Protein AF-A0AAJ1ZP95-F1 (afdb_monomer_lite)

Sequence (424 aa):
MSAVTASRNDELAAALRERDQARQEIATLHAAWQAKSEEASAATSRAEAAEAAAAQASEALAKVSELESQLEAARGALEAERAANAAHIDDAATRLNELERLAQAHDELGALVASKNDELARTTQERDEARQEIATLGAACQAKSEEVERWTHEASAASSRAQAAEAAAAQAGERLAERAVVETERESAHRAMAAELQASRDALADERKSAASRVEEASVRIEELERVTRELGQAREQIAALNGHDAAAGAELRAVAQEVAAARERADAAELHAAELEHRLAKREHADAALKSVPGREIEIRAVGGASADEVIALQRQVTAQARAHEKAYGDLRTKAEQWVSYAKDLKQRLEQANEENLIINARSVGEVALMRKLSSELERLKPDHELVFREAQQSLIGEKMAQQLAQKGYRYDPATAIISKMK

Secondary structure (DSSP, 8-state):
--SSSSHHHHHHHHHHHHHHHHHHHHHHHHHHHHHHHHHHHHHHHHHHHHHHHHHHHHHHHHHHHHHHHHHHHHHHHHHHHHHHHHHHHHHHHHHHHHHHHHHHHHHHHHHHHHHHHHHHHHHHHHHHHHHHHHHHHHHHHHHHHHHHHHHHHHHHHHHHHHHHHHHHHHHHHHHHHHHHHHHHHHHHHHHHHHHHHHHHHHHHHHHHHHHHHHHHHHHHHHHHHHHHHHHHHHHHHHHHHHHHHHHHHHHHHHHHHHHHHHHHHHHHHHHHHHHHHHHHHHTTSSS---------------------THHHHHHHHHHHHHHHHHHHHHHHHHHHHHHHHHHHHHHHHHHHHHHHHHHHHHHHHHHHHHHHHHHHHHHHHH-TT-GGGSHHHHHHHHHHHHHHHHHHTTEEEETTTTEEEE--

Foldseek 3Di:
DPPPPPVVVVVVVVVVVVVVVVVVVVVVVVVVVVVVVVVVVVVVVVVVVVVVVVVVVVVVVVVVVVVVVVVVVVVVVVVVVVVVVVVVVVVVVVVVVVVVVVVVVVVVVVVVVVVVVVVVVVVVVVVVVVVVVVVVVVVVVVVVVVVVVVVVVVVVVVVVVVVVVVVVVVVVVVVVVVVVVVVVVVVVVVVVVVVVVVVVVVVVVVVVVVVVVVVVVVVVVVVVVVVVVVVVVVVVVVVVVVVVVVVVVVVVVVVVVVVVVVVVVVVVVVVVVVVVVVVVVVVVCVPDDDDDDDDYDDDDDDDDDDDDDPVVVVVVVVVVVVVVVVVVVVVVVVVVVVVVVVVVVVVVVVVVVVVVVVVVVVVVVVVVVVVLVVVLVVCCVVPVPDPSVDPVSVLVVVQVVVQVVLVVVQWGADSVVRDIHGHD

Structure (mmCIF, N/CA/C/O backbone):
data_AF-A0AAJ1ZP95-F1
#
_entry.id   AF-A0AAJ1ZP95-F1
#
loop_
_atom_site.group_PDB
_atom_site.id
_atom_site.type_symbol
_atom_site.label_atom_id
_atom_site.label_alt_id
_atom_site.label_comp_id
_atom_site.label_asym_id
_atom_site.label_entity_id
_atom_site.label_seq_id
_atom_site.pdbx_PDB_ins_code
_atom_site.Cartn_x
_atom_site.Cartn_y
_atom_site.Cartn_z
_atom_site.occupancy
_atom_site.B_iso_or_equiv
_atom_site.auth_seq_id
_atom_site.auth_comp_id
_atom_site.auth_asym_id
_atom_site.auth_atom_id
_atom_site.pdbx_PDB_model_num
ATOM 1 N N . MET A 1 1 ? -128.086 -13.312 208.027 1.00 53.06 1 MET A N 1
ATOM 2 C CA . MET A 1 1 ? -127.528 -14.247 207.025 1.00 53.06 1 MET A CA 1
ATOM 3 C C . MET A 1 1 ? -128.114 -13.926 205.653 1.00 53.06 1 MET A C 1
ATOM 5 O O . MET A 1 1 ? -129.244 -14.308 205.409 1.00 53.06 1 MET A O 1
ATOM 9 N N . SER A 1 2 ? -127.395 -13.191 204.793 1.00 52.06 2 SER A N 1
ATOM 10 C CA . SER A 1 2 ? -127.764 -12.996 203.369 1.00 52.06 2 SER A CA 1
ATOM 11 C C . SER A 1 2 ? -126.579 -12.488 202.519 1.00 52.06 2 SER A C 1
ATOM 13 O O . SER A 1 2 ? -126.767 -11.753 201.557 1.00 52.06 2 SER A O 1
ATOM 15 N N . ALA A 1 3 ? -125.344 -12.821 202.917 1.00 52.25 3 ALA A N 1
ATOM 16 C CA . ALA A 1 3 ? -124.113 -12.175 202.433 1.00 52.25 3 ALA A CA 1
ATOM 17 C C . ALA A 1 3 ? -123.094 -13.146 201.797 1.00 52.25 3 ALA A C 1
ATOM 19 O O . ALA A 1 3 ? -121.974 -12.751 201.508 1.00 52.25 3 ALA A O 1
ATOM 20 N N . VAL A 1 4 ? -123.455 -14.424 201.614 1.00 56.53 4 VAL A N 1
ATOM 21 C CA . VAL A 1 4 ? -122.504 -15.499 201.242 1.00 56.53 4 VAL A CA 1
ATOM 22 C C . VAL A 1 4 ? -122.765 -16.067 199.836 1.00 56.53 4 VAL A C 1
ATOM 24 O O . VAL A 1 4 ? -121.902 -16.722 199.264 1.00 56.53 4 VAL A O 1
ATOM 27 N N . THR A 1 5 ? -123.925 -15.794 199.231 1.00 55.38 5 THR A N 1
ATOM 28 C CA . THR A 1 5 ? -124.305 -16.335 197.911 1.00 55.38 5 THR A CA 1
ATOM 29 C C . THR A 1 5 ? -123.965 -15.433 196.721 1.00 55.38 5 THR A C 1
ATOM 31 O O . THR A 1 5 ? -123.891 -15.940 195.608 1.00 55.38 5 THR A O 1
ATOM 34 N N . ALA A 1 6 ? -123.715 -14.133 196.923 1.00 55.25 6 ALA A N 1
ATOM 35 C CA . ALA A 1 6 ? -123.354 -13.217 195.833 1.00 55.25 6 ALA A CA 1
ATOM 36 C C . ALA A 1 6 ? -121.904 -13.418 195.344 1.00 55.25 6 ALA A C 1
ATOM 38 O O . ALA A 1 6 ? -121.670 -13.554 194.147 1.00 55.25 6 ALA A O 1
ATOM 39 N N . SER A 1 7 ? -120.948 -13.542 196.274 1.00 55.94 7 SER A N 1
ATOM 40 C CA . SER A 1 7 ? -119.501 -13.563 195.982 1.00 55.94 7 SER A CA 1
ATOM 41 C C . SER A 1 7 ? -119.040 -14.677 195.033 1.00 55.94 7 SER A C 1
ATOM 43 O O . SER A 1 7 ? -117.980 -14.559 194.432 1.00 55.94 7 SER A O 1
ATOM 45 N N . ARG A 1 8 ? -119.804 -15.771 194.908 1.00 57.78 8 ARG A N 1
ATOM 46 C CA . ARG A 1 8 ? -119.392 -16.969 194.157 1.00 57.78 8 ARG A CA 1
ATOM 47 C C . ARG A 1 8 ? -119.809 -16.950 192.680 1.00 57.78 8 ARG A C 1
ATOM 49 O O . ARG A 1 8 ? -119.303 -17.755 191.903 1.00 57.78 8 ARG A O 1
ATOM 56 N N . ASN A 1 9 ? -120.709 -16.046 192.284 1.00 56.69 9 ASN A N 1
ATOM 57 C CA . ASN A 1 9 ? -121.094 -15.877 190.877 1.00 56.69 9 ASN A CA 1
ATOM 58 C C . ASN A 1 9 ? -120.125 -14.959 190.112 1.00 56.69 9 ASN A C 1
ATOM 60 O O . ASN A 1 9 ? -119.880 -15.196 188.929 1.00 56.69 9 ASN A O 1
ATOM 64 N N . ASP A 1 10 ? -119.536 -13.961 190.777 1.00 60.78 10 ASP A N 1
ATOM 65 C CA . ASP A 1 10 ? -118.619 -13.013 190.128 1.00 60.78 10 ASP A CA 1
ATOM 66 C C . ASP A 1 10 ? -117.268 -13.657 189.761 1.00 60.78 10 ASP A C 1
ATOM 68 O O . ASP A 1 10 ? -116.728 -13.392 188.684 1.00 60.78 10 ASP A O 1
ATOM 72 N N . GLU A 1 11 ? -116.760 -14.582 190.586 1.00 60.59 11 GLU A N 1
ATOM 73 C CA . GLU A 1 11 ? -115.533 -15.347 190.299 1.00 60.59 11 GLU A CA 1
ATOM 74 C C . GLU A 1 11 ? -115.670 -16.222 189.039 1.00 60.59 11 GLU A C 1
ATOM 76 O O . GLU A 1 11 ? -114.755 -16.287 188.214 1.00 60.59 11 GLU A O 1
ATOM 81 N N . LEU A 1 12 ? -116.836 -16.850 188.832 1.00 60.31 12 LEU A N 1
ATOM 82 C CA . LEU A 1 12 ? -117.077 -17.695 187.656 1.00 60.31 12 LEU A CA 1
ATOM 83 C C . LEU A 1 12 ? -117.172 -16.864 186.361 1.00 60.31 12 LEU A C 1
ATOM 85 O O . LEU A 1 12 ? -116.750 -17.313 185.293 1.00 60.31 12 LEU A O 1
ATOM 89 N N . ALA A 1 13 ? -117.700 -15.640 186.458 1.00 61.28 13 ALA A N 1
ATOM 90 C CA . ALA A 1 13 ? -117.770 -14.700 185.343 1.00 61.28 13 ALA A CA 1
ATOM 91 C C . ALA A 1 13 ? -116.390 -14.132 184.962 1.00 61.28 13 ALA A C 1
ATOM 93 O O . ALA A 1 13 ? -116.161 -13.839 183.787 1.00 61.28 13 ALA A O 1
ATOM 94 N N . ALA A 1 14 ? -115.463 -13.997 185.917 1.00 61.12 14 ALA A N 1
ATOM 95 C CA . ALA A 1 14 ? -114.083 -13.598 185.639 1.00 61.12 14 ALA A CA 1
ATOM 96 C C . ALA A 1 14 ? -113.321 -14.687 184.861 1.00 61.12 14 ALA A C 1
ATOM 98 O O . ALA A 1 14 ? -112.793 -14.409 183.783 1.00 61.12 14 ALA A O 1
ATOM 99 N N . ALA A 1 15 ? -113.359 -15.937 185.337 1.00 61.22 15 ALA A N 1
ATOM 100 C CA . ALA A 1 15 ? -112.649 -17.062 184.717 1.00 61.22 15 ALA A CA 1
ATOM 101 C C . ALA A 1 15 ? -113.088 -17.345 183.262 1.00 61.22 15 ALA A C 1
ATOM 103 O O . ALA A 1 15 ? -112.281 -17.755 182.426 1.00 61.22 15 ALA A O 1
ATOM 104 N N . LEU A 1 16 ? -114.362 -17.104 182.926 1.00 61.44 16 LEU A N 1
ATOM 105 C CA . LEU A 1 16 ? -114.849 -17.244 181.549 1.00 61.44 16 LEU A CA 1
ATOM 106 C C . LEU A 1 16 ? -114.303 -16.159 180.610 1.00 61.44 16 LEU A C 1
ATOM 108 O O . LEU A 1 16 ? -113.944 -16.486 179.480 1.00 61.44 16 LEU A O 1
ATOM 112 N N . ARG A 1 17 ? -114.178 -14.904 181.070 1.00 61.78 17 ARG A N 1
ATOM 113 C CA . ARG A 1 17 ? -113.551 -13.834 180.271 1.00 61.78 17 ARG A CA 1
ATOM 114 C C . ARG A 1 17 ? -112.081 -14.134 180.006 1.00 61.78 17 ARG A C 1
ATOM 116 O O . ARG A 1 17 ? -111.643 -14.000 178.873 1.00 61.78 17 ARG A O 1
ATOM 123 N N . GLU A 1 18 ? -111.354 -14.591 181.021 1.00 61.44 18 GLU A N 1
ATOM 124 C CA . GLU A 1 18 ? -109.930 -14.926 180.913 1.00 61.44 18 GLU A CA 1
ATOM 125 C C . GLU A 1 18 ? -109.694 -16.084 179.923 1.00 61.44 18 GLU A C 1
ATOM 127 O O . GLU A 1 18 ? -108.836 -15.999 179.044 1.00 61.44 18 GLU A O 1
ATOM 132 N N . ARG A 1 19 ? -110.543 -17.124 179.962 1.00 66.31 19 ARG A N 1
ATOM 133 C CA . ARG A 1 19 ? -110.532 -18.219 178.974 1.00 66.31 19 ARG A CA 1
ATOM 134 C C . ARG A 1 19 ? -110.824 -17.736 177.550 1.00 66.31 19 ARG A C 1
ATOM 136 O O . ARG A 1 19 ? -110.199 -18.209 176.601 1.00 66.31 19 ARG A O 1
ATOM 143 N N . ASP A 1 20 ? -111.804 -16.854 177.378 1.00 65.94 20 ASP A N 1
ATOM 144 C CA . ASP A 1 20 ? -112.210 -16.388 176.049 1.00 65.94 20 ASP A CA 1
ATOM 145 C C . ASP A 1 20 ? -111.214 -15.363 175.474 1.00 65.94 20 ASP A C 1
ATOM 147 O O . ASP A 1 20 ? -110.966 -15.369 174.268 1.00 65.94 20 ASP A O 1
ATOM 151 N N . GLN A 1 21 ? -110.534 -14.597 176.332 1.00 67.25 21 GLN A N 1
ATOM 152 C CA . GLN A 1 21 ? -109.387 -13.759 175.980 1.00 67.25 21 GLN A CA 1
ATOM 153 C C . GLN A 1 21 ? -108.180 -14.608 175.544 1.00 67.25 21 GLN A C 1
ATOM 155 O O . GLN A 1 21 ? -107.642 -14.385 174.460 1.00 67.25 21 GLN A O 1
ATOM 160 N N . ALA A 1 22 ? -107.829 -15.665 176.288 1.00 64.44 22 ALA A N 1
ATOM 161 C CA . ALA A 1 22 ? -106.771 -16.600 175.888 1.00 64.44 22 ALA A CA 1
ATOM 162 C C . ALA A 1 22 ? -107.072 -17.294 174.540 1.00 64.44 22 ALA A C 1
ATOM 164 O O . ALA A 1 22 ? -106.172 -17.549 173.741 1.00 64.44 22 ALA A O 1
ATOM 165 N N . ARG A 1 23 ? -108.350 -17.567 174.236 1.00 68.38 23 ARG A N 1
ATOM 166 C CA . ARG A 1 23 ? -108.770 -18.085 172.920 1.00 68.38 23 ARG A CA 1
ATOM 167 C C . ARG A 1 23 ? -108.605 -17.062 171.798 1.00 68.38 23 ARG A C 1
ATOM 169 O O . ARG A 1 23 ? -108.230 -17.459 170.696 1.00 68.38 23 ARG A O 1
ATOM 176 N N . GLN A 1 24 ? -108.863 -15.780 172.056 1.00 68.75 24 GLN A N 1
ATOM 177 C CA . GLN A 1 24 ? -108.591 -14.716 171.086 1.00 68.75 24 GLN A CA 1
ATOM 178 C C . GLN A 1 24 ? -107.087 -14.563 170.828 1.00 68.75 24 GLN A C 1
ATOM 180 O O . GLN A 1 24 ? -106.696 -14.469 169.669 1.00 68.75 24 GLN A O 1
ATOM 185 N N . GLU A 1 25 ? -106.243 -14.630 171.860 1.00 69.75 25 GLU A N 1
ATOM 186 C CA . GLU A 1 25 ? -104.780 -14.583 171.708 1.00 69.75 25 GLU A CA 1
ATOM 187 C C . GLU A 1 25 ? -104.224 -15.790 170.935 1.00 69.75 25 GLU A C 1
ATOM 189 O O . GLU A 1 25 ? -103.384 -15.631 170.051 1.00 69.75 25 GLU A O 1
ATOM 194 N N . ILE A 1 26 ? -104.738 -17.002 171.176 1.00 68.69 26 ILE A N 1
ATOM 195 C CA . ILE A 1 26 ? -104.369 -18.184 170.377 1.00 68.69 26 ILE A CA 1
ATOM 196 C C . ILE A 1 26 ? -104.811 -18.018 168.911 1.00 68.69 26 ILE A C 1
ATOM 198 O O . ILE A 1 26 ? -104.061 -18.372 167.999 1.00 68.69 26 ILE A O 1
ATOM 202 N N . ALA A 1 27 ? -105.997 -17.452 168.660 1.00 71.00 27 ALA A N 1
ATOM 203 C CA . ALA A 1 27 ? -106.488 -17.211 167.304 1.00 71.00 27 ALA A CA 1
ATOM 204 C C . ALA A 1 27 ? -105.666 -16.146 166.553 1.00 71.00 27 ALA A C 1
ATOM 206 O O . ALA A 1 27 ? -105.351 -16.343 165.378 1.00 71.00 27 ALA A O 1
ATOM 207 N N . THR A 1 28 ? -105.271 -15.049 167.211 1.00 72.62 28 THR A N 1
ATOM 208 C CA . THR A 1 28 ? -104.426 -14.013 166.593 1.00 72.62 28 THR A CA 1
ATOM 209 C C . THR A 1 28 ? -103.000 -14.503 166.360 1.00 72.62 28 THR A C 1
ATOM 211 O O . THR A 1 28 ? -102.445 -14.228 165.298 1.00 72.62 28 THR A O 1
ATOM 214 N N . LEU A 1 29 ? -102.425 -15.291 167.276 1.00 73.00 29 LEU A N 1
ATOM 215 C CA . LEU A 1 29 ? -101.119 -15.925 167.073 1.00 73.00 29 LEU A CA 1
ATOM 216 C C . LEU A 1 29 ? -101.138 -16.940 165.921 1.00 73.00 29 LEU A C 1
ATOM 218 O O . LEU A 1 29 ? -100.197 -16.968 165.131 1.00 73.00 29 LEU A O 1
ATOM 222 N N . HIS A 1 30 ? -102.207 -17.730 165.772 1.00 71.31 30 HIS A N 1
ATOM 223 C CA . HIS A 1 30 ? -102.342 -18.654 164.643 1.00 71.31 30 HIS A CA 1
ATOM 224 C C . HIS A 1 30 ? -102.493 -17.915 163.303 1.00 71.31 30 HIS A C 1
ATOM 226 O O . HIS A 1 30 ? -101.834 -18.277 162.331 1.00 71.31 30 HIS A O 1
ATOM 232 N N . ALA A 1 31 ? -103.292 -16.842 163.253 1.00 71.88 31 ALA A N 1
ATOM 233 C CA . ALA A 1 31 ? -103.418 -16.001 162.061 1.00 71.88 31 ALA A CA 1
ATOM 234 C C . ALA A 1 31 ? -102.091 -15.305 161.700 1.00 71.88 31 ALA A C 1
ATOM 236 O O . ALA A 1 31 ? -101.694 -15.299 160.537 1.00 71.88 31 ALA A O 1
ATOM 237 N N . ALA A 1 32 ? -101.364 -14.783 162.694 1.00 73.50 32 ALA A N 1
ATOM 238 C CA . ALA A 1 32 ? -100.039 -14.202 162.493 1.00 73.50 32 ALA A CA 1
ATOM 239 C C . ALA A 1 32 ? -99.017 -15.245 162.009 1.00 73.50 32 ALA A C 1
ATOM 241 O O . ALA A 1 32 ? -98.192 -14.937 161.154 1.00 73.50 32 ALA A O 1
ATOM 242 N N . TRP A 1 33 ? -99.079 -16.482 162.513 1.00 79.50 33 TRP A N 1
ATOM 243 C CA . TRP A 1 33 ? -98.224 -17.578 162.053 1.00 79.50 33 TRP A CA 1
ATOM 244 C C . TRP A 1 33 ? -98.546 -18.001 160.613 1.00 79.50 33 TRP A C 1
ATOM 246 O O . TRP A 1 3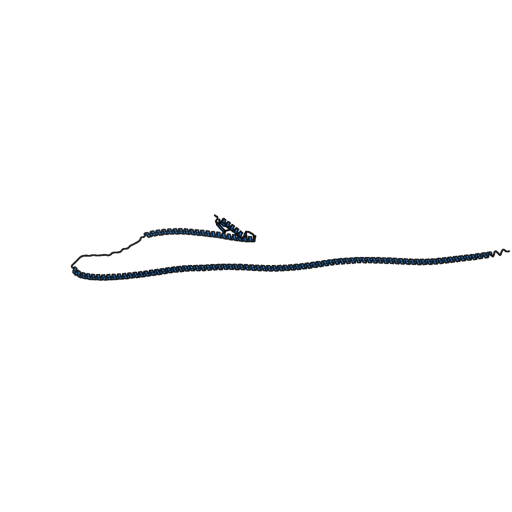3 ? -97.619 -18.166 159.823 1.00 79.50 33 TRP A O 1
ATOM 256 N N . GLN A 1 34 ? -99.828 -18.100 160.238 1.00 73.12 34 GLN A N 1
ATOM 257 C CA . GLN A 1 34 ? -100.222 -18.384 158.854 1.00 73.12 34 GLN A CA 1
ATOM 258 C C . GLN A 1 34 ? -99.795 -17.270 157.895 1.00 73.12 34 GLN A C 1
ATOM 260 O O . GLN A 1 34 ? -99.141 -17.573 156.903 1.00 73.12 34 GLN A O 1
ATOM 265 N N . ALA A 1 35 ? -100.035 -15.997 158.226 1.00 73.94 35 ALA A N 1
ATOM 266 C CA . ALA A 1 35 ? -99.567 -14.874 157.410 1.00 73.94 35 ALA A CA 1
ATOM 267 C C . ALA A 1 35 ? -98.039 -14.906 157.212 1.00 73.94 35 ALA A C 1
ATOM 269 O O . ALA A 1 35 ? -97.550 -14.722 156.101 1.00 73.94 35 ALA A O 1
ATOM 270 N N . LYS A 1 36 ? -97.273 -15.233 158.262 1.00 75.12 36 LYS A N 1
ATOM 271 C CA . LYS A 1 36 ? -95.809 -15.367 158.177 1.00 75.12 36 LYS A CA 1
ATOM 272 C C . LYS A 1 36 ? -95.357 -16.591 157.369 1.00 75.12 36 LYS A C 1
ATOM 274 O O . LYS A 1 36 ? -94.318 -16.542 156.717 1.00 75.12 36 LYS A O 1
ATOM 279 N N . SER A 1 37 ? -96.125 -17.682 157.405 1.00 75.75 37 SER A N 1
ATOM 280 C CA . SER A 1 37 ? -95.913 -18.872 156.570 1.00 75.75 37 SER A CA 1
ATOM 281 C C . SER A 1 37 ? -96.193 -18.580 155.092 1.00 75.75 37 SER A C 1
ATOM 283 O O . SER A 1 37 ? -95.443 -19.018 154.220 1.00 75.75 37 SER A O 1
ATOM 285 N N . GLU A 1 38 ? -97.246 -17.817 154.801 1.00 75.31 38 GLU A N 1
ATOM 286 C CA . GLU A 1 38 ? -97.586 -17.370 153.450 1.00 75.31 38 GLU A CA 1
ATOM 287 C C . GLU A 1 38 ? -96.539 -16.385 152.917 1.00 75.31 38 GLU A C 1
ATOM 289 O O . GLU A 1 38 ? -96.022 -16.602 151.822 1.00 75.31 38 GLU A O 1
ATOM 294 N N . GLU A 1 39 ? -96.121 -15.387 153.707 1.00 75.12 39 GLU A N 1
ATOM 295 C CA . GLU A 1 39 ? -95.006 -14.490 153.365 1.00 75.12 39 GLU A CA 1
ATOM 296 C C . GLU A 1 39 ? -93.709 -15.257 153.086 1.00 75.12 39 GLU A C 1
ATOM 298 O O . GLU A 1 39 ? -93.031 -14.954 152.103 1.00 75.12 39 GLU A O 1
ATOM 303 N N . ALA A 1 40 ? -93.382 -16.271 153.895 1.00 75.00 40 ALA A N 1
ATOM 304 C CA . ALA A 1 40 ? -92.229 -17.133 153.653 1.00 75.00 40 ALA A CA 1
ATOM 305 C C . ALA A 1 40 ? -92.357 -17.872 152.310 1.00 75.00 40 ALA A C 1
ATOM 307 O O . ALA A 1 40 ? -91.445 -17.792 151.493 1.00 75.00 40 ALA A O 1
ATOM 308 N N . SER A 1 41 ? -93.503 -18.499 152.019 1.00 75.69 41 SER A N 1
ATOM 309 C CA . SER A 1 41 ? -93.734 -19.183 150.733 1.00 75.69 41 SER A CA 1
ATOM 310 C C . SER A 1 41 ? -93.709 -18.231 149.523 1.00 75.69 41 SER A C 1
ATOM 312 O O . SER A 1 41 ? -93.187 -18.569 148.457 1.00 75.69 41 SER A O 1
ATOM 314 N N . ALA A 1 42 ? -94.201 -17.001 149.697 1.00 76.62 42 ALA A N 1
ATOM 315 C CA . ALA A 1 42 ? -94.172 -15.945 148.692 1.00 76.62 42 ALA A CA 1
ATOM 316 C C . ALA A 1 42 ? -92.769 -15.339 148.517 1.00 76.62 42 ALA A C 1
ATOM 318 O O . ALA A 1 42 ? -92.491 -14.735 147.482 1.00 76.62 42 ALA A O 1
ATOM 319 N N . ALA A 1 43 ? -91.894 -15.451 149.520 1.00 76.69 43 ALA A N 1
ATOM 320 C CA . ALA A 1 43 ? -90.480 -15.108 149.417 1.00 76.69 43 ALA A CA 1
ATOM 321 C C . ALA A 1 43 ? -89.688 -16.231 148.729 1.00 76.69 43 ALA A C 1
ATOM 323 O O . ALA A 1 43 ? -88.895 -15.930 147.842 1.00 76.69 43 ALA A O 1
ATOM 324 N N . THR A 1 44 ? -89.955 -17.503 149.051 1.00 79.56 44 THR A N 1
ATOM 325 C CA . THR A 1 44 ? -89.341 -18.668 148.388 1.00 79.56 44 THR A CA 1
ATOM 326 C C . THR A 1 44 ? -89.649 -18.686 146.893 1.00 79.56 44 THR A C 1
ATOM 328 O O . THR A 1 44 ? -88.728 -18.682 146.088 1.00 79.56 44 THR A O 1
ATOM 331 N N . SER A 1 45 ? -90.920 -18.570 146.503 1.00 77.94 45 SER A N 1
ATOM 332 C CA . SER A 1 45 ? -91.316 -18.522 145.083 1.00 77.94 45 SER A CA 1
ATOM 333 C C . SER A 1 45 ? -90.771 -17.296 144.330 1.00 77.94 45 SER A C 1
ATOM 335 O O . SER A 1 45 ? -90.481 -17.380 143.137 1.00 77.94 45 SER A O 1
ATOM 337 N N . ARG A 1 46 ? -90.558 -16.158 145.011 1.00 79.25 46 ARG A N 1
ATOM 338 C CA . ARG A 1 46 ? -89.836 -15.005 144.434 1.00 79.25 46 ARG A CA 1
ATOM 339 C C . ARG A 1 46 ? -88.333 -15.254 144.296 1.00 79.25 46 ARG A C 1
ATOM 341 O O . ARG A 1 46 ? -87.754 -14.776 143.325 1.00 79.25 46 ARG A O 1
ATOM 348 N N . ALA A 1 47 ? -87.714 -15.984 145.222 1.00 78.19 47 ALA A N 1
ATOM 349 C CA . ALA A 1 47 ? -86.315 -16.391 145.118 1.00 78.19 47 ALA A CA 1
ATOM 350 C C . ALA A 1 47 ? -86.116 -17.393 143.969 1.00 78.19 47 ALA A C 1
ATOM 352 O O . ALA A 1 47 ? -85.267 -17.160 143.120 1.00 78.19 47 ALA A O 1
ATOM 353 N N . GLU A 1 48 ? -86.968 -18.415 143.858 1.00 80.00 48 GLU A N 1
ATOM 354 C CA . GLU A 1 48 ? -86.968 -19.384 142.750 1.00 80.00 48 GLU A CA 1
ATOM 355 C C . GLU A 1 48 ? -87.171 -18.698 141.387 1.00 80.00 48 GLU A C 1
ATOM 357 O O . GLU A 1 48 ? -86.464 -18.992 140.425 1.00 80.00 48 GLU A O 1
ATOM 362 N N . ALA A 1 49 ? -88.086 -17.723 141.297 1.00 79.94 49 ALA A N 1
ATOM 363 C CA . ALA A 1 49 ? -88.272 -16.927 140.083 1.00 79.94 49 ALA A CA 1
ATOM 364 C C . ALA A 1 49 ? -87.054 -16.040 139.757 1.00 79.94 49 ALA A C 1
ATOM 366 O O . ALA A 1 49 ? -86.717 -15.867 138.584 1.00 79.94 49 ALA A O 1
ATOM 367 N N . ALA A 1 50 ? -86.376 -15.493 140.772 1.00 78.62 50 ALA A N 1
ATOM 368 C CA . ALA A 1 50 ? -85.149 -14.719 140.594 1.00 78.62 50 ALA A CA 1
ATOM 369 C C . ALA A 1 50 ? -83.956 -15.604 140.187 1.00 78.62 50 ALA A C 1
ATOM 371 O O . ALA A 1 50 ? -83.170 -15.197 139.336 1.00 78.62 50 ALA A O 1
ATOM 372 N N . GLU A 1 51 ? -83.845 -16.821 140.724 1.00 78.81 51 GLU A N 1
ATOM 373 C CA . GLU A 1 51 ? -82.848 -17.818 140.317 1.00 78.81 51 GLU A CA 1
ATOM 374 C C . GLU A 1 51 ? -83.097 -18.307 138.886 1.00 78.81 51 GLU A C 1
ATOM 376 O O . GLU A 1 51 ? -82.161 -18.363 138.090 1.00 78.81 51 GLU A O 1
ATOM 381 N N . ALA A 1 52 ? -84.354 -18.562 138.505 1.00 80.81 52 ALA A N 1
ATOM 382 C CA . ALA A 1 52 ? -84.718 -18.891 137.127 1.00 80.81 52 ALA A CA 1
ATOM 383 C C . ALA A 1 52 ? -84.395 -17.741 136.153 1.00 80.81 52 ALA A C 1
ATOM 385 O O . ALA A 1 52 ? -83.849 -17.980 135.076 1.00 80.81 52 ALA A O 1
ATOM 386 N N . ALA A 1 53 ? -84.663 -16.489 136.540 1.00 80.50 53 ALA A N 1
ATOM 387 C CA . ALA A 1 53 ? -84.286 -15.315 135.754 1.00 80.50 53 ALA A CA 1
ATOM 388 C C . ALA A 1 53 ? -82.758 -15.129 135.673 1.00 80.50 53 ALA A C 1
ATOM 390 O O . ALA A 1 53 ? -82.241 -14.777 134.615 1.00 80.50 53 ALA A O 1
ATOM 391 N N . ALA A 1 54 ? -82.018 -15.409 136.751 1.00 79.50 54 ALA A N 1
ATOM 392 C CA . ALA A 1 54 ? -80.556 -15.368 136.765 1.00 79.50 54 ALA A CA 1
ATOM 393 C C . ALA A 1 54 ? -79.930 -16.484 135.908 1.00 79.50 54 ALA A C 1
ATOM 395 O O . ALA A 1 54 ? -78.932 -16.244 135.230 1.00 79.50 54 ALA A O 1
ATOM 396 N N . ALA A 1 55 ? -80.536 -17.675 135.879 1.00 82.31 55 ALA A N 1
ATOM 397 C CA . ALA A 1 55 ? -80.150 -18.771 134.992 1.00 82.31 55 ALA A CA 1
ATOM 398 C C . ALA A 1 55 ? -80.429 -18.436 133.516 1.00 82.31 55 ALA A C 1
ATOM 400 O O . ALA A 1 55 ? -79.573 -18.652 132.665 1.00 82.31 55 ALA A O 1
ATOM 401 N N . GLN A 1 56 ? -81.579 -17.827 133.205 1.00 83.88 56 GLN A N 1
ATOM 402 C CA . GLN A 1 56 ? -81.866 -17.335 131.852 1.00 83.88 56 GLN A CA 1
ATOM 403 C C . GLN A 1 56 ? -80.929 -16.192 131.439 1.00 83.88 56 GLN A C 1
ATOM 405 O O . GLN A 1 56 ? -80.507 -16.132 130.286 1.00 83.88 56 GLN A O 1
ATOM 410 N N . ALA A 1 57 ? -80.558 -15.304 132.367 1.00 83.38 57 ALA A N 1
ATOM 411 C CA . ALA A 1 57 ? -79.596 -14.237 132.112 1.00 83.38 57 ALA A CA 1
ATOM 412 C C . ALA A 1 57 ? -78.174 -14.777 131.885 1.00 83.38 57 ALA A C 1
ATOM 414 O O . ALA A 1 57 ? -77.487 -14.298 130.986 1.00 83.38 57 ALA A O 1
ATOM 415 N N . SER A 1 58 ? -77.731 -15.787 132.642 1.00 82.94 58 SER A N 1
ATOM 416 C CA . SER A 1 58 ? -76.421 -16.416 132.427 1.00 82.94 58 SER A CA 1
ATOM 417 C C . SER A 1 58 ? -76.382 -17.254 131.145 1.00 82.94 58 SER A C 1
ATOM 419 O O . SER A 1 58 ? -75.390 -17.194 130.423 1.00 82.94 58 SER A O 1
ATOM 421 N N . GLU A 1 59 ? -77.473 -17.937 130.785 1.00 87.19 59 GLU A N 1
ATOM 422 C CA . GLU A 1 59 ? -77.618 -18.614 129.490 1.00 87.19 59 GLU A CA 1
ATOM 423 C C . GLU A 1 59 ? -77.627 -17.611 128.321 1.00 87.19 59 GLU A C 1
ATOM 425 O O . GLU A 1 59 ? -76.988 -17.844 127.294 1.00 87.19 59 GLU A O 1
ATOM 430 N N . ALA A 1 60 ? -78.306 -16.468 128.470 1.00 86.31 60 ALA A N 1
ATOM 431 C CA . ALA A 1 60 ? -78.295 -15.396 127.478 1.00 86.31 60 ALA A CA 1
ATOM 432 C C . ALA A 1 60 ? -76.900 -14.769 127.327 1.00 86.31 60 ALA A C 1
ATOM 434 O O . ALA A 1 60 ? -76.454 -14.564 126.202 1.00 86.31 60 ALA A O 1
ATOM 435 N N . LEU A 1 61 ? -76.181 -14.527 128.428 1.00 88.88 61 LEU A N 1
ATOM 436 C CA . LEU A 1 61 ? -74.797 -14.040 128.401 1.00 88.88 61 LEU A CA 1
ATOM 437 C C . LEU A 1 61 ? -73.837 -15.062 127.778 1.00 88.88 61 LEU A C 1
ATOM 439 O O . LEU A 1 61 ? -72.977 -14.674 126.994 1.00 88.88 61 LEU A O 1
ATOM 443 N N . ALA A 1 62 ? -74.011 -16.359 128.050 1.00 88.81 62 ALA A N 1
ATOM 444 C CA . ALA A 1 62 ? -73.240 -17.415 127.397 1.00 88.81 62 ALA A CA 1
ATOM 445 C C . ALA A 1 62 ? -73.504 -17.455 125.881 1.00 88.81 62 ALA A C 1
ATOM 447 O O . ALA A 1 62 ? -72.563 -17.542 125.099 1.00 88.81 62 ALA A O 1
ATOM 448 N N . LYS A 1 63 ? -74.766 -17.308 125.451 1.00 90.81 63 LYS A N 1
ATOM 449 C CA . LYS A 1 63 ? -75.133 -17.198 124.028 1.00 90.81 63 LYS A CA 1
ATOM 450 C C . LYS A 1 63 ? -74.588 -15.932 123.370 1.00 90.81 63 LYS A C 1
ATOM 452 O O . LYS A 1 63 ? -74.176 -15.998 122.219 1.00 90.81 63 LYS A O 1
ATOM 457 N N . VAL A 1 64 ? -74.569 -14.798 124.073 1.00 91.12 64 VAL A N 1
ATOM 458 C CA . VAL A 1 64 ? -73.951 -13.558 123.575 1.00 91.12 64 VAL A CA 1
ATOM 459 C C . VAL A 1 64 ? -72.443 -13.739 123.431 1.00 91.12 64 VAL A C 1
ATOM 461 O O . VAL A 1 64 ? -71.927 -13.459 122.360 1.00 91.12 64 VAL A O 1
ATOM 464 N N . SER A 1 65 ? -71.755 -14.296 124.431 1.00 91.38 65 SER A N 1
ATOM 465 C CA . SER A 1 65 ? -70.309 -14.552 124.368 1.00 91.38 65 SER A CA 1
ATOM 466 C C . SER A 1 65 ? -69.929 -15.554 123.266 1.00 91.38 65 SER A C 1
ATOM 468 O O . SER A 1 65 ? -68.929 -15.359 122.577 1.00 91.38 65 SER A O 1
ATOM 470 N N . GLU A 1 66 ? -70.748 -16.586 123.044 1.00 92.06 66 GLU A N 1
ATOM 471 C CA . GLU A 1 66 ? -70.596 -17.524 121.926 1.00 92.06 66 GLU A CA 1
ATOM 472 C C . GLU A 1 66 ? -70.803 -16.820 120.574 1.00 92.06 66 GLU A C 1
ATOM 474 O O . GLU A 1 66 ? -69.979 -16.963 119.675 1.00 92.06 66 GLU A O 1
ATOM 479 N N . LEU A 1 67 ? -71.852 -16.001 120.429 1.00 92.00 67 LEU A N 1
ATOM 480 C CA . LEU A 1 67 ? -72.091 -15.219 119.210 1.00 92.00 67 LEU A CA 1
ATOM 481 C C . LEU A 1 67 ? -71.000 -14.168 118.963 1.00 92.00 67 LEU A C 1
ATOM 483 O O . LEU A 1 67 ? -70.626 -13.955 117.816 1.00 92.00 67 LEU A O 1
ATOM 487 N N . GLU A 1 68 ? -70.460 -13.537 120.006 1.00 91.19 68 GLU A N 1
ATOM 488 C CA . GLU A 1 68 ? -69.312 -12.628 119.922 1.00 91.19 68 GLU A CA 1
ATOM 489 C C . GLU A 1 68 ? -68.056 -13.377 119.459 1.00 91.19 68 GLU A C 1
ATOM 491 O O . GLU A 1 68 ? -67.368 -12.907 118.554 1.00 91.19 68 GLU A O 1
ATOM 496 N N . SER A 1 69 ? -67.795 -14.575 119.995 1.00 90.75 69 SER A N 1
ATOM 497 C CA . SER A 1 69 ? -66.684 -15.428 119.556 1.00 90.75 69 SER A CA 1
ATOM 498 C C . SER A 1 69 ? -66.840 -15.879 118.099 1.00 90.75 69 SER A C 1
ATOM 500 O O . SER A 1 69 ? -65.891 -15.777 117.320 1.00 90.75 69 SER A O 1
ATOM 502 N N . GLN A 1 70 ? -68.043 -16.299 117.693 1.00 93.38 70 GLN A N 1
ATOM 503 C CA . GLN A 1 70 ? -68.358 -16.652 116.306 1.00 93.38 70 GLN A CA 1
ATOM 504 C C . GLN A 1 70 ? -68.238 -15.448 115.361 1.00 93.38 70 GLN A C 1
ATOM 506 O O . GLN A 1 70 ? -67.770 -15.596 114.233 1.00 93.38 70 GLN A O 1
ATOM 511 N N . LEU A 1 71 ? -68.630 -14.253 115.809 1.00 92.56 71 LEU A N 1
ATOM 512 C CA . LEU A 1 71 ? -68.562 -13.027 115.019 1.00 92.56 71 LEU A CA 1
ATOM 513 C C . LEU A 1 71 ? -67.115 -12.538 114.866 1.00 92.56 71 LEU A C 1
ATOM 515 O O . LEU A 1 71 ? -66.741 -12.141 113.765 1.00 92.56 71 LEU A O 1
ATOM 519 N N . GLU A 1 72 ? -66.279 -12.632 115.902 1.00 92.88 72 GLU A N 1
ATOM 520 C CA . GLU A 1 72 ? -64.835 -12.382 115.787 1.00 92.88 72 GLU A CA 1
ATOM 521 C C . GLU A 1 72 ? -64.127 -13.433 114.921 1.00 92.88 72 GLU A C 1
ATOM 523 O O . GLU A 1 72 ? -63.310 -13.079 114.071 1.00 92.88 72 GLU A O 1
ATOM 528 N N . ALA A 1 73 ? -64.493 -14.714 115.029 1.00 92.56 73 ALA A N 1
ATOM 529 C CA . ALA A 1 73 ? -63.988 -15.748 114.126 1.00 92.56 73 ALA A CA 1
ATOM 530 C C . ALA A 1 73 ? -64.383 -15.470 112.661 1.00 92.56 73 ALA A C 1
ATOM 532 O O . ALA A 1 73 ? -63.554 -15.606 111.760 1.00 92.56 73 ALA A O 1
ATOM 533 N N . ALA A 1 74 ? -65.617 -15.017 112.414 1.00 92.19 74 ALA A N 1
ATOM 534 C CA . ALA A 1 74 ? -66.084 -14.618 111.088 1.00 92.19 74 ALA A CA 1
ATOM 535 C C . ALA A 1 74 ? -65.402 -13.334 110.574 1.00 92.19 74 ALA A C 1
ATOM 537 O O . ALA A 1 74 ? -65.097 -13.250 109.384 1.00 92.19 74 ALA A O 1
ATOM 538 N N . ARG A 1 75 ? -65.114 -12.356 111.449 1.00 93.69 75 ARG A N 1
ATOM 539 C CA . ARG A 1 75 ? -64.306 -11.167 111.120 1.00 93.69 75 ARG A CA 1
ATOM 540 C C . ARG A 1 7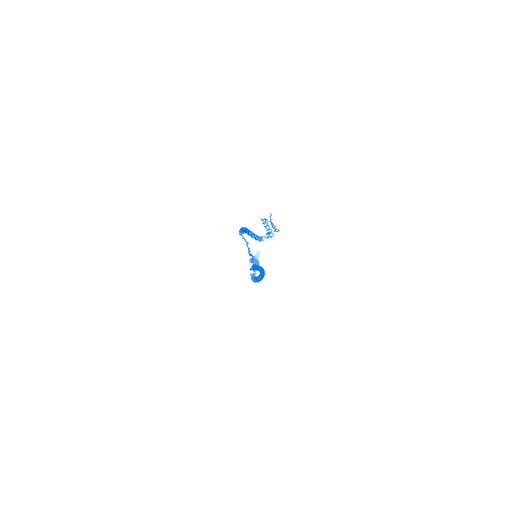5 ? -62.895 -11.568 110.707 1.00 93.69 75 ARG A C 1
ATOM 542 O O . ARG A 1 75 ? -62.482 -11.216 109.608 1.00 93.69 75 ARG A O 1
ATOM 549 N N . GLY A 1 76 ? -62.206 -12.364 111.524 1.00 93.69 76 GLY A N 1
ATOM 550 C CA . GLY A 1 76 ? -60.859 -12.854 111.228 1.00 93.69 76 GLY A CA 1
ATOM 551 C C . GLY A 1 76 ? -60.797 -13.691 109.946 1.00 93.69 76 GLY A C 1
ATOM 552 O O . GLY A 1 76 ? -59.876 -13.525 109.149 1.00 93.69 76 GLY A O 1
ATOM 553 N N . ALA A 1 77 ? -61.805 -14.532 109.690 1.00 93.38 77 ALA A N 1
ATOM 554 C CA . ALA A 1 77 ? -61.919 -15.281 108.438 1.00 93.38 77 ALA A CA 1
ATOM 555 C C . ALA A 1 77 ? -62.114 -14.358 107.221 1.00 93.38 77 ALA A C 1
ATOM 557 O O . ALA A 1 77 ? -61.431 -14.529 106.214 1.00 93.38 77 ALA A O 1
ATOM 558 N N . LEU A 1 78 ? -62.988 -13.350 107.321 1.00 93.50 78 LEU A N 1
ATOM 559 C CA . LEU A 1 78 ? -63.223 -12.372 106.254 1.00 93.50 78 LEU A CA 1
ATOM 560 C C . LEU A 1 78 ? -62.005 -11.464 106.013 1.00 93.50 78 LEU A C 1
ATOM 562 O O . LEU A 1 78 ? -61.734 -11.084 104.877 1.00 93.50 78 LEU A O 1
ATOM 566 N N . GLU A 1 79 ? -61.259 -11.105 107.056 1.00 93.56 79 GLU A N 1
ATOM 567 C CA . GLU A 1 79 ? -60.004 -10.355 106.938 1.00 93.56 79 GLU A CA 1
ATOM 568 C C . GLU A 1 79 ? -58.899 -11.199 106.295 1.00 93.56 79 GLU A C 1
ATOM 570 O O . GLU A 1 79 ? -58.213 -10.707 105.399 1.00 93.56 79 GLU A O 1
ATOM 575 N N . ALA A 1 80 ? -58.781 -12.479 106.661 1.00 93.44 80 ALA A N 1
ATOM 576 C CA . ALA A 1 80 ? -57.873 -13.418 106.007 1.00 93.44 80 ALA A CA 1
ATOM 577 C C . ALA A 1 80 ? -58.242 -13.645 104.528 1.00 93.44 80 ALA A C 1
ATOM 579 O O . ALA A 1 80 ? -57.359 -13.634 103.672 1.00 93.44 80 ALA A O 1
ATOM 580 N N . GLU A 1 81 ? -59.533 -13.777 104.205 1.00 92.94 81 GLU A N 1
ATOM 581 C CA . GLU A 1 81 ? -60.015 -13.885 102.822 1.00 92.94 81 GLU A CA 1
ATOM 582 C C . GLU A 1 81 ? -59.725 -12.602 102.028 1.00 92.94 81 GLU A C 1
ATOM 584 O O . GLU A 1 81 ? -59.227 -12.663 100.907 1.00 92.94 81 GLU A O 1
ATOM 589 N N . ARG A 1 82 ? -59.957 -11.421 102.615 1.00 93.69 82 ARG A N 1
ATOM 590 C CA . ARG A 1 82 ? -59.609 -10.129 102.000 1.00 93.69 82 ARG A CA 1
ATOM 591 C C . ARG A 1 82 ? -58.108 -9.986 101.766 1.00 93.69 82 ARG A C 1
ATOM 593 O O . ARG A 1 82 ? -57.725 -9.496 100.708 1.00 93.69 82 ARG A O 1
ATOM 600 N N . ALA A 1 83 ? -57.270 -10.424 102.704 1.00 94.31 83 ALA A N 1
ATOM 601 C CA . ALA A 1 83 ? -55.817 -10.413 102.553 1.00 94.31 83 ALA A CA 1
ATOM 602 C C . ALA A 1 83 ? -55.346 -11.384 101.454 1.00 94.31 83 ALA A C 1
ATOM 604 O O . ALA A 1 83 ? -54.502 -11.018 100.638 1.00 94.31 83 ALA A O 1
ATOM 605 N N . ALA A 1 84 ? -55.929 -12.585 101.378 1.00 94.56 84 ALA A N 1
ATOM 606 C CA . ALA A 1 84 ? -55.656 -13.544 100.307 1.00 94.56 84 ALA A CA 1
ATOM 607 C C . ALA A 1 84 ? -56.115 -13.020 98.935 1.00 94.56 84 ALA A C 1
ATOM 609 O O . ALA A 1 84 ? -55.359 -13.076 97.968 1.00 94.56 84 ALA A O 1
ATOM 610 N N . ASN A 1 85 ? -57.315 -12.439 98.854 1.00 94.06 85 ASN A N 1
ATOM 611 C CA . ASN A 1 85 ? -57.837 -11.821 97.635 1.00 94.06 85 ASN A CA 1
ATOM 612 C C . ASN A 1 85 ? -56.985 -10.618 97.197 1.00 94.06 85 ASN A C 1
ATOM 614 O O . ASN A 1 85 ? -56.714 -10.481 96.008 1.00 94.06 85 ASN A O 1
ATOM 618 N N . ALA A 1 86 ? -56.502 -9.787 98.127 1.00 94.94 86 ALA A N 1
ATOM 619 C CA . ALA A 1 86 ? -55.562 -8.706 97.821 1.00 94.94 86 ALA A CA 1
ATOM 620 C C . ALA A 1 86 ? -54.236 -9.248 97.255 1.00 94.94 86 ALA A C 1
ATOM 622 O O . ALA A 1 86 ? -53.805 -8.807 96.193 1.00 94.94 86 ALA A O 1
ATOM 623 N N . ALA A 1 87 ? -53.647 -10.271 97.884 1.00 94.69 87 ALA A N 1
ATOM 624 C CA . ALA A 1 87 ? -52.430 -10.914 97.385 1.00 94.69 87 ALA A CA 1
ATOM 625 C C . ALA A 1 87 ? -52.620 -11.561 95.997 1.00 94.69 87 ALA A C 1
ATOM 627 O O . ALA A 1 87 ? -51.724 -11.494 95.157 1.00 94.69 87 ALA A O 1
ATOM 628 N N . HIS A 1 88 ? -53.791 -12.146 95.720 1.00 94.88 88 HIS A N 1
ATOM 629 C CA . HIS A 1 88 ? -54.136 -12.659 94.391 1.00 94.88 88 HIS A CA 1
ATOM 630 C C . HIS A 1 88 ? -54.335 -11.550 93.349 1.00 94.88 88 HIS A C 1
ATOM 632 O O . HIS A 1 88 ? -53.991 -11.755 92.187 1.00 94.88 88 HIS A O 1
ATOM 638 N N . ILE A 1 89 ? -54.859 -10.384 93.737 1.00 95.38 89 ILE A N 1
ATOM 639 C CA . ILE A 1 89 ? -54.967 -9.214 92.853 1.00 95.38 89 ILE A CA 1
ATOM 640 C C . ILE A 1 89 ? -53.572 -8.658 92.527 1.00 95.38 89 ILE A C 1
ATOM 642 O O . ILE A 1 89 ? -53.304 -8.376 91.361 1.00 95.38 89 ILE A O 1
ATOM 646 N N . ASP A 1 90 ? -52.666 -8.576 93.504 1.00 95.06 90 ASP A N 1
ATOM 647 C CA . ASP A 1 90 ? -51.283 -8.125 93.289 1.00 95.06 90 ASP A CA 1
ATOM 648 C C . ASP A 1 90 ? -50.479 -9.110 92.408 1.00 95.06 90 ASP A C 1
ATOM 650 O O . ASP A 1 90 ? -49.776 -8.699 91.480 1.00 95.06 90 ASP A O 1
ATOM 654 N N . ASP A 1 91 ? -50.620 -10.425 92.620 1.00 95.50 91 ASP A N 1
ATOM 655 C CA . ASP A 1 91 ? -50.032 -11.472 91.761 1.00 95.50 91 ASP A CA 1
ATOM 656 C C . ASP A 1 91 ? -50.640 -11.466 90.343 1.00 95.50 91 ASP A C 1
ATOM 658 O O . ASP A 1 91 ? -49.928 -11.614 89.350 1.00 95.50 91 ASP A O 1
ATOM 662 N N . ALA A 1 92 ? -51.942 -11.201 90.201 1.00 95.06 92 ALA A N 1
ATOM 663 C CA . ALA A 1 92 ? -52.554 -11.004 88.887 1.00 95.06 92 ALA A CA 1
ATOM 664 C C . ALA A 1 92 ? -52.030 -9.733 88.192 1.00 95.06 92 ALA A C 1
ATOM 666 O O . ALA A 1 92 ? -51.737 -9.764 86.996 1.00 95.06 92 ALA A O 1
ATOM 667 N N . ALA A 1 93 ? -51.860 -8.631 88.930 1.00 95.12 93 ALA A N 1
ATOM 668 C CA . ALA A 1 93 ? -51.353 -7.368 88.401 1.00 95.12 93 ALA A CA 1
ATOM 669 C C . ALA A 1 93 ? -49.878 -7.462 87.976 1.00 95.12 93 ALA A C 1
ATOM 671 O O . ALA A 1 93 ? -49.509 -6.933 86.927 1.00 95.12 93 ALA A O 1
ATOM 672 N N . THR A 1 94 ? -49.027 -8.156 88.737 1.00 95.81 94 THR A N 1
ATOM 673 C CA . THR A 1 94 ? -47.622 -8.388 88.350 1.00 95.81 94 THR A CA 1
ATOM 674 C C . THR A 1 94 ? -47.520 -9.231 87.079 1.00 95.81 94 THR A C 1
ATOM 676 O O . THR A 1 94 ? -46.843 -8.814 86.141 1.00 95.81 94 THR A O 1
ATOM 679 N N . ARG A 1 95 ? -48.276 -10.333 86.974 1.00 96.19 95 ARG A N 1
ATOM 680 C CA . ARG A 1 95 ? -48.344 -11.151 85.747 1.00 96.19 95 ARG A CA 1
ATOM 681 C C . ARG A 1 95 ? -48.868 -10.379 84.539 1.00 96.19 95 ARG A C 1
ATOM 683 O O . ARG A 1 95 ? -48.389 -10.592 83.430 1.00 96.19 95 ARG A O 1
ATOM 690 N N . LEU A 1 96 ? -49.836 -9.482 84.731 1.00 96.38 96 LEU A N 1
ATOM 691 C CA . LEU A 1 96 ? -50.371 -8.655 83.648 1.00 96.38 96 LEU A CA 1
ATOM 692 C C . LEU A 1 96 ? -49.307 -7.663 83.143 1.00 96.38 96 LEU A C 1
ATOM 694 O O . LEU A 1 96 ? -49.075 -7.595 81.939 1.00 96.38 96 LEU A O 1
ATOM 698 N N . ASN A 1 97 ? -48.559 -7.014 84.045 1.00 96.06 97 ASN A N 1
ATOM 699 C CA . ASN A 1 97 ? -47.393 -6.189 83.687 1.00 96.06 97 ASN A CA 1
ATOM 700 C C . ASN A 1 97 ? -46.280 -6.994 82.976 1.00 96.06 97 ASN A C 1
ATOM 702 O O . ASN A 1 97 ? -45.602 -6.470 82.091 1.00 96.06 97 ASN A O 1
ATOM 706 N N . GLU A 1 98 ? -46.052 -8.256 83.354 1.00 96.06 98 GLU A N 1
ATOM 707 C CA . GLU A 1 98 ? -45.091 -9.134 82.668 1.00 96.06 98 GLU A CA 1
ATOM 708 C C . GLU A 1 98 ? -45.560 -9.513 81.258 1.00 96.06 98 GLU A C 1
ATOM 710 O O . GLU A 1 98 ? -44.765 -9.456 80.320 1.00 96.06 98 GLU A O 1
ATOM 715 N N . LEU A 1 99 ? -46.846 -9.829 81.077 1.00 96.25 99 LEU A N 1
ATOM 716 C CA . LEU A 1 99 ? -47.435 -10.091 79.761 1.00 96.25 99 LEU A CA 1
ATOM 717 C C . LEU A 1 99 ? -47.405 -8.851 78.858 1.00 96.25 99 LEU A C 1
ATOM 719 O O . LEU A 1 99 ? -47.083 -8.980 77.679 1.00 96.25 99 LEU A O 1
ATOM 723 N N . GLU A 1 100 ? -47.666 -7.656 79.394 1.00 96.44 100 GLU A N 1
ATOM 724 C CA . GLU A 1 100 ? -47.529 -6.395 78.653 1.00 96.44 100 GLU A CA 1
ATOM 725 C C . GLU A 1 100 ? -46.079 -6.145 78.213 1.00 96.44 100 GLU A C 1
ATOM 727 O O . GLU A 1 100 ? -45.843 -5.789 77.060 1.00 96.44 100 GLU A O 1
ATOM 732 N N . ARG A 1 101 ? -45.091 -6.401 79.083 1.00 96.12 101 ARG A N 1
ATOM 733 C CA . ARG A 1 101 ? -43.664 -6.316 78.721 1.00 96.12 101 ARG A CA 1
ATOM 734 C C . ARG A 1 101 ? -43.254 -7.345 77.671 1.00 96.12 101 ARG A C 1
ATOM 736 O O . ARG A 1 101 ? -42.466 -7.021 76.787 1.00 96.12 101 ARG A O 1
ATOM 743 N N . LEU A 1 102 ? -43.773 -8.571 77.749 1.00 96.50 102 LEU A N 1
ATOM 744 C CA . LEU A 1 102 ? -43.525 -9.601 76.738 1.00 96.50 102 LEU A CA 1
ATOM 745 C C . LEU A 1 102 ? -44.164 -9.233 75.394 1.00 96.50 102 LEU A C 1
ATOM 747 O O . LEU A 1 102 ? -43.525 -9.415 74.362 1.00 96.50 102 LEU A O 1
ATOM 751 N N . ALA A 1 103 ? -45.377 -8.672 75.396 1.00 95.94 103 ALA A N 1
ATOM 752 C CA . ALA A 1 103 ? -46.023 -8.158 74.191 1.00 95.94 103 ALA A CA 1
ATOM 753 C C . ALA A 1 103 ? -45.207 -7.015 73.563 1.00 95.94 103 ALA A C 1
ATOM 755 O O . ALA A 1 103 ? -44.863 -7.099 72.388 1.00 95.94 103 ALA A O 1
ATOM 756 N N . GLN A 1 104 ? -44.786 -6.025 74.359 1.00 96.75 104 GLN A N 1
ATOM 757 C CA . GLN A 1 104 ? -43.911 -4.932 73.909 1.00 96.75 104 GLN A CA 1
ATOM 758 C C . GLN A 1 104 ? -42.598 -5.456 73.308 1.00 96.75 104 GLN A C 1
ATOM 760 O O . GLN A 1 104 ? -42.226 -5.058 72.209 1.00 96.75 104 GLN A O 1
ATOM 765 N N . ALA A 1 105 ? -41.926 -6.405 73.970 1.00 96.88 105 ALA A N 1
ATOM 766 C CA . ALA A 1 105 ? -40.702 -7.013 73.448 1.00 96.88 105 ALA A CA 1
ATOM 767 C C . ALA A 1 105 ? -40.939 -7.809 72.147 1.00 96.88 105 ALA A C 1
ATOM 769 O O . ALA A 1 105 ? -40.085 -7.814 71.259 1.00 96.88 105 ALA A O 1
ATOM 770 N N . HIS A 1 106 ? -42.092 -8.469 72.001 1.00 96.81 106 HIS A N 1
ATOM 771 C CA . HIS A 1 106 ? -42.477 -9.135 70.755 1.00 96.81 106 HIS A CA 1
ATOM 772 C C . HIS A 1 106 ? -42.775 -8.143 69.623 1.00 96.81 106 HIS A C 1
ATOM 774 O O . HIS A 1 106 ? -42.351 -8.395 68.495 1.00 96.81 106 HIS A O 1
ATOM 780 N N . ASP A 1 107 ? -43.430 -7.017 69.911 1.00 97.31 107 ASP A N 1
ATOM 781 C CA . ASP A 1 107 ? -43.692 -5.950 68.940 1.00 97.31 107 ASP A CA 1
ATOM 782 C C . ASP A 1 107 ? -42.386 -5.264 68.494 1.00 97.31 107 ASP A C 1
ATOM 784 O O . ASP A 1 107 ? -42.171 -5.053 67.298 1.00 97.31 107 ASP A O 1
ATOM 788 N N . GLU A 1 108 ? -41.461 -4.996 69.424 1.00 97.75 108 GLU A N 1
ATOM 789 C CA . GLU A 1 108 ? -40.117 -4.471 69.132 1.00 97.75 108 GLU A CA 1
ATOM 790 C C . GLU A 1 108 ? -39.298 -5.435 68.259 1.00 97.75 108 GLU A C 1
ATOM 792 O O . GLU A 1 108 ? -38.698 -5.021 67.261 1.00 97.75 108 GLU A O 1
ATOM 797 N N . LEU A 1 109 ? -39.304 -6.735 68.581 1.00 97.50 109 LEU A N 1
ATOM 798 C CA . LEU A 1 109 ? -38.672 -7.765 67.750 1.00 97.50 109 LEU A CA 1
ATOM 799 C C . LEU A 1 109 ? -39.347 -7.882 66.377 1.00 97.50 109 LEU A C 1
ATOM 801 O O . LEU A 1 109 ? -38.651 -8.038 65.374 1.00 97.50 109 LEU A O 1
ATOM 805 N N . GLY A 1 110 ? -40.675 -7.764 66.305 1.00 98.19 110 GLY A N 1
ATOM 806 C CA . GLY A 1 110 ? -41.430 -7.745 65.053 1.00 98.19 110 GLY A CA 1
ATOM 807 C C . GLY A 1 110 ? -41.033 -6.570 64.157 1.00 98.19 110 GLY A C 1
ATOM 808 O O . GLY A 1 110 ? -40.740 -6.766 62.976 1.00 98.19 110 GLY A O 1
ATOM 809 N N . ALA A 1 111 ? -40.932 -5.367 64.726 1.00 97.75 111 ALA A N 1
ATOM 810 C CA . ALA A 1 111 ? -40.471 -4.169 64.028 1.00 97.75 111 ALA A CA 1
ATOM 811 C C . ALA A 1 111 ? -39.008 -4.290 63.562 1.00 97.75 111 ALA A C 1
ATOM 813 O O . ALA A 1 111 ? -38.684 -3.916 62.431 1.00 97.75 111 ALA A O 1
ATOM 814 N N . LEU A 1 112 ? -38.125 -4.863 64.390 1.00 98.06 112 LEU A N 1
ATOM 815 C CA . LEU A 1 112 ? -36.729 -5.107 64.022 1.00 98.06 112 LEU A CA 1
ATOM 816 C C . LEU A 1 112 ? -36.607 -6.139 62.889 1.00 98.06 112 LEU A C 1
ATOM 818 O O . LEU A 1 112 ? -35.843 -5.920 61.951 1.00 98.06 112 LEU A O 1
ATOM 822 N N . VAL A 1 113 ? -37.369 -7.236 62.939 1.00 98.06 113 VAL A N 1
ATOM 823 C CA . VAL A 1 113 ? -37.396 -8.262 61.882 1.00 98.06 113 VAL A CA 1
ATOM 824 C C . VAL A 1 113 ? -37.962 -7.697 60.579 1.00 98.06 113 VAL A C 1
ATOM 826 O O . VAL A 1 113 ? -37.390 -7.954 59.522 1.00 98.06 113 VAL A O 1
ATOM 829 N N . ALA A 1 114 ? -39.021 -6.883 60.629 1.00 98.00 114 ALA A N 1
ATOM 830 C CA . ALA A 1 114 ? -39.546 -6.190 59.452 1.00 98.00 114 ALA A CA 1
ATOM 831 C C . ALA A 1 114 ? -38.486 -5.264 58.825 1.00 98.00 114 ALA A C 1
ATOM 833 O O . ALA A 1 114 ? -38.177 -5.394 57.643 1.00 98.00 114 ALA A O 1
ATOM 834 N N . SER A 1 115 ? -37.843 -4.418 59.638 1.00 98.06 115 SER A N 1
ATOM 835 C CA . SER A 1 115 ? -36.757 -3.529 59.200 1.00 98.06 115 SER A CA 1
ATOM 836 C C . SER A 1 115 ? -35.578 -4.296 58.577 1.00 98.06 115 SER A C 1
ATOM 838 O O . SER A 1 115 ? -35.066 -3.921 57.522 1.00 98.06 115 SER A O 1
ATOM 840 N N . LYS A 1 116 ? -35.177 -5.430 59.170 1.00 98.19 116 LYS A N 1
ATOM 841 C CA . LYS A 1 116 ? -34.103 -6.275 58.625 1.00 98.19 116 LYS A CA 1
ATOM 842 C C . LYS A 1 116 ? -34.502 -7.020 57.353 1.00 98.19 116 LYS A C 1
ATOM 844 O O . LYS A 1 116 ? -33.651 -7.199 56.485 1.00 98.19 116 LYS A O 1
ATOM 849 N N . ASN A 1 117 ? -35.769 -7.396 57.195 1.00 98.31 117 ASN A N 1
ATOM 850 C CA . ASN A 1 117 ? -36.274 -7.938 55.933 1.00 98.31 117 ASN A CA 1
ATOM 851 C C . ASN A 1 117 ? -36.269 -6.876 54.820 1.00 98.31 117 ASN A C 1
ATOM 853 O O . ASN A 1 117 ? -35.872 -7.192 53.699 1.00 98.31 117 ASN A O 1
ATOM 857 N N . ASP A 1 118 ? -36.609 -5.620 55.125 1.00 98.19 118 ASP A N 1
ATOM 858 C CA . ASP A 1 118 ? -36.517 -4.508 54.169 1.00 98.19 118 ASP A CA 1
ATOM 859 C C . ASP A 1 118 ? -35.062 -4.216 53.756 1.00 98.19 118 ASP A C 1
ATOM 861 O O . ASP A 1 118 ? -34.782 -4.010 52.574 1.00 98.19 118 ASP A O 1
ATOM 865 N N . GLU A 1 119 ? -34.112 -4.229 54.699 1.00 98.38 119 GLU A N 1
ATOM 866 C CA . GLU A 1 119 ? -32.674 -4.118 54.400 1.00 98.38 119 GLU A CA 1
ATOM 867 C C . GLU A 1 119 ? -32.172 -5.284 53.526 1.00 98.38 119 GLU A C 1
ATOM 869 O O . GLU A 1 119 ? -31.432 -5.069 52.561 1.00 98.38 119 GLU A O 1
ATOM 874 N N . LEU A 1 120 ? -32.592 -6.521 53.818 1.00 97.81 120 LEU A N 1
ATOM 875 C CA . LEU A 1 120 ? -32.256 -7.703 53.015 1.00 97.81 120 LEU A CA 1
ATOM 876 C C . LEU A 1 120 ? -32.855 -7.638 51.604 1.00 97.81 120 LEU A C 1
ATOM 878 O O . LEU A 1 120 ? -32.196 -8.040 50.644 1.00 97.81 120 LEU A O 1
ATOM 882 N N . ALA A 1 121 ? -34.069 -7.104 51.452 1.00 98.00 121 ALA A N 1
ATOM 883 C CA . ALA A 1 121 ? -34.693 -6.895 50.149 1.00 98.00 121 ALA A CA 1
ATOM 884 C C . ALA A 1 121 ? -33.915 -5.864 49.313 1.00 98.00 121 ALA A C 1
ATOM 886 O O . ALA A 1 121 ? -33.560 -6.156 48.170 1.00 98.00 121 ALA A O 1
ATOM 887 N N . ARG A 1 122 ? -33.569 -4.706 49.898 1.00 98.25 122 ARG A N 1
ATOM 888 C CA . ARG A 1 122 ? -32.781 -3.654 49.223 1.00 98.25 122 ARG A CA 1
ATOM 889 C C . ARG A 1 122 ? -31.397 -4.148 48.812 1.00 98.25 122 ARG A C 1
ATOM 891 O O . ARG A 1 122 ? -31.049 -4.066 47.643 1.00 98.25 122 ARG A O 1
ATOM 898 N N . THR A 1 123 ? -30.646 -4.752 49.733 1.00 97.94 123 THR A N 1
ATOM 899 C CA . THR A 1 123 ? -29.300 -5.279 49.431 1.00 97.94 123 THR A CA 1
ATOM 900 C C . THR A 1 123 ? -29.323 -6.429 48.417 1.00 97.94 123 THR A C 1
ATOM 902 O O . THR A 1 123 ? -28.376 -6.598 47.648 1.00 97.94 123 THR A O 1
ATOM 905 N N . THR A 1 124 ? -30.409 -7.209 48.356 1.00 97.75 124 THR A N 1
ATOM 906 C CA . THR A 1 124 ? -30.614 -8.217 47.302 1.00 97.75 124 THR A CA 1
ATOM 907 C C . THR A 1 124 ? -30.852 -7.563 45.940 1.00 97.75 124 THR A C 1
ATOM 909 O O . THR A 1 124 ? -30.243 -7.995 44.961 1.00 97.75 124 THR A O 1
ATOM 912 N N . GLN A 1 125 ? -31.677 -6.511 45.882 1.00 98.44 125 GLN A N 1
ATOM 913 C CA . GLN A 1 125 ? -31.916 -5.733 44.665 1.00 98.44 125 GLN A CA 1
ATOM 914 C C . GLN A 1 125 ? -30.627 -5.060 44.168 1.00 98.44 125 GLN A C 1
ATOM 916 O O . GLN A 1 125 ? -30.227 -5.309 43.035 1.00 98.44 125 GLN A O 1
ATOM 921 N N . GLU A 1 126 ? -29.928 -4.306 45.022 1.00 98.38 126 GLU A N 1
ATOM 922 C CA . GLU A 1 126 ? -28.660 -3.626 44.698 1.00 98.38 126 GLU A CA 1
ATOM 923 C C . GLU A 1 126 ? -27.602 -4.606 44.158 1.00 98.38 126 GLU A C 1
ATOM 925 O O . GLU A 1 126 ? -26.905 -4.328 43.182 1.00 98.38 126 GLU A O 1
ATOM 930 N N . ARG A 1 127 ? -27.503 -5.804 44.754 1.00 98.19 127 ARG A N 1
ATOM 931 C CA . ARG A 1 127 ? -26.609 -6.874 44.283 1.00 98.19 127 ARG A CA 1
ATOM 932 C C . ARG A 1 127 ? -26.988 -7.370 42.888 1.00 98.19 127 ARG A C 1
ATOM 934 O O . ARG A 1 127 ? -26.101 -7.687 42.094 1.00 98.19 127 ARG A O 1
ATOM 941 N N . ASP A 1 128 ? -28.276 -7.518 42.604 1.00 98.44 128 ASP A N 1
ATOM 942 C CA . ASP A 1 128 ? -28.743 -8.043 41.322 1.00 98.44 128 ASP A CA 1
ATOM 943 C C . ASP A 1 128 ? -28.710 -6.972 40.215 1.00 98.44 128 ASP A C 1
ATOM 945 O O . ASP A 1 128 ? -28.391 -7.308 39.075 1.00 98.44 128 ASP A O 1
ATOM 949 N N . GLU A 1 129 ? -28.880 -5.691 40.556 1.00 98.25 129 GLU A N 1
ATOM 950 C CA . GLU A 1 129 ? -28.573 -4.538 39.695 1.00 98.25 129 GLU A CA 1
ATOM 951 C C . GLU A 1 129 ? -27.071 -4.484 39.361 1.00 98.25 129 GLU A C 1
ATOM 953 O O . GLU A 1 129 ? -26.701 -4.533 38.188 1.00 98.25 129 GLU A O 1
ATOM 958 N N . ALA A 1 130 ? -26.184 -4.538 40.363 1.00 97.75 130 ALA A N 1
ATOM 959 C CA . ALA A 1 130 ? -24.733 -4.563 40.146 1.00 97.75 130 ALA A CA 1
ATOM 960 C C . ALA A 1 130 ? -24.274 -5.760 39.284 1.00 97.75 130 ALA A C 1
ATOM 962 O O . ALA A 1 130 ? -23.348 -5.649 38.480 1.00 97.75 130 ALA A O 1
ATOM 963 N N . ARG A 1 131 ? -24.938 -6.920 39.396 1.00 98.00 131 ARG A N 1
ATOM 964 C CA . ARG A 1 131 ? -24.694 -8.078 38.514 1.00 98.00 131 ARG A CA 1
ATOM 965 C C . ARG A 1 131 ? -25.112 -7.816 37.066 1.00 98.00 131 ARG A C 1
ATOM 967 O O . ARG A 1 131 ? -24.408 -8.260 36.159 1.00 98.00 131 ARG A O 1
ATOM 974 N N . GLN A 1 132 ? -26.219 -7.107 36.839 1.00 98.31 132 GLN A N 1
ATOM 975 C CA . GLN A 1 132 ? -26.651 -6.699 35.496 1.00 98.31 132 GLN A CA 1
ATOM 976 C C . GLN A 1 132 ? -25.694 -5.664 34.889 1.00 98.31 132 GLN A C 1
ATOM 978 O O . GLN A 1 132 ? -25.347 -5.777 33.712 1.00 98.31 132 GLN A O 1
ATOM 983 N N . GLU A 1 133 ? -25.197 -4.712 35.683 1.00 98.06 133 GLU A N 1
ATOM 984 C CA . GLU A 1 133 ? -24.170 -3.757 35.246 1.00 98.06 133 GLU A CA 1
ATOM 985 C C . GLU A 1 133 ? -22.867 -4.466 34.858 1.00 98.06 133 GLU A C 1
ATOM 987 O O . GLU A 1 133 ? -22.359 -4.251 33.757 1.00 98.06 133 GLU A O 1
ATOM 992 N N . ILE A 1 134 ? -22.363 -5.381 35.697 1.00 97.69 134 ILE A N 1
ATOM 993 C CA . ILE A 1 134 ? -21.162 -6.183 35.399 1.00 97.69 134 ILE A CA 1
ATOM 994 C C . ILE A 1 134 ? -21.349 -7.008 34.116 1.00 97.69 134 ILE A C 1
ATOM 996 O O . ILE A 1 134 ? -20.445 -7.048 33.282 1.00 97.69 134 ILE A O 1
ATOM 1000 N N . ALA A 1 135 ? -22.515 -7.632 33.917 1.00 97.94 135 ALA A N 1
ATOM 1001 C CA . ALA A 1 135 ? -22.813 -8.374 32.691 1.00 97.94 135 ALA A CA 1
ATOM 1002 C C . ALA A 1 135 ? -22.848 -7.460 31.450 1.00 97.94 135 ALA A C 1
ATOM 1004 O O . ALA A 1 135 ? -22.307 -7.815 30.401 1.00 97.94 135 ALA A O 1
ATOM 1005 N N . THR A 1 136 ? -23.427 -6.263 31.579 1.00 98.12 136 THR A N 1
ATOM 1006 C CA . THR A 1 136 ? -23.523 -5.267 30.500 1.00 98.12 136 THR A CA 1
ATOM 1007 C C . THR A 1 136 ? -22.147 -4.714 30.122 1.00 98.12 136 THR A C 1
ATOM 1009 O O . THR A 1 136 ? -21.803 -4.657 28.940 1.00 98.12 136 THR A O 1
ATOM 1012 N N . LEU A 1 137 ? -21.321 -4.369 31.115 1.00 97.81 137 LEU A N 1
ATOM 1013 C CA . LEU A 1 137 ? -19.939 -3.932 30.911 1.00 97.81 137 LEU A CA 1
ATOM 1014 C C . LEU A 1 137 ? -19.076 -5.056 30.323 1.00 97.81 137 LEU A C 1
ATOM 1016 O O . LEU A 1 137 ? -18.301 -4.803 29.404 1.00 97.81 137 LEU A O 1
ATOM 1020 N N . GLY A 1 138 ? -19.252 -6.301 30.776 1.00 97.75 138 GLY A N 1
ATOM 1021 C CA . GLY A 1 138 ? -18.578 -7.472 30.210 1.00 97.75 138 GLY A CA 1
ATOM 1022 C C . GLY A 1 138 ? -18.887 -7.667 28.723 1.00 97.75 138 GLY A C 1
ATOM 1023 O O . GLY A 1 138 ? -17.965 -7.804 27.917 1.00 97.75 138 GLY A O 1
ATOM 1024 N N . ALA A 1 139 ? -20.165 -7.589 28.338 1.00 98.19 139 ALA A N 1
ATOM 1025 C CA . ALA A 1 139 ? -20.585 -7.660 26.938 1.00 98.19 139 ALA A CA 1
ATOM 1026 C C . ALA A 1 139 ? -20.025 -6.497 26.095 1.00 98.19 139 ALA A C 1
ATOM 1028 O O . ALA A 1 139 ? -19.561 -6.714 24.974 1.00 98.19 139 ALA A O 1
ATOM 1029 N N . ALA A 1 140 ? -20.001 -5.275 26.639 1.00 98.06 140 ALA A N 1
ATOM 1030 C CA . ALA A 1 140 ? -19.411 -4.116 25.970 1.00 98.06 140 ALA A CA 1
ATOM 1031 C C . ALA A 1 140 ? -17.889 -4.265 25.774 1.00 98.06 140 ALA A C 1
ATOM 1033 O O . ALA A 1 140 ? -17.378 -3.979 24.690 1.00 98.06 140 ALA A O 1
ATOM 1034 N N . CYS A 1 141 ? -17.166 -4.758 26.785 1.00 96.38 141 CYS A N 1
ATOM 1035 C CA . CYS A 1 141 ? -15.737 -5.057 26.690 1.00 96.38 141 CYS A CA 1
ATOM 1036 C C . CYS A 1 141 ? -15.445 -6.151 25.655 1.00 96.38 141 CYS A C 1
ATOM 1038 O O . CYS A 1 141 ? -14.518 -5.990 24.862 1.00 96.38 141 CYS A O 1
ATOM 1040 N N . GLN A 1 142 ? -16.247 -7.221 25.609 1.00 98.06 142 GLN A N 1
ATOM 1041 C CA . GLN A 1 142 ? -16.103 -8.270 24.597 1.00 98.06 142 GLN A CA 1
ATOM 1042 C C . GLN A 1 142 ? -16.322 -7.715 23.182 1.00 98.06 142 GLN A C 1
ATOM 1044 O O . GLN A 1 142 ? -15.463 -7.895 22.320 1.00 98.06 142 GLN A O 1
ATOM 1049 N N . ALA A 1 143 ? -17.407 -6.968 22.955 1.00 97.81 143 ALA A N 1
ATOM 1050 C CA . ALA A 1 143 ? -17.685 -6.350 21.658 1.00 97.81 143 ALA A CA 1
ATOM 1051 C C . ALA A 1 143 ? -16.553 -5.404 21.208 1.00 97.81 143 ALA A C 1
ATOM 1053 O O . ALA A 1 143 ? -16.163 -5.414 20.041 1.00 97.81 143 ALA A O 1
ATOM 1054 N N . LYS A 1 144 ? -15.969 -4.630 22.135 1.00 96.12 144 LYS A N 1
ATOM 1055 C CA . LYS A 1 144 ? -14.808 -3.773 21.842 1.00 96.12 144 LYS A CA 1
ATOM 1056 C C . LYS A 1 144 ? -13.534 -4.571 21.554 1.00 96.12 144 LYS A C 1
ATOM 1058 O O . LYS A 1 144 ? -12.769 -4.158 20.688 1.00 96.12 144 LYS A O 1
ATOM 1063 N N . SER A 1 145 ? -13.325 -5.714 22.208 1.00 96.31 145 SER A N 1
ATOM 1064 C CA . SER A 1 145 ? -12.218 -6.624 21.884 1.00 96.31 145 SER A CA 1
ATOM 1065 C C . SER A 1 145 ? -12.351 -7.175 20.460 1.00 96.31 145 SER A C 1
ATOM 1067 O O . SER A 1 145 ? -11.399 -7.110 19.688 1.00 96.31 145 SER A O 1
ATOM 1069 N N . GLU A 1 146 ? -13.548 -7.625 20.072 1.00 98.25 146 GLU A N 1
ATOM 1070 C CA . GLU A 1 146 ? -13.816 -8.110 18.711 1.00 98.25 146 GLU A CA 1
ATOM 1071 C C . GLU A 1 146 ? -13.650 -7.012 17.647 1.00 98.25 146 GLU A C 1
ATOM 1073 O O . GLU A 1 146 ? -13.144 -7.277 16.557 1.00 98.25 146 GLU A O 1
ATOM 1078 N N . GLU A 1 147 ? -14.055 -5.769 17.931 1.00 97.44 147 GLU A N 1
ATOM 1079 C CA . GLU A 1 147 ? -13.796 -4.632 17.038 1.00 97.44 147 GLU A CA 1
ATOM 1080 C C . GLU A 1 147 ? -12.289 -4.386 16.856 1.00 97.44 147 GLU A C 1
ATOM 1082 O O . GLU A 1 147 ? -11.830 -4.244 15.721 1.00 97.44 147 GLU A O 1
ATOM 1087 N N . VAL A 1 148 ? -11.507 -4.395 17.943 1.00 97.81 148 VAL A N 1
ATOM 1088 C CA . VAL A 1 148 ? -10.043 -4.226 17.898 1.00 97.81 148 VAL A CA 1
ATOM 1089 C C . VAL A 1 148 ? -9.369 -5.359 17.117 1.00 97.81 148 VAL A C 1
ATOM 1091 O O . VAL A 1 148 ? -8.484 -5.094 16.300 1.00 97.81 148 VAL A O 1
ATOM 1094 N N . GLU A 1 149 ? -9.800 -6.609 17.296 1.00 97.88 149 GLU A N 1
ATOM 1095 C CA . GLU A 1 149 ? -9.307 -7.747 16.510 1.00 97.88 149 GLU A CA 1
ATOM 1096 C C . GLU A 1 149 ? -9.613 -7.592 15.014 1.00 97.88 149 GLU A C 1
ATOM 1098 O O . GLU A 1 149 ? -8.718 -7.800 14.189 1.00 97.88 149 GLU A O 1
ATOM 1103 N N . ARG A 1 150 ? -10.835 -7.176 14.646 1.00 98.00 150 ARG A N 1
ATOM 1104 C CA . ARG A 1 150 ? -11.218 -6.923 13.242 1.00 98.00 150 ARG A CA 1
ATOM 1105 C C . ARG A 1 150 ? -10.363 -5.817 12.620 1.00 98.00 150 ARG A C 1
ATOM 1107 O O . ARG A 1 150 ? -9.818 -6.013 11.536 1.00 98.00 150 ARG A O 1
ATOM 1114 N N . TRP A 1 151 ? -10.188 -4.693 13.320 1.00 97.44 151 TRP A N 1
AT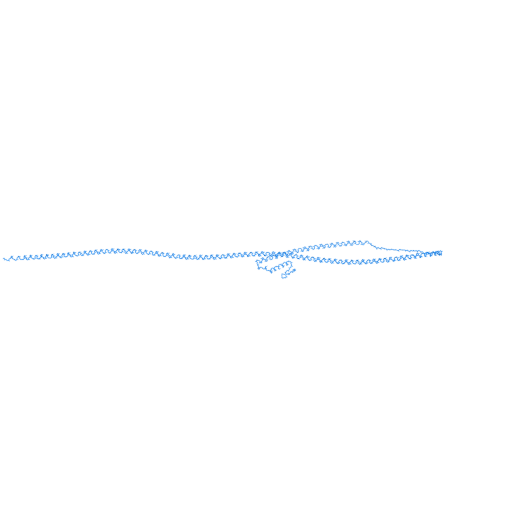OM 1115 C CA . TRP A 1 151 ? -9.370 -3.568 12.848 1.00 97.44 151 TRP A CA 1
ATOM 1116 C C . TRP A 1 151 ? -7.890 -3.951 12.724 1.00 97.44 151 TRP A C 1
ATOM 1118 O O . TRP A 1 151 ? -7.228 -3.545 11.770 1.00 97.44 151 TRP A O 1
ATOM 1128 N N . THR A 1 152 ? -7.376 -4.781 13.636 1.00 97.31 152 THR A N 1
ATOM 1129 C CA . THR A 1 152 ? -5.998 -5.296 13.579 1.00 97.31 152 THR A CA 1
ATOM 1130 C C . THR A 1 152 ? -5.791 -6.184 12.351 1.00 97.31 152 THR A C 1
ATOM 1132 O O . THR A 1 152 ? -4.826 -5.987 11.613 1.00 97.31 152 THR A O 1
ATOM 1135 N N . HIS A 1 153 ? -6.730 -7.092 12.059 1.00 98.00 153 HIS A N 1
ATOM 1136 C CA . HIS A 1 153 ? -6.687 -7.917 10.847 1.00 98.00 153 HIS A CA 1
ATOM 1137 C C . HIS A 1 153 ? -6.799 -7.080 9.564 1.00 98.00 153 HIS A C 1
ATOM 1139 O O . HIS A 1 153 ? -6.039 -7.303 8.619 1.00 98.00 153 HIS A O 1
ATOM 1145 N N . GLU A 1 154 ? -7.705 -6.098 9.517 1.00 97.69 154 GLU A N 1
ATOM 1146 C CA . GLU A 1 154 ? -7.864 -5.225 8.350 1.00 97.69 154 GLU A CA 1
ATOM 1147 C C . GLU A 1 154 ? -6.616 -4.364 8.105 1.00 97.69 154 GLU A C 1
ATOM 1149 O O . GLU A 1 154 ? -6.156 -4.265 6.964 1.00 97.69 154 GLU A O 1
ATOM 1154 N N . ALA A 1 155 ? -6.005 -3.821 9.163 1.00 96.62 155 ALA A N 1
ATOM 1155 C CA . ALA A 1 155 ? -4.748 -3.083 9.083 1.00 96.62 155 ALA A CA 1
ATOM 1156 C C . ALA A 1 155 ? -3.590 -3.967 8.582 1.00 96.62 155 ALA A C 1
ATOM 1158 O O . ALA A 1 155 ? -2.845 -3.555 7.689 1.00 96.62 155 ALA A O 1
ATOM 1159 N N . SER A 1 156 ? -3.466 -5.206 9.073 1.00 97.31 156 SER A N 1
ATOM 1160 C CA . SER A 1 156 ? -2.474 -6.170 8.574 1.00 97.31 156 SER A CA 1
ATOM 1161 C C . SER A 1 156 ? -2.699 -6.527 7.098 1.00 97.31 156 SER A C 1
ATOM 1163 O O . SER A 1 156 ? -1.745 -6.574 6.315 1.00 97.31 156 SER A O 1
ATOM 1165 N N . ALA A 1 157 ? -3.954 -6.712 6.676 1.00 98.12 157 ALA A N 1
ATOM 1166 C CA . ALA A 1 157 ? -4.308 -6.976 5.281 1.00 98.12 157 ALA A CA 1
ATOM 1167 C C . ALA A 1 157 ? -4.112 -5.748 4.370 1.00 98.12 157 ALA A C 1
ATOM 1169 O O . ALA A 1 157 ? -3.787 -5.892 3.190 1.00 98.12 157 ALA A O 1
ATOM 1170 N N . ALA A 1 158 ? -4.301 -4.529 4.881 1.00 96.19 158 ALA A N 1
ATOM 1171 C CA . ALA A 1 158 ? -3.990 -3.289 4.171 1.00 96.19 158 ALA A CA 1
ATOM 1172 C C . ALA A 1 158 ? -2.474 -3.098 4.006 1.00 96.19 158 ALA A C 1
ATOM 1174 O O . ALA A 1 158 ? -2.017 -2.832 2.896 1.00 96.19 158 ALA A O 1
ATOM 1175 N N . SER A 1 159 ? -1.690 -3.327 5.064 1.00 97.12 159 SER A N 1
ATOM 1176 C CA . SER A 1 159 ? -0.223 -3.272 5.020 1.00 97.12 159 SER A CA 1
ATOM 1177 C C . SER A 1 159 ? 0.360 -4.301 4.042 1.00 97.12 159 SER A C 1
ATOM 1179 O O . SER A 1 159 ? 1.176 -3.947 3.194 1.00 97.12 159 SER A O 1
ATOM 1181 N N . SER A 1 160 ? -0.148 -5.538 4.059 1.00 97.56 160 SER A N 1
ATOM 1182 C CA . SER A 1 160 ? 0.257 -6.590 3.110 1.00 97.56 160 SER A CA 1
ATOM 1183 C C . SER A 1 160 ? -0.045 -6.210 1.651 1.00 97.56 160 SER A C 1
ATOM 1185 O O . SER A 1 160 ? 0.765 -6.455 0.757 1.00 97.56 160 SER A O 1
ATOM 1187 N N . ARG A 1 161 ? -1.196 -5.566 1.393 1.00 97.38 161 ARG A N 1
ATOM 1188 C CA . ARG A 1 161 ? -1.550 -5.044 0.059 1.00 97.38 161 ARG A CA 1
ATOM 1189 C C . ARG A 1 161 ? -0.648 -3.887 -0.374 1.00 97.38 161 ARG A C 1
ATOM 1191 O O . ARG A 1 161 ? -0.279 -3.838 -1.544 1.00 97.38 161 ARG A O 1
ATOM 1198 N N . ALA A 1 162 ? -0.277 -2.991 0.542 1.00 96.25 162 ALA A N 1
ATOM 1199 C CA . ALA A 1 162 ? 0.653 -1.898 0.260 1.00 96.25 162 ALA A CA 1
ATOM 1200 C C . ALA A 1 162 ? 2.046 -2.432 -0.117 1.00 96.25 162 ALA A C 1
ATOM 1202 O O . ALA A 1 162 ? 2.553 -2.090 -1.180 1.00 96.25 162 ALA A O 1
ATOM 1203 N N . GLN A 1 163 ? 2.599 -3.364 0.667 1.00 97.56 163 GLN A N 1
ATOM 1204 C CA . GLN A 1 163 ? 3.886 -4.013 0.375 1.00 97.56 163 GLN A CA 1
ATOM 1205 C C . GLN A 1 163 ? 3.885 -4.733 -0.985 1.00 97.56 163 GLN A C 1
ATOM 1207 O O . GLN A 1 163 ? 4.846 -4.634 -1.749 1.00 97.56 163 GLN A O 1
ATOM 1212 N N . ALA A 1 164 ? 2.792 -5.424 -1.331 1.00 97.69 164 ALA A N 1
ATOM 1213 C CA . ALA A 1 164 ? 2.647 -6.061 -2.640 1.00 97.69 164 ALA A CA 1
ATOM 1214 C C . ALA A 1 164 ? 2.588 -5.039 -3.795 1.00 97.69 164 ALA A C 1
ATOM 1216 O O . ALA A 1 164 ? 3.166 -5.277 -4.857 1.00 97.69 164 ALA A O 1
ATOM 1217 N N . ALA A 1 165 ? 1.924 -3.896 -3.594 1.00 96.50 165 ALA A N 1
ATOM 1218 C CA . ALA A 1 165 ? 1.864 -2.815 -4.578 1.00 96.50 165 ALA A CA 1
ATOM 1219 C C . ALA A 1 165 ? 3.222 -2.111 -4.757 1.00 96.50 165 ALA A C 1
ATOM 1221 O O . ALA A 1 165 ? 3.619 -1.841 -5.889 1.00 96.50 165 ALA A O 1
ATOM 1222 N N . GLU A 1 166 ? 3.964 -1.875 -3.671 1.00 96.69 166 GLU A N 1
ATOM 1223 C CA . GLU A 1 166 ? 5.329 -1.332 -3.699 1.00 96.69 166 GLU A CA 1
ATOM 1224 C C . GLU A 1 166 ? 6.290 -2.267 -4.449 1.00 96.69 166 GLU A C 1
ATOM 1226 O O . GLU A 1 166 ? 7.017 -1.824 -5.339 1.00 96.69 166 GLU A O 1
ATOM 1231 N N . ALA A 1 167 ? 6.236 -3.576 -4.175 1.00 97.19 167 ALA A N 1
ATOM 1232 C CA . ALA A 1 167 ? 7.026 -4.574 -4.896 1.00 97.19 167 ALA A CA 1
ATOM 1233 C C . ALA A 1 167 ? 6.676 -4.626 -6.398 1.00 97.19 167 ALA A C 1
ATOM 1235 O O . ALA A 1 167 ? 7.570 -4.709 -7.243 1.00 97.19 167 ALA A O 1
ATOM 1236 N N . ALA A 1 168 ? 5.389 -4.529 -6.750 1.00 96.88 168 ALA A N 1
ATOM 1237 C CA . ALA A 1 168 ? 4.950 -4.472 -8.144 1.00 96.88 168 ALA A CA 1
ATOM 1238 C C . ALA A 1 168 ? 5.407 -3.180 -8.851 1.00 96.88 168 ALA A C 1
ATOM 1240 O O . ALA A 1 168 ? 5.813 -3.229 -10.014 1.00 96.88 168 ALA A O 1
ATOM 1241 N N . ALA A 1 169 ? 5.390 -2.039 -8.155 1.00 96.00 169 ALA A N 1
ATOM 1242 C CA . ALA A 1 169 ? 5.889 -0.766 -8.672 1.00 96.00 169 ALA A CA 1
ATOM 1243 C C . ALA A 1 169 ? 7.411 -0.791 -8.895 1.00 96.00 169 ALA A C 1
ATOM 1245 O O . ALA A 1 169 ? 7.879 -0.323 -9.933 1.00 96.00 169 ALA A O 1
ATOM 1246 N N . ALA A 1 170 ? 8.176 -1.400 -7.982 1.00 96.00 170 ALA A N 1
ATOM 1247 C CA . ALA A 1 170 ? 9.617 -1.594 -8.142 1.00 96.00 170 ALA A CA 1
ATOM 1248 C C . ALA A 1 170 ? 9.944 -2.454 -9.379 1.00 96.00 170 ALA A C 1
ATOM 1250 O O . ALA A 1 170 ? 10.727 -2.028 -10.227 1.00 96.00 170 ALA A O 1
ATOM 1251 N N . GLN A 1 171 ? 9.269 -3.599 -9.548 1.00 97.19 171 GLN A N 1
ATOM 1252 C CA . GLN A 1 171 ? 9.421 -4.455 -10.737 1.00 97.19 171 GLN A CA 1
ATOM 1253 C C . GLN A 1 171 ? 8.994 -3.756 -12.038 1.00 97.19 171 GLN A C 1
ATOM 1255 O O . GLN A 1 171 ? 9.565 -4.005 -13.100 1.00 97.19 171 GLN A O 1
ATOM 1260 N N . ALA A 1 172 ? 7.978 -2.889 -11.992 1.00 97.12 172 ALA A N 1
ATOM 1261 C CA . ALA A 1 172 ? 7.581 -2.090 -13.148 1.00 97.12 172 ALA A CA 1
ATOM 1262 C C . ALA A 1 172 ? 8.653 -1.047 -13.509 1.00 97.12 172 ALA A C 1
ATOM 1264 O O . ALA A 1 172 ? 8.952 -0.877 -14.689 1.00 97.12 172 ALA A O 1
ATOM 1265 N N . GLY A 1 173 ? 9.262 -0.397 -12.510 1.00 96.81 173 GLY A N 1
ATOM 1266 C CA . GLY A 1 173 ? 10.380 0.530 -12.698 1.00 96.81 173 GLY A CA 1
ATOM 1267 C C . GLY A 1 173 ? 11.617 -0.145 -13.296 1.00 96.81 173 GLY A C 1
ATOM 1268 O O . GLY A 1 173 ? 12.180 0.367 -14.261 1.00 96.81 173 GLY A O 1
ATOM 1269 N N . GLU A 1 174 ? 11.985 -1.324 -12.790 1.00 97.38 174 GLU A N 1
ATOM 1270 C CA . GLU A 1 174 ? 13.079 -2.150 -13.320 1.00 97.38 174 GLU A CA 1
ATOM 1271 C C . GLU A 1 174 ? 12.845 -2.513 -14.795 1.00 97.38 174 GLU A C 1
ATOM 1273 O O . GLU A 1 174 ? 13.663 -2.180 -15.650 1.00 97.38 174 GLU A O 1
ATOM 1278 N N . ARG A 1 175 ? 11.669 -3.058 -15.133 1.00 97.62 175 ARG A N 1
ATOM 1279 C CA . ARG A 1 175 ? 11.304 -3.396 -16.524 1.00 97.62 175 ARG A CA 1
ATOM 1280 C C . ARG A 1 175 ? 11.259 -2.190 -17.463 1.00 97.62 175 ARG A C 1
ATOM 1282 O O . ARG A 1 175 ? 11.465 -2.346 -18.665 1.00 97.62 175 ARG A O 1
ATOM 1289 N N . LEU A 1 176 ? 10.942 -0.996 -16.959 1.00 97.56 176 LEU A N 1
ATOM 1290 C CA . LEU A 1 176 ? 11.004 0.237 -17.749 1.00 97.56 176 LEU A CA 1
ATOM 1291 C C . LEU A 1 176 ? 12.454 0.677 -17.990 1.00 97.56 176 LEU A C 1
ATOM 1293 O O . LEU A 1 176 ? 12.765 1.107 -19.098 1.00 97.56 176 LEU A O 1
ATOM 1297 N N . ALA A 1 177 ? 13.343 0.513 -17.007 1.00 95.94 177 ALA A N 1
ATOM 1298 C CA . ALA A 1 177 ? 14.773 0.760 -17.179 1.00 95.94 177 ALA A CA 1
ATOM 1299 C C . ALA A 1 177 ? 15.408 -0.231 -18.173 1.00 95.94 177 ALA A C 1
ATOM 1301 O O . ALA A 1 177 ? 16.103 0.200 -19.091 1.00 95.94 177 ALA A O 1
ATOM 1302 N N . GLU A 1 178 ? 15.104 -1.530 -18.065 1.00 96.50 178 GLU A N 1
ATOM 1303 C CA . GLU A 1 178 ? 15.531 -2.556 -19.032 1.00 96.50 178 GLU A CA 1
ATOM 1304 C C . GLU A 1 178 ? 15.084 -2.214 -20.461 1.00 96.50 178 GLU A C 1
ATOM 1306 O O . GLU A 1 178 ? 15.883 -2.252 -21.397 1.00 96.50 178 GLU A O 1
ATOM 1311 N N . ARG A 1 179 ? 13.811 -1.828 -20.638 1.00 97.56 179 ARG A N 1
ATOM 1312 C CA . ARG A 1 179 ? 13.278 -1.415 -21.947 1.00 97.56 179 ARG A CA 1
ATOM 1313 C C . ARG A 1 179 ? 13.975 -0.176 -22.490 1.00 97.56 179 ARG A C 1
ATOM 1315 O O . ARG A 1 179 ? 14.328 -0.181 -23.662 1.00 97.56 179 ARG A O 1
ATOM 1322 N N . ALA A 1 180 ? 14.215 0.837 -21.659 1.00 96.38 180 ALA A N 1
ATOM 1323 C CA . ALA A 1 180 ? 14.928 2.040 -22.078 1.00 96.38 180 ALA A CA 1
ATOM 1324 C C . ALA A 1 180 ? 16.358 1.718 -22.548 1.00 96.38 180 ALA A C 1
ATOM 1326 O O . ALA A 1 180 ? 16.789 2.234 -23.576 1.00 96.38 180 ALA A O 1
ATOM 1327 N N . VAL A 1 181 ? 17.076 0.817 -21.862 1.00 97.56 181 VAL A N 1
ATOM 1328 C CA . VAL A 1 181 ? 18.398 0.348 -22.314 1.00 97.56 181 VAL A CA 1
ATOM 1329 C C . VAL A 1 181 ? 18.287 -0.327 -23.684 1.00 97.56 181 VAL A C 1
ATOM 1331 O O . VAL A 1 181 ? 18.935 0.127 -24.627 1.00 97.56 181 VAL A O 1
ATOM 1334 N N . VAL A 1 182 ? 17.403 -1.320 -23.837 1.00 97.56 182 VAL A N 1
ATOM 1335 C CA . VAL A 1 182 ? 17.203 -2.047 -25.109 1.00 97.56 182 VAL A CA 1
ATOM 1336 C C . VAL A 1 182 ? 16.767 -1.116 -26.251 1.00 97.56 182 VAL A C 1
ATOM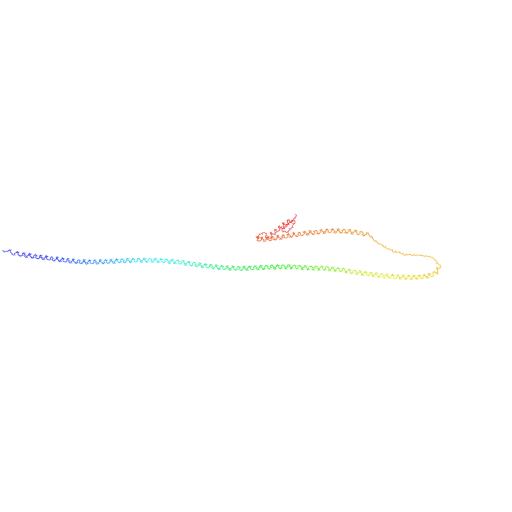 1338 O O . VAL A 1 182 ? 17.192 -1.294 -27.394 1.00 97.56 182 VAL A O 1
ATOM 1341 N N . GLU A 1 183 ? 15.951 -0.098 -25.972 1.00 97.06 183 GLU A N 1
ATOM 1342 C CA . GLU A 1 183 ? 15.572 0.928 -26.949 1.00 97.06 183 GLU A CA 1
ATOM 1343 C C . GLU A 1 183 ? 16.779 1.783 -27.365 1.00 97.06 183 GLU A C 1
ATOM 1345 O O . GLU A 1 183 ? 17.011 1.943 -28.565 1.00 97.06 183 GLU A O 1
ATOM 1350 N N . THR A 1 184 ? 17.619 2.240 -26.427 1.00 96.75 184 THR A N 1
ATOM 1351 C CA . THR A 1 184 ? 18.837 3.004 -26.772 1.00 96.75 184 THR A CA 1
ATOM 1352 C C . THR A 1 184 ? 19.870 2.171 -27.540 1.00 96.75 184 THR A C 1
ATOM 1354 O O . THR A 1 184 ? 20.486 2.675 -28.485 1.00 96.75 184 THR A O 1
ATOM 1357 N N . GLU A 1 185 ? 20.023 0.886 -27.207 1.00 97.31 185 GLU A N 1
ATOM 1358 C CA . GLU A 1 185 ? 20.860 -0.060 -27.952 1.00 97.31 185 GLU A CA 1
ATOM 1359 C C . GLU A 1 185 ? 20.333 -0.233 -29.380 1.00 97.31 185 GLU A C 1
ATOM 1361 O O . GLU A 1 185 ? 21.086 -0.076 -30.346 1.00 97.31 185 GLU A O 1
ATOM 1366 N N . ARG A 1 186 ? 19.023 -0.451 -29.536 1.00 97.94 186 ARG A N 1
ATOM 1367 C CA . ARG A 1 186 ? 18.356 -0.564 -30.839 1.00 97.94 186 ARG A CA 1
ATOM 1368 C C . ARG A 1 186 ? 18.495 0.708 -31.681 1.00 97.94 186 ARG A C 1
ATOM 1370 O O . ARG A 1 186 ? 18.775 0.618 -32.877 1.00 97.94 186 ARG A O 1
ATOM 1377 N N . GLU A 1 187 ? 18.347 1.889 -31.088 1.00 97.69 187 GLU A N 1
ATOM 1378 C CA . GLU A 1 187 ? 18.582 3.169 -31.769 1.00 97.69 187 GLU A CA 1
ATOM 1379 C C . GLU A 1 187 ? 20.050 3.368 -32.165 1.00 97.69 187 GLU A C 1
ATOM 1381 O O . GLU A 1 187 ? 20.341 3.982 -33.196 1.00 97.69 187 GLU A O 1
ATOM 1386 N N . SER A 1 188 ? 20.997 2.871 -31.365 1.00 97.19 188 SER A N 1
ATOM 1387 C CA . SER A 1 188 ? 22.420 2.891 -31.717 1.00 97.19 188 SER A CA 1
ATOM 1388 C C . SER A 1 188 ? 22.713 1.969 -32.908 1.00 97.19 188 SER A C 1
ATOM 1390 O O . SER A 1 188 ? 23.364 2.397 -33.862 1.00 97.19 188 SER A O 1
ATOM 1392 N N . ALA A 1 189 ? 22.128 0.766 -32.928 1.00 96.75 189 ALA A N 1
ATOM 1393 C CA . ALA A 1 189 ? 22.267 -0.200 -34.013 1.00 96.75 189 ALA A CA 1
ATOM 1394 C C . ALA A 1 189 ? 21.632 0.303 -35.322 1.00 96.75 189 ALA A C 1
ATOM 1396 O O . ALA A 1 189 ? 22.246 0.208 -36.384 1.00 96.75 189 ALA A O 1
ATOM 1397 N N . HIS A 1 190 ? 20.443 0.917 -35.262 1.00 97.12 190 HIS A N 1
ATOM 1398 C CA . HIS A 1 190 ? 19.827 1.542 -36.437 1.00 97.12 190 HIS A CA 1
ATOM 1399 C C . HIS A 1 190 ? 20.663 2.706 -36.988 1.00 97.12 190 HIS A C 1
ATOM 1401 O O . HIS A 1 190 ? 20.793 2.832 -38.206 1.00 97.12 190 HIS A O 1
ATOM 1407 N N . ARG A 1 191 ? 21.275 3.529 -36.122 1.00 97.94 191 ARG A N 1
ATOM 1408 C CA . ARG A 1 191 ? 22.197 4.596 -36.553 1.00 97.94 191 ARG A CA 1
ATOM 1409 C C . ARG A 1 191 ? 23.474 4.042 -37.188 1.00 97.94 191 ARG A C 1
ATOM 1411 O O . ARG A 1 191 ? 23.891 4.568 -38.217 1.00 97.94 191 ARG A O 1
ATOM 1418 N N . ALA A 1 192 ? 24.055 2.978 -36.631 1.00 96.81 192 ALA A N 1
ATOM 1419 C CA . ALA A 1 192 ? 25.221 2.308 -37.206 1.00 96.81 192 ALA A CA 1
ATOM 1420 C C . ALA A 1 192 ? 24.913 1.732 -38.600 1.00 96.81 192 ALA A C 1
ATOM 1422 O O . ALA A 1 192 ? 25.592 2.070 -39.566 1.00 96.81 192 ALA A O 1
ATOM 1423 N N . MET A 1 193 ? 23.820 0.974 -38.739 1.00 97.69 193 MET A N 1
ATOM 1424 C CA . MET A 1 193 ? 23.393 0.406 -40.025 1.00 97.69 193 MET A CA 1
ATOM 1425 C C . MET A 1 193 ? 23.097 1.491 -41.077 1.00 97.69 193 MET A C 1
ATOM 1427 O O . MET A 1 193 ? 23.426 1.331 -42.252 1.00 97.69 193 MET A O 1
ATOM 1431 N N . ALA A 1 194 ? 22.501 2.619 -40.675 1.00 97.81 194 ALA A N 1
ATOM 1432 C CA . ALA A 1 194 ? 22.278 3.750 -41.574 1.00 97.81 194 ALA A CA 1
ATOM 1433 C C . ALA A 1 194 ? 23.597 4.389 -42.050 1.00 97.81 194 ALA A C 1
ATOM 1435 O O . ALA A 1 194 ? 23.710 4.742 -43.226 1.00 97.81 194 ALA A O 1
ATOM 1436 N N . ALA A 1 195 ? 24.599 4.498 -41.171 1.00 97.12 195 ALA A N 1
ATOM 1437 C CA . ALA A 1 195 ? 25.927 5.000 -41.518 1.00 97.12 195 ALA A CA 1
ATOM 1438 C C . ALA A 1 195 ? 26.684 4.044 -42.460 1.00 97.12 195 ALA A C 1
ATOM 1440 O O . ALA A 1 195 ? 27.269 4.501 -43.439 1.00 97.12 195 ALA A O 1
ATOM 1441 N N . GLU A 1 196 ? 26.615 2.728 -42.232 1.00 97.81 196 GLU A N 1
ATOM 1442 C CA . GLU A 1 196 ? 27.197 1.711 -43.123 1.00 97.81 196 GLU A CA 1
ATOM 1443 C C . GLU A 1 196 ? 26.563 1.732 -44.521 1.00 97.81 196 GLU A C 1
ATOM 1445 O O . GLU A 1 196 ? 27.270 1.732 -45.532 1.00 97.81 196 GLU A O 1
ATOM 1450 N N . LEU A 1 197 ? 25.229 1.819 -44.600 1.00 98.00 197 LEU A N 1
ATOM 1451 C CA . LEU A 1 197 ? 24.514 1.948 -45.874 1.00 98.00 197 LEU A CA 1
ATOM 1452 C C . LEU A 1 197 ? 24.883 3.238 -46.615 1.00 98.00 197 LEU A C 1
ATOM 1454 O O . LEU A 1 197 ? 24.958 3.231 -47.845 1.00 98.00 197 LEU A O 1
ATOM 1458 N N . GLN A 1 198 ? 25.118 4.336 -45.894 1.00 97.88 198 GLN A N 1
ATOM 1459 C CA . GLN A 1 198 ? 25.566 5.586 -46.499 1.00 97.88 198 GLN A CA 1
ATOM 1460 C C . GLN A 1 198 ? 27.008 5.472 -47.016 1.00 97.88 198 GLN A C 1
ATOM 1462 O O . GLN A 1 198 ? 27.247 5.751 -48.188 1.00 97.88 198 GLN A O 1
ATOM 1467 N N . ALA A 1 199 ? 27.934 4.944 -46.210 1.00 97.56 199 ALA A N 1
ATOM 1468 C CA . ALA A 1 199 ? 29.317 4.704 -46.624 1.00 97.56 199 ALA A CA 1
ATOM 1469 C C . ALA A 1 199 ? 29.414 3.772 -47.849 1.00 97.56 199 ALA A C 1
ATOM 1471 O O . ALA A 1 199 ? 30.201 4.023 -48.759 1.00 97.56 199 ALA A O 1
ATOM 1472 N N . SER A 1 200 ? 28.571 2.734 -47.922 1.00 97.19 200 SER A N 1
ATOM 1473 C CA . SER A 1 200 ? 28.480 1.848 -49.090 1.00 97.19 200 SER A CA 1
ATOM 1474 C C . SER A 1 200 ? 27.988 2.578 -50.349 1.00 97.19 200 SER A C 1
ATOM 1476 O O . SER A 1 200 ? 28.531 2.364 -51.434 1.00 97.19 200 SER A O 1
ATOM 1478 N N . ARG A 1 201 ? 26.998 3.475 -50.225 1.00 97.81 201 ARG A N 1
ATOM 1479 C CA . ARG A 1 201 ? 26.515 4.303 -51.346 1.00 97.81 201 ARG A CA 1
ATOM 1480 C C . ARG A 1 201 ? 27.577 5.274 -51.843 1.00 97.81 201 ARG A C 1
ATOM 1482 O O . ARG A 1 201 ? 27.733 5.409 -53.054 1.00 97.81 201 ARG A O 1
ATOM 1489 N N . ASP A 1 202 ? 28.299 5.914 -50.929 1.00 97.44 202 ASP A N 1
ATOM 1490 C CA . ASP A 1 202 ? 29.344 6.879 -51.269 1.00 97.44 202 ASP A CA 1
ATOM 1491 C C . ASP A 1 202 ? 30.535 6.172 -51.945 1.00 97.44 202 ASP A C 1
ATOM 1493 O O . ASP A 1 202 ? 30.980 6.603 -53.009 1.00 97.44 202 ASP A O 1
ATOM 1497 N N . ALA A 1 203 ? 30.946 5.001 -51.441 1.00 97.19 203 ALA A N 1
ATOM 1498 C CA . ALA A 1 203 ? 31.955 4.156 -52.084 1.00 97.19 203 ALA A CA 1
ATOM 1499 C C . ALA A 1 203 ? 31.545 3.711 -53.504 1.00 97.19 203 ALA A C 1
ATOM 1501 O O . ALA A 1 203 ? 32.345 3.809 -54.434 1.00 97.19 203 ALA A O 1
ATOM 1502 N N . LEU A 1 204 ? 30.290 3.288 -53.706 1.00 97.50 204 LEU A N 1
ATOM 1503 C CA . LEU A 1 204 ? 29.758 2.949 -55.036 1.00 97.50 204 LEU A CA 1
ATOM 1504 C C . LEU A 1 204 ? 29.673 4.169 -55.968 1.00 97.50 204 LEU A C 1
ATOM 1506 O O . LEU A 1 204 ? 29.826 4.033 -57.184 1.00 97.50 204 LEU A O 1
ATOM 1510 N N . ALA A 1 205 ? 29.417 5.365 -55.433 1.00 97.62 205 ALA A N 1
ATOM 1511 C CA . ALA A 1 205 ? 29.424 6.597 -56.214 1.00 97.62 205 ALA A CA 1
ATOM 1512 C C . ALA A 1 205 ? 30.845 6.958 -56.678 1.00 97.62 205 ALA A C 1
ATOM 1514 O O . ALA A 1 205 ? 31.022 7.353 -57.831 1.00 97.62 205 ALA A O 1
ATOM 1515 N N . ASP A 1 206 ? 31.853 6.782 -55.825 1.00 96.94 206 ASP A N 1
ATOM 1516 C CA . ASP A 1 206 ? 33.257 7.030 -56.168 1.00 96.94 206 ASP A CA 1
ATOM 1517 C C . ASP A 1 206 ? 33.840 5.958 -57.101 1.00 96.94 206 ASP A C 1
ATOM 1519 O O . ASP A 1 206 ? 34.547 6.298 -58.053 1.00 96.94 206 ASP A O 1
ATOM 1523 N N . GLU A 1 207 ? 33.464 4.686 -56.934 1.00 97.25 207 GLU A N 1
ATOM 1524 C CA . GLU A 1 207 ? 33.792 3.628 -57.896 1.00 97.25 207 GLU A CA 1
ATOM 1525 C C . GLU A 1 207 ? 33.218 3.950 -59.283 1.00 97.25 207 GLU A C 1
ATOM 1527 O O . GLU A 1 207 ? 33.938 3.875 -60.279 1.00 97.25 207 GLU A O 1
ATOM 1532 N N . ARG A 1 208 ? 31.957 4.403 -59.364 1.00 97.38 208 ARG A N 1
ATOM 1533 C CA . ARG A 1 208 ? 31.340 4.842 -60.629 1.00 97.38 208 ARG A CA 1
ATOM 1534 C C . ARG A 1 208 ? 32.065 6.031 -61.262 1.00 97.38 208 ARG A C 1
ATOM 1536 O O . ARG A 1 208 ? 32.243 6.029 -62.478 1.00 97.38 208 ARG A O 1
ATOM 1543 N N . LYS A 1 209 ? 32.521 7.014 -60.474 1.00 97.44 209 LYS A N 1
ATOM 1544 C CA . LYS A 1 209 ? 33.342 8.136 -60.978 1.00 97.44 209 LYS A CA 1
ATOM 1545 C C . LYS A 1 209 ? 34.684 7.645 -61.532 1.00 97.44 209 LYS A C 1
ATOM 1547 O O . LYS A 1 209 ? 35.077 8.071 -62.613 1.00 97.44 209 LYS A O 1
ATOM 1552 N N . SER A 1 210 ? 35.366 6.731 -60.834 1.00 96.62 210 SER A N 1
ATOM 1553 C CA . SER A 1 210 ? 36.640 6.161 -61.302 1.00 96.62 210 SER A CA 1
ATOM 1554 C C . SER A 1 210 ? 36.461 5.256 -62.526 1.00 96.62 210 SER A C 1
ATOM 1556 O O . SER A 1 210 ? 37.297 5.263 -63.425 1.00 96.62 210 SER A O 1
ATOM 1558 N N . ALA A 1 211 ? 35.363 4.503 -62.607 1.00 96.50 211 ALA A N 1
ATOM 1559 C CA . ALA A 1 211 ? 35.021 3.730 -63.795 1.00 96.50 211 ALA A CA 1
ATOM 1560 C C . ALA A 1 211 ? 34.758 4.651 -64.997 1.00 96.50 211 ALA A C 1
ATOM 1562 O O . ALA A 1 211 ? 35.298 4.401 -66.071 1.00 96.50 211 ALA A O 1
ATOM 1563 N N . ALA A 1 212 ? 34.012 5.745 -64.805 1.00 97.00 212 ALA A N 1
ATOM 1564 C CA . ALA A 1 212 ? 33.797 6.752 -65.841 1.00 97.00 212 ALA A CA 1
ATOM 1565 C C . ALA A 1 212 ? 35.121 7.378 -66.312 1.00 97.00 212 ALA A C 1
ATOM 1567 O O . ALA A 1 212 ? 35.380 7.392 -67.511 1.00 97.00 212 ALA A O 1
ATOM 1568 N N . SER A 1 213 ? 36.012 7.797 -65.401 1.00 96.44 213 SER A N 1
ATOM 1569 C CA . SER A 1 213 ? 37.308 8.369 -65.801 1.00 96.44 213 SER A CA 1
ATOM 1570 C C . SER A 1 213 ? 38.182 7.372 -66.571 1.00 96.44 213 SER A C 1
ATOM 1572 O O . SER A 1 213 ? 38.820 7.754 -67.545 1.00 96.44 213 SER A O 1
ATOM 1574 N N . ARG A 1 214 ? 38.167 6.081 -66.204 1.00 96.38 214 ARG A N 1
ATOM 1575 C CA . ARG A 1 214 ? 38.870 5.021 -66.952 1.00 96.38 214 ARG A CA 1
ATOM 1576 C C . ARG A 1 214 ? 38.284 4.779 -68.343 1.00 96.38 214 ARG A C 1
ATOM 1578 O O . ARG A 1 214 ? 39.040 4.447 -69.250 1.00 96.38 214 ARG A O 1
ATOM 1585 N N . VAL A 1 215 ? 36.966 4.909 -68.512 1.00 97.44 215 VAL A N 1
ATOM 1586 C CA . VAL A 1 215 ? 36.314 4.809 -69.829 1.00 97.44 215 VAL A CA 1
ATOM 1587 C C . VAL A 1 215 ? 36.710 5.995 -70.707 1.00 97.44 215 VAL A C 1
ATOM 1589 O O . VAL A 1 215 ? 37.079 5.778 -71.857 1.00 97.44 215 VAL A O 1
ATOM 1592 N N . GLU A 1 216 ? 36.743 7.213 -70.162 1.00 97.25 216 GLU A N 1
ATOM 1593 C CA . GLU A 1 216 ? 37.203 8.390 -70.911 1.00 97.25 216 GLU A CA 1
ATOM 1594 C C . GLU A 1 216 ? 38.701 8.296 -71.257 1.00 97.25 216 GLU A C 1
ATOM 1596 O O . GLU A 1 216 ? 39.074 8.494 -72.410 1.00 97.25 216 GLU A O 1
ATOM 1601 N N . GLU A 1 217 ? 39.565 7.867 -70.326 1.00 96.75 217 GLU A N 1
ATOM 1602 C CA . GLU A 1 217 ? 40.977 7.568 -70.625 1.00 96.75 217 GLU A CA 1
ATOM 1603 C C . GLU A 1 217 ? 41.136 6.494 -71.715 1.00 96.75 217 GLU A C 1
ATOM 1605 O O . GLU A 1 217 ? 42.051 6.574 -72.536 1.00 96.75 217 GLU A O 1
ATOM 1610 N N . ALA A 1 218 ? 40.272 5.474 -71.730 1.00 96.12 218 ALA A N 1
ATOM 1611 C CA . ALA A 1 218 ? 40.293 4.435 -72.753 1.00 96.12 218 ALA A CA 1
ATOM 1612 C C . ALA A 1 218 ? 39.815 4.958 -74.116 1.00 96.12 218 ALA A C 1
ATOM 1614 O O . ALA A 1 218 ? 40.408 4.591 -75.128 1.00 96.12 218 ALA A O 1
ATOM 1615 N N . SER A 1 219 ? 38.804 5.833 -74.152 1.00 96.25 219 SER A N 1
ATOM 1616 C CA . SER A 1 219 ? 38.333 6.466 -75.391 1.00 96.25 219 SER A CA 1
ATOM 1617 C C . SER A 1 219 ? 39.424 7.333 -76.029 1.00 96.25 219 SER A C 1
ATOM 1619 O O . SER A 1 219 ? 39.763 7.115 -77.190 1.00 96.25 219 SER A O 1
ATOM 1621 N N . VAL A 1 220 ? 40.097 8.182 -75.240 1.00 96.81 220 VAL A N 1
ATOM 1622 C CA . VAL A 1 220 ? 41.236 8.999 -75.693 1.00 96.81 220 VAL A CA 1
ATOM 1623 C C . VAL A 1 220 ? 42.365 8.118 -76.240 1.00 96.81 220 VAL A C 1
ATOM 1625 O O . VAL A 1 220 ? 42.891 8.391 -77.316 1.00 96.81 220 VAL A O 1
ATOM 1628 N N . ARG A 1 221 ? 42.705 7.009 -75.566 1.00 96.69 221 ARG A N 1
ATOM 1629 C CA . ARG A 1 221 ? 43.720 6.060 -76.070 1.00 96.69 221 ARG A CA 1
ATOM 1630 C C . ARG A 1 221 ? 43.307 5.383 -77.381 1.00 96.69 221 ARG A C 1
ATOM 1632 O O . ARG A 1 221 ? 44.175 5.091 -78.199 1.00 96.69 221 ARG A O 1
ATOM 1639 N N . ILE A 1 222 ? 42.018 5.117 -77.594 1.00 97.19 222 ILE A N 1
ATOM 1640 C CA . ILE A 1 222 ? 41.512 4.568 -78.862 1.00 97.19 222 ILE A CA 1
ATOM 1641 C C . ILE A 1 222 ? 41.632 5.619 -79.973 1.00 97.19 222 ILE A C 1
ATOM 1643 O O . ILE A 1 222 ? 42.189 5.310 -81.023 1.00 97.19 222 ILE A O 1
ATOM 1647 N N . GLU A 1 223 ? 41.222 6.867 -79.729 1.00 97.19 223 GLU A N 1
ATOM 1648 C CA . GLU A 1 223 ? 41.378 7.973 -80.687 1.00 97.19 223 GLU A CA 1
ATOM 1649 C C . GLU A 1 223 ? 42.854 8.223 -81.056 1.00 97.19 223 GLU A C 1
ATOM 1651 O O . GLU A 1 223 ? 43.186 8.446 -82.226 1.00 97.19 223 GLU A O 1
ATOM 1656 N N . GLU A 1 224 ? 43.766 8.131 -80.082 1.00 96.94 224 GLU A N 1
ATOM 1657 C CA . GLU A 1 224 ? 45.213 8.192 -80.310 1.00 96.94 224 GLU A CA 1
ATOM 1658 C C . GLU A 1 224 ? 45.721 7.025 -81.167 1.00 96.94 224 GLU A C 1
ATOM 1660 O O . GLU A 1 224 ? 46.487 7.252 -82.107 1.00 96.94 224 GLU A O 1
ATOM 1665 N N . LEU A 1 225 ? 45.282 5.790 -80.902 1.00 96.62 225 LEU A N 1
ATOM 1666 C CA . LEU A 1 225 ? 45.643 4.619 -81.709 1.00 96.62 225 LEU A CA 1
ATOM 1667 C C . LEU A 1 225 ? 45.102 4.718 -83.140 1.00 96.62 225 LEU A C 1
ATOM 1669 O O . LEU A 1 225 ? 45.820 4.392 -84.087 1.00 96.62 225 LEU A O 1
ATOM 1673 N N . GLU A 1 226 ? 43.876 5.206 -83.331 1.00 96.94 226 GLU A N 1
ATOM 1674 C CA . GLU A 1 226 ? 43.310 5.473 -84.656 1.00 96.94 226 GLU A CA 1
ATOM 1675 C C . GLU A 1 226 ? 44.079 6.576 -85.392 1.00 96.94 226 GLU A C 1
ATOM 1677 O O . GLU A 1 226 ? 44.324 6.465 -86.597 1.00 96.94 226 GLU A O 1
ATOM 1682 N N . ARG A 1 227 ? 44.504 7.631 -84.682 1.00 97.00 227 ARG A N 1
ATOM 1683 C CA . ARG A 1 227 ? 45.358 8.689 -85.237 1.00 97.00 227 ARG A CA 1
ATOM 1684 C C . ARG A 1 227 ? 46.714 8.142 -85.678 1.00 97.00 227 ARG A C 1
ATOM 1686 O O . ARG A 1 227 ? 47.073 8.328 -86.837 1.00 97.00 227 ARG A O 1
ATOM 1693 N N . VAL A 1 228 ? 47.419 7.414 -84.813 1.00 96.75 228 VAL A N 1
ATOM 1694 C CA . VAL A 1 228 ? 48.715 6.792 -85.139 1.00 96.75 228 VAL A CA 1
ATOM 1695 C C . VAL A 1 228 ? 48.573 5.774 -86.276 1.00 96.75 228 VAL A C 1
ATOM 1697 O O . VAL A 1 228 ? 49.437 5.696 -87.144 1.00 96.75 228 VAL A O 1
ATOM 1700 N N . THR A 1 229 ? 47.462 5.034 -86.340 1.00 96.44 229 THR A N 1
ATOM 1701 C CA . THR A 1 229 ? 47.180 4.102 -87.446 1.00 96.44 229 THR A CA 1
ATOM 1702 C C . THR A 1 229 ? 46.996 4.840 -88.776 1.00 96.44 229 THR A C 1
ATOM 1704 O O . THR A 1 229 ? 47.528 4.395 -89.795 1.00 96.44 229 THR A O 1
ATOM 1707 N N . ARG A 1 230 ? 46.310 5.993 -88.779 1.00 96.38 230 ARG A N 1
ATOM 1708 C CA . ARG A 1 230 ? 46.186 6.866 -89.962 1.00 96.38 230 ARG A CA 1
ATOM 1709 C C . ARG A 1 230 ? 47.527 7.477 -90.372 1.00 96.38 230 ARG A C 1
ATOM 1711 O O . ARG A 1 230 ? 47.868 7.419 -91.550 1.00 96.38 230 ARG A O 1
ATOM 1718 N N . GLU A 1 231 ? 48.303 7.996 -89.422 1.00 96.38 231 GLU A N 1
ATOM 1719 C CA . GLU A 1 231 ? 49.648 8.547 -89.658 1.00 96.38 231 GLU A CA 1
ATOM 1720 C C . GLU A 1 231 ? 50.600 7.477 -90.232 1.00 96.38 231 GLU A C 1
ATOM 1722 O O . GLU A 1 231 ? 51.306 7.729 -91.207 1.00 96.38 231 GLU A O 1
ATOM 1727 N N . LEU A 1 232 ? 50.559 6.245 -89.710 1.00 95.88 232 LEU A N 1
ATOM 1728 C CA . LEU A 1 232 ? 51.321 5.105 -90.232 1.00 95.88 232 LEU A CA 1
ATOM 1729 C C . LEU A 1 232 ? 50.862 4.687 -91.640 1.00 95.88 232 LEU A C 1
ATOM 1731 O O . LEU A 1 232 ? 51.692 4.310 -92.467 1.00 95.88 232 LEU A O 1
ATOM 1735 N N . GLY A 1 233 ? 49.556 4.746 -91.919 1.00 95.94 233 GLY A N 1
ATOM 1736 C CA . GLY A 1 233 ? 48.997 4.527 -93.256 1.00 95.94 233 GLY A CA 1
ATOM 1737 C C . GLY A 1 233 ? 49.537 5.541 -94.265 1.00 95.94 233 GLY A C 1
ATOM 1738 O O . GLY A 1 233 ? 50.127 5.150 -95.269 1.00 95.94 233 GLY A O 1
ATOM 1739 N N . GLN A 1 234 ? 49.449 6.831 -93.934 1.00 95.94 234 GLN A N 1
ATOM 1740 C CA . GLN A 1 234 ? 49.983 7.925 -94.751 1.00 95.94 234 GLN A CA 1
ATOM 1741 C C . GLN A 1 234 ? 51.501 7.812 -94.957 1.00 95.94 234 GLN A C 1
ATOM 1743 O O . GLN A 1 234 ? 51.985 7.990 -96.071 1.00 95.94 234 GLN A O 1
ATOM 1748 N N . ALA A 1 235 ? 52.266 7.453 -93.921 1.00 93.88 235 ALA A N 1
ATOM 1749 C CA . ALA A 1 235 ? 53.707 7.230 -94.045 1.00 93.88 235 ALA A CA 1
ATOM 1750 C C . ALA A 1 235 ? 54.036 6.050 -94.982 1.00 93.88 235 ALA A C 1
ATOM 1752 O O . ALA A 1 235 ? 54.982 6.123 -95.765 1.00 93.88 235 ALA A O 1
ATOM 1753 N N . ARG A 1 236 ? 53.241 4.970 -94.959 1.00 95.56 236 ARG A N 1
ATOM 1754 C CA . ARG A 1 236 ? 53.382 3.844 -95.902 1.00 95.56 236 ARG A CA 1
ATOM 1755 C C . ARG A 1 236 ? 53.040 4.245 -97.336 1.00 95.56 236 ARG A C 1
ATOM 1757 O O . ARG A 1 236 ? 53.755 3.837 -98.245 1.00 95.56 236 ARG A O 1
ATOM 1764 N N . GLU A 1 237 ? 52.004 5.056 -97.539 1.00 95.50 237 GLU A N 1
ATOM 1765 C CA . GLU A 1 237 ? 51.657 5.621 -98.851 1.00 95.50 237 GLU A CA 1
ATOM 1766 C C . GLU A 1 237 ? 52.770 6.538 -99.381 1.00 95.50 237 GLU A C 1
ATOM 1768 O O . GLU A 1 237 ? 53.166 6.411 -100.538 1.00 95.50 237 GLU A O 1
ATOM 1773 N N . GLN A 1 238 ? 53.352 7.390 -98.530 1.00 93.75 238 GLN A N 1
ATOM 1774 C CA . GLN A 1 238 ? 54.505 8.231 -98.877 1.00 93.75 238 GLN A CA 1
ATOM 1775 C C . GLN A 1 238 ? 55.738 7.398 -99.251 1.00 93.75 238 GLN A C 1
ATOM 1777 O O . GLN A 1 238 ? 56.381 7.684 -100.258 1.00 93.75 238 GLN A O 1
ATOM 1782 N N . ILE A 1 239 ? 56.050 6.337 -98.498 1.00 92.81 239 ILE A N 1
ATOM 1783 C CA . ILE A 1 239 ? 57.144 5.408 -98.831 1.00 92.81 239 ILE A CA 1
ATOM 1784 C C . ILE A 1 239 ? 56.861 4.681 -100.154 1.00 92.81 239 ILE A C 1
ATOM 1786 O O . ILE A 1 239 ? 57.767 4.521 -100.967 1.00 92.81 239 ILE A O 1
ATOM 1790 N N . ALA A 1 240 ? 55.619 4.262 -100.410 1.00 94.00 240 ALA A N 1
ATOM 1791 C CA . ALA A 1 240 ? 55.239 3.646 -101.681 1.00 94.00 240 ALA A CA 1
ATOM 1792 C C . ALA A 1 240 ? 55.372 4.627 -102.861 1.00 94.00 240 ALA A C 1
ATOM 1794 O O . ALA A 1 240 ? 55.868 4.237 -103.917 1.00 94.00 240 ALA A O 1
ATOM 1795 N N . ALA A 1 241 ? 54.999 5.896 -102.672 1.00 92.50 241 ALA A N 1
ATOM 1796 C CA . ALA A 1 241 ? 55.180 6.951 -103.665 1.00 92.50 241 ALA A CA 1
ATOM 1797 C C . ALA A 1 241 ? 56.666 7.246 -103.927 1.00 92.50 241 ALA A C 1
ATOM 1799 O O . ALA A 1 241 ? 57.073 7.289 -105.084 1.00 92.50 241 ALA A O 1
ATOM 1800 N N . LEU A 1 242 ? 57.491 7.373 -102.879 1.00 92.50 242 LEU A N 1
ATOM 1801 C CA . LEU A 1 242 ? 58.944 7.557 -103.000 1.00 92.50 242 LEU A CA 1
ATOM 1802 C C . LEU A 1 242 ? 59.606 6.375 -103.718 1.00 92.50 242 LEU A C 1
ATOM 1804 O O . LEU A 1 242 ? 60.310 6.593 -104.693 1.00 92.50 242 LEU A O 1
ATOM 1808 N N . ASN A 1 243 ? 59.287 5.132 -103.344 1.00 92.44 243 ASN A N 1
ATOM 1809 C CA . ASN A 1 243 ? 59.760 3.943 -104.063 1.00 92.44 243 ASN A CA 1
ATOM 1810 C C . ASN A 1 243 ? 59.288 3.922 -105.531 1.00 92.44 243 ASN A C 1
ATOM 1812 O O . ASN A 1 243 ? 60.002 3.432 -106.404 1.00 92.44 243 ASN A O 1
ATOM 1816 N N . GLY A 1 244 ? 58.094 4.450 -105.820 1.00 92.00 244 GLY A N 1
ATOM 1817 C CA . GLY A 1 244 ? 57.591 4.638 -107.182 1.00 92.00 244 GLY A CA 1
ATOM 1818 C C . GLY A 1 244 ? 58.392 5.680 -107.969 1.00 92.00 244 GLY A C 1
ATOM 1819 O O . GLY A 1 244 ? 58.741 5.435 -109.124 1.00 92.00 244 GLY A O 1
ATOM 1820 N N . HIS A 1 245 ? 58.742 6.803 -107.336 1.00 92.44 245 HIS A N 1
ATOM 1821 C CA . HIS A 1 245 ? 59.631 7.817 -107.903 1.00 92.44 245 HIS A CA 1
ATOM 1822 C C . HIS A 1 245 ? 61.053 7.281 -108.114 1.00 92.44 245 HIS A C 1
ATOM 1824 O O . HIS A 1 245 ? 61.603 7.487 -109.189 1.00 92.44 245 HIS A O 1
ATOM 1830 N N . ASP A 1 246 ? 61.616 6.527 -107.168 1.00 88.12 246 ASP A N 1
ATOM 1831 C CA . ASP A 1 246 ? 62.931 5.887 -107.298 1.00 88.12 246 ASP A CA 1
ATOM 1832 C C . ASP A 1 246 ? 62.936 4.811 -108.394 1.00 88.12 246 ASP A C 1
ATOM 1834 O O . ASP A 1 246 ? 63.903 4.681 -109.145 1.00 88.12 246 ASP A O 1
ATOM 1838 N N . ALA A 1 247 ? 61.842 4.057 -108.550 1.00 89.00 247 ALA A N 1
ATOM 1839 C CA . ALA A 1 247 ? 61.686 3.102 -109.644 1.00 89.00 247 ALA A CA 1
ATOM 1840 C C . ALA A 1 247 ? 61.582 3.799 -111.012 1.00 89.00 247 ALA A C 1
ATOM 1842 O O . ALA A 1 247 ? 62.157 3.302 -111.985 1.00 89.00 247 ALA A O 1
ATOM 1843 N N . ALA A 1 248 ? 60.894 4.946 -111.085 1.00 88.88 248 ALA A N 1
ATOM 1844 C CA . ALA A 1 248 ? 60.802 5.777 -112.284 1.00 88.88 248 ALA A CA 1
ATOM 1845 C C . ALA A 1 248 ? 62.154 6.428 -112.625 1.00 88.88 248 ALA A C 1
ATOM 1847 O O . ALA A 1 248 ? 62.666 6.207 -113.717 1.00 88.88 248 ALA A O 1
ATOM 1848 N N . ALA A 1 249 ? 62.799 7.107 -111.674 1.00 87.19 249 ALA A N 1
ATOM 1849 C CA . ALA A 1 249 ? 64.135 7.684 -111.829 1.00 87.19 249 ALA A CA 1
ATOM 1850 C C . ALA A 1 249 ? 65.188 6.610 -112.156 1.00 87.19 249 ALA A C 1
ATOM 1852 O O . ALA A 1 249 ? 66.061 6.811 -112.996 1.00 87.19 249 ALA A O 1
ATOM 1853 N N . GLY A 1 250 ? 65.077 5.420 -111.562 1.00 88.19 250 GLY A N 1
ATOM 1854 C CA . GLY A 1 250 ? 65.904 4.258 -111.882 1.00 88.19 250 GLY A CA 1
ATOM 1855 C C . GLY A 1 250 ? 65.596 3.628 -113.246 1.00 88.19 250 GLY A C 1
ATOM 1856 O O . GLY A 1 250 ? 66.429 2.887 -113.771 1.00 88.19 250 GLY A O 1
ATOM 1857 N N . ALA A 1 251 ? 64.420 3.870 -113.830 1.00 88.38 251 ALA A N 1
ATOM 1858 C CA . ALA A 1 251 ? 64.091 3.510 -115.210 1.00 88.38 251 ALA A CA 1
ATOM 1859 C C . ALA A 1 251 ? 64.594 4.576 -116.196 1.00 88.38 251 ALA A C 1
ATOM 1861 O O . ALA A 1 251 ? 65.195 4.210 -117.202 1.00 88.38 251 ALA A O 1
ATOM 1862 N N . GLU A 1 252 ? 64.458 5.863 -115.870 1.00 88.06 252 GLU A N 1
ATOM 1863 C CA . GLU A 1 252 ? 65.047 6.982 -116.617 1.00 88.06 252 GLU A CA 1
ATOM 1864 C C . GLU A 1 252 ? 66.576 6.880 -116.660 1.00 88.06 252 GLU A C 1
ATOM 1866 O O . GLU A 1 252 ? 67.153 6.944 -117.737 1.00 88.06 252 GLU A O 1
ATOM 1871 N N . LEU A 1 253 ? 67.243 6.589 -115.539 1.00 87.56 253 LEU A N 1
ATOM 1872 C CA . LEU A 1 253 ? 68.686 6.310 -115.497 1.00 87.56 253 LEU A CA 1
ATOM 1873 C C . LEU A 1 253 ? 69.086 5.141 -116.405 1.00 87.56 253 LEU A C 1
ATOM 1875 O O . LEU A 1 253 ? 70.143 5.189 -117.029 1.00 87.56 253 LEU A O 1
ATOM 1879 N N . ARG A 1 254 ? 68.251 4.098 -116.511 1.00 88.94 254 ARG A N 1
ATOM 1880 C CA . ARG A 1 254 ? 68.482 2.979 -117.442 1.00 88.94 254 ARG A CA 1
ATOM 1881 C C . ARG A 1 254 ? 68.245 3.383 -118.897 1.00 88.94 254 ARG A C 1
ATOM 1883 O O . ARG A 1 254 ? 69.030 2.969 -119.743 1.00 88.94 254 ARG A O 1
ATOM 1890 N N . ALA A 1 255 ? 67.229 4.195 -119.181 1.00 85.00 255 ALA A N 1
ATOM 1891 C CA . ALA A 1 255 ? 66.978 4.741 -120.511 1.00 85.00 255 ALA A CA 1
ATOM 1892 C C . ALA A 1 255 ? 68.127 5.660 -120.952 1.00 85.00 255 ALA A C 1
ATOM 1894 O O . ALA A 1 255 ? 68.708 5.429 -122.002 1.00 85.00 255 ALA A O 1
ATOM 1895 N N . VAL A 1 256 ? 68.557 6.600 -120.106 1.00 86.31 256 VAL A N 1
ATOM 1896 C CA . VAL A 1 256 ? 69.722 7.466 -120.345 1.00 86.31 256 VAL A CA 1
ATOM 1897 C C . VAL A 1 256 ? 71.003 6.641 -120.488 1.00 86.31 256 VAL A C 1
ATOM 1899 O O . VAL A 1 256 ? 71.793 6.908 -121.384 1.00 86.31 256 VAL A O 1
ATOM 1902 N N . ALA A 1 257 ? 71.216 5.596 -119.681 1.00 85.38 257 ALA A N 1
ATOM 1903 C CA . ALA A 1 257 ? 72.367 4.706 -119.853 1.00 85.38 257 ALA A CA 1
ATOM 1904 C C . ALA A 1 257 ? 72.327 3.940 -121.190 1.00 85.38 257 ALA A C 1
ATOM 1906 O O . ALA A 1 257 ? 73.368 3.775 -121.822 1.00 85.38 257 ALA A O 1
ATOM 1907 N N . GLN A 1 258 ? 71.145 3.511 -121.649 1.00 87.25 258 GLN A N 1
ATOM 1908 C CA . GLN A 1 258 ? 70.953 2.903 -122.971 1.00 87.25 258 GLN A CA 1
ATOM 1909 C C . GLN A 1 258 ? 71.130 3.919 -124.107 1.00 87.25 258 GLN A C 1
ATOM 1911 O O . GLN A 1 258 ? 71.760 3.595 -125.107 1.00 87.25 258 GLN A O 1
ATOM 1916 N N . GLU A 1 259 ? 70.645 5.150 -123.957 1.00 85.00 259 GLU A N 1
ATOM 1917 C CA . GLU A 1 259 ? 70.840 6.234 -124.923 1.00 85.00 259 GLU A CA 1
ATOM 1918 C C . GLU A 1 259 ? 72.306 6.651 -125.018 1.00 85.00 259 GLU A C 1
ATOM 1920 O O . GLU A 1 259 ? 72.795 6.858 -126.124 1.00 85.00 259 GLU A O 1
ATOM 1925 N N . VAL A 1 260 ? 73.023 6.719 -123.891 1.00 83.88 260 VAL A N 1
ATOM 1926 C CA . VAL A 1 260 ? 74.470 6.967 -123.833 1.00 83.88 260 VAL A CA 1
ATOM 1927 C C . VAL A 1 260 ? 75.242 5.791 -124.424 1.00 83.88 260 VAL A C 1
ATOM 1929 O O . VAL A 1 260 ? 76.178 6.026 -125.180 1.00 83.88 260 VAL A O 1
ATOM 1932 N N . ALA A 1 261 ? 74.844 4.542 -124.165 1.00 80.19 261 ALA A N 1
ATOM 1933 C CA . ALA A 1 261 ? 75.444 3.374 -124.810 1.00 80.19 261 ALA A CA 1
ATOM 1934 C C . ALA A 1 261 ? 75.213 3.390 -126.330 1.00 80.19 261 ALA A C 1
ATOM 1936 O O . ALA A 1 261 ? 76.169 3.273 -127.082 1.00 80.19 261 ALA A O 1
ATOM 1937 N N . ALA A 1 262 ? 73.991 3.653 -126.797 1.00 80.31 262 ALA A N 1
ATOM 1938 C CA . ALA A 1 262 ? 73.669 3.764 -128.220 1.00 80.31 262 ALA A CA 1
ATOM 1939 C C . ALA A 1 262 ? 74.261 5.028 -128.873 1.00 80.31 262 ALA A C 1
ATOM 1941 O O . ALA A 1 262 ? 74.496 5.059 -130.079 1.00 80.31 262 ALA A O 1
ATOM 1942 N N . ALA A 1 263 ? 74.473 6.111 -128.122 1.00 79.69 263 ALA A N 1
ATOM 1943 C CA . ALA A 1 263 ? 75.215 7.289 -128.570 1.00 79.69 263 ALA A CA 1
ATOM 1944 C C . ALA A 1 263 ? 76.710 6.990 -128.663 1.00 79.69 263 ALA A C 1
ATOM 1946 O O . ALA A 1 263 ? 77.344 7.464 -129.596 1.00 79.69 263 ALA A O 1
ATOM 1947 N N . ARG A 1 264 ? 77.244 6.169 -127.755 1.00 78.25 264 ARG A N 1
ATOM 1948 C CA . ARG A 1 264 ? 78.620 5.685 -127.791 1.00 78.25 264 ARG A CA 1
ATOM 1949 C C . ARG A 1 264 ? 78.836 4.691 -128.922 1.00 78.25 264 ARG A C 1
ATOM 1951 O O . ARG A 1 264 ? 79.747 4.908 -129.685 1.00 78.25 264 ARG A O 1
ATOM 1958 N N . GLU A 1 265 ? 77.963 3.714 -129.146 1.00 79.06 265 GLU A N 1
ATOM 1959 C CA . GLU A 1 265 ? 78.035 2.844 -130.330 1.00 79.06 265 GLU A CA 1
ATOM 1960 C C . GLU A 1 265 ? 77.925 3.648 -131.634 1.00 79.06 265 GLU A C 1
ATOM 1962 O O . GLU A 1 265 ? 78.634 3.363 -132.594 1.00 79.06 265 GLU A O 1
ATOM 1967 N N . ARG A 1 266 ? 77.088 4.697 -131.675 1.00 76.25 266 ARG A N 1
ATOM 1968 C CA . ARG A 1 266 ? 77.056 5.643 -132.805 1.00 76.25 266 ARG A CA 1
ATOM 1969 C C . ARG A 1 266 ? 78.325 6.487 -132.909 1.00 76.25 266 ARG A C 1
ATOM 1971 O O . ARG A 1 266 ? 78.717 6.788 -134.029 1.00 76.25 266 ARG A O 1
ATOM 1978 N N . ALA A 1 267 ? 78.943 6.871 -131.795 1.00 73.94 267 ALA A N 1
ATOM 1979 C CA . ALA A 1 267 ? 80.207 7.600 -131.769 1.00 73.94 267 ALA A CA 1
ATOM 1980 C C . ALA A 1 267 ? 81.362 6.695 -132.203 1.00 73.94 267 ALA A C 1
ATOM 1982 O O . ALA A 1 267 ? 82.072 7.077 -133.110 1.00 73.94 267 ALA A O 1
ATOM 1983 N N . ASP A 1 268 ? 81.473 5.477 -131.678 1.00 75.88 268 ASP A N 1
ATOM 1984 C CA . ASP A 1 268 ? 82.447 4.449 -132.047 1.00 75.88 268 ASP A CA 1
ATOM 1985 C C . ASP A 1 268 ? 82.264 4.024 -133.522 1.00 75.88 268 ASP A C 1
ATOM 1987 O O . ASP A 1 268 ? 83.236 3.838 -134.247 1.00 75.88 268 ASP A O 1
ATOM 1991 N N . ALA A 1 269 ? 81.026 3.931 -134.029 1.00 71.38 269 ALA A N 1
ATOM 1992 C CA . ALA A 1 269 ? 80.751 3.703 -135.453 1.00 71.38 269 ALA A CA 1
ATOM 1993 C C . ALA A 1 269 ? 81.064 4.934 -136.322 1.00 71.38 269 ALA A C 1
ATOM 1995 O O . ALA A 1 269 ? 81.533 4.788 -137.451 1.00 71.38 269 ALA A O 1
ATOM 1996 N N . ALA A 1 270 ? 80.837 6.145 -135.808 1.00 69.00 270 ALA A N 1
ATOM 1997 C CA . ALA A 1 270 ? 81.263 7.383 -136.450 1.00 69.00 270 ALA A CA 1
ATOM 1998 C C . ALA A 1 270 ? 82.784 7.567 -136.382 1.00 69.00 270 ALA A C 1
ATOM 2000 O O . ALA A 1 270 ? 83.328 8.136 -137.314 1.00 69.00 270 ALA A O 1
ATOM 2001 N N . GLU A 1 271 ? 83.470 7.045 -135.364 1.00 67.94 271 GLU A N 1
ATOM 2002 C CA . GLU A 1 271 ? 84.926 6.973 -135.232 1.00 67.94 271 GLU A CA 1
ATOM 2003 C C . GLU A 1 271 ? 85.495 5.897 -136.150 1.00 67.94 271 GLU A C 1
ATOM 2005 O O . GLU A 1 271 ? 86.531 6.124 -136.749 1.00 67.94 271 GLU A O 1
ATOM 2010 N N . LEU A 1 272 ? 84.814 4.768 -136.363 1.00 72.75 272 LEU A N 1
ATOM 2011 C CA . LEU A 1 272 ? 85.194 3.789 -137.384 1.00 72.75 272 LEU A CA 1
ATOM 2012 C C . LEU A 1 272 ? 84.995 4.346 -138.797 1.00 72.75 272 LEU A C 1
ATOM 2014 O O . LEU A 1 272 ? 85.867 4.170 -139.644 1.00 72.75 272 LEU A O 1
ATOM 2018 N N . HIS A 1 273 ? 83.905 5.072 -139.059 1.00 64.25 273 HIS A N 1
ATOM 2019 C CA . HIS A 1 273 ? 83.738 5.802 -140.318 1.00 64.25 273 HIS A CA 1
ATOM 2020 C C . HIS A 1 273 ? 84.683 7.000 -140.437 1.00 64.25 273 HIS A C 1
ATOM 2022 O O . HIS A 1 273 ? 85.126 7.287 -141.544 1.00 64.25 273 HIS A O 1
ATOM 2028 N N . ALA A 1 274 ? 85.031 7.677 -139.341 1.00 61.81 274 ALA A N 1
ATOM 2029 C CA . ALA A 1 274 ? 86.026 8.741 -139.322 1.00 61.81 274 ALA A CA 1
ATOM 2030 C C . ALA A 1 274 ? 87.428 8.169 -139.511 1.00 61.81 274 ALA A C 1
ATOM 2032 O O . ALA A 1 274 ? 88.185 8.771 -140.243 1.00 61.81 274 ALA A O 1
ATOM 2033 N N . ALA A 1 275 ? 87.740 6.983 -138.989 1.00 67.75 275 ALA A N 1
ATOM 2034 C CA . ALA A 1 275 ? 88.984 6.249 -139.207 1.00 67.75 275 ALA A CA 1
ATOM 2035 C C . ALA A 1 275 ? 89.053 5.653 -140.623 1.00 67.75 275 ALA A C 1
ATOM 2037 O O . ALA A 1 275 ? 90.122 5.581 -141.219 1.00 67.75 275 ALA A O 1
ATOM 2038 N N . GLU A 1 276 ? 87.922 5.263 -141.219 1.00 64.38 276 GLU A N 1
ATOM 2039 C CA . GLU A 1 276 ? 87.829 4.883 -142.634 1.00 64.38 276 GLU A CA 1
ATOM 2040 C C . GLU A 1 276 ? 87.958 6.118 -143.546 1.00 64.38 276 GLU A C 1
ATOM 2042 O O . GLU A 1 276 ? 88.602 6.063 -144.599 1.00 64.38 276 GLU A O 1
ATOM 2047 N N . LEU A 1 277 ? 87.393 7.256 -143.130 1.00 62.06 277 LEU A N 1
ATOM 2048 C CA . LEU A 1 277 ? 87.592 8.555 -143.763 1.00 62.06 277 LEU A CA 1
ATOM 2049 C C . LEU A 1 277 ? 89.022 9.053 -143.568 1.00 62.06 277 LEU A C 1
ATOM 2051 O O . LEU A 1 277 ? 89.561 9.537 -144.541 1.00 62.06 277 LEU A O 1
ATOM 2055 N N . GLU A 1 278 ? 89.671 8.854 -142.424 1.00 60.75 278 GLU A N 1
ATOM 2056 C CA . GLU A 1 278 ? 91.089 9.117 -142.143 1.00 60.75 278 GLU A CA 1
ATOM 2057 C C . GLU A 1 278 ? 91.987 8.113 -142.861 1.00 60.75 278 GLU A C 1
ATOM 2059 O O . GLU A 1 278 ? 93.095 8.452 -143.239 1.00 60.75 278 GLU A O 1
ATOM 2064 N N . HIS A 1 279 ? 91.529 6.903 -143.174 1.00 57.25 279 HIS A N 1
ATOM 2065 C CA . HIS A 1 279 ? 92.266 6.005 -144.061 1.00 57.25 279 HIS A CA 1
ATOM 2066 C C . HIS A 1 279 ? 92.156 6.459 -145.529 1.00 57.25 279 HIS A C 1
ATOM 2068 O O . HIS A 1 279 ? 93.105 6.333 -146.308 1.00 57.25 279 HIS A O 1
ATOM 2074 N N . ARG A 1 280 ? 91.017 7.055 -145.914 1.00 57.25 280 ARG A N 1
ATOM 2075 C CA . ARG A 1 280 ? 90.814 7.738 -147.206 1.00 57.25 280 ARG A CA 1
ATOM 2076 C C . ARG A 1 280 ? 91.471 9.125 -147.268 1.00 57.25 280 ARG A C 1
ATOM 2078 O O . ARG A 1 280 ? 91.853 9.543 -148.360 1.00 57.25 280 ARG A O 1
ATOM 2085 N N . LEU A 1 281 ? 91.621 9.804 -146.133 1.00 51.31 281 LEU A N 1
ATOM 2086 C CA . LEU A 1 281 ? 92.182 11.143 -145.982 1.00 51.31 281 LEU A CA 1
ATOM 2087 C C . LEU A 1 281 ? 93.677 11.078 -145.719 1.00 51.31 281 LEU A C 1
ATOM 2089 O O . LEU A 1 281 ? 94.366 11.820 -146.371 1.00 51.31 281 LEU A O 1
ATOM 2093 N N . ALA A 1 282 ? 94.252 10.099 -145.023 1.00 53.34 282 ALA A N 1
ATOM 2094 C CA . ALA A 1 282 ? 95.696 9.823 -145.062 1.00 53.34 282 ALA A CA 1
ATOM 2095 C C . ALA A 1 282 ? 96.169 9.452 -146.485 1.00 53.34 282 ALA A C 1
ATOM 2097 O O . ALA A 1 282 ? 97.299 9.738 -146.876 1.00 53.34 282 ALA A O 1
ATOM 2098 N N . LYS A 1 283 ? 95.268 8.909 -147.321 1.00 54.47 283 LYS A N 1
ATOM 2099 C CA . LYS A 1 283 ? 95.455 8.768 -148.781 1.00 54.47 283 LYS A CA 1
ATOM 2100 C C . LYS A 1 283 ? 95.352 10.084 -149.579 1.00 54.47 283 LYS A C 1
ATOM 2102 O O . LYS A 1 283 ? 95.588 10.066 -150.785 1.00 54.47 283 LYS A O 1
ATOM 2107 N N . ARG A 1 284 ? 94.995 11.201 -148.936 1.00 40.31 284 ARG A N 1
ATOM 2108 C CA . ARG A 1 284 ? 94.846 12.570 -149.480 1.00 40.31 284 ARG A CA 1
ATOM 2109 C C . ARG A 1 284 ? 95.612 13.658 -148.690 1.00 40.31 284 ARG A C 1
ATOM 2111 O O . ARG A 1 284 ? 95.778 14.748 -149.206 1.00 40.31 284 ARG A O 1
ATOM 2118 N N . GLU A 1 285 ? 96.132 13.353 -147.503 1.00 40.41 285 GLU A N 1
ATOM 2119 C CA . GLU A 1 285 ? 96.760 14.242 -146.506 1.00 40.41 285 GLU A CA 1
ATOM 2120 C C . GLU A 1 285 ? 98.222 13.833 -146.238 1.00 40.41 285 GLU A C 1
ATOM 2122 O O . GLU A 1 285 ? 98.917 14.410 -145.412 1.00 40.41 285 GLU A O 1
ATOM 2127 N N . HIS A 1 286 ? 98.767 12.964 -147.096 1.00 38.97 286 HIS A N 1
ATOM 2128 C CA . HIS A 1 286 ? 100.126 13.183 -147.602 1.00 38.97 286 HIS A CA 1
ATOM 2129 C C . HIS A 1 286 ? 100.233 14.445 -148.492 1.00 38.97 286 HIS A C 1
ATOM 2131 O O . HIS A 1 286 ? 101.313 14.721 -149.011 1.00 38.97 286 HIS A O 1
ATOM 2137 N N . ALA A 1 287 ? 99.140 15.201 -148.679 1.00 32.66 287 ALA A N 1
ATOM 2138 C CA . ALA A 1 287 ? 99.092 16.408 -149.497 1.00 32.66 287 ALA A CA 1
ATOM 2139 C C . ALA A 1 287 ? 98.496 17.658 -148.817 1.00 32.66 287 ALA A C 1
ATOM 2141 O O . ALA A 1 287 ? 98.283 18.628 -149.530 1.00 32.66 287 ALA A O 1
ATOM 2142 N N . ASP A 1 288 ? 98.280 17.689 -147.494 1.00 28.92 288 ASP A N 1
ATOM 2143 C CA . ASP A 1 288 ? 98.353 18.962 -146.757 1.00 28.92 288 ASP A CA 1
ATOM 2144 C C . ASP A 1 288 ? 98.481 18.773 -145.244 1.00 28.92 288 ASP A C 1
ATOM 2146 O O . ASP A 1 288 ? 97.860 17.904 -144.638 1.00 28.92 288 ASP A O 1
ATOM 2150 N N . ALA A 1 289 ? 99.312 19.614 -144.636 1.00 26.62 289 ALA A N 1
ATOM 2151 C CA . ALA A 1 289 ? 99.568 19.611 -143.207 1.00 26.62 289 ALA A CA 1
ATOM 2152 C C . ALA A 1 289 ? 99.015 20.877 -142.538 1.00 26.62 289 ALA A C 1
ATOM 2154 O O . ALA A 1 289 ? 98.990 21.951 -143.131 1.00 26.62 289 ALA A O 1
ATOM 2155 N N . ALA A 1 290 ? 98.811 20.747 -141.223 1.00 27.12 290 ALA A N 1
ATOM 2156 C CA . ALA A 1 290 ? 99.167 21.741 -140.204 1.00 27.12 290 ALA A CA 1
ATOM 2157 C C . ALA A 1 290 ? 98.050 22.606 -139.553 1.00 27.12 290 ALA A C 1
ATOM 2159 O O . ALA A 1 290 ? 97.431 23.458 -140.177 1.00 27.12 290 ALA A O 1
ATOM 2160 N N . LEU A 1 291 ? 98.006 22.467 -138.210 1.00 29.95 291 LEU A N 1
ATOM 2161 C CA . LEU A 1 291 ? 97.660 23.421 -137.125 1.00 29.95 291 LEU A CA 1
ATOM 2162 C C . LEU A 1 291 ? 96.387 23.201 -136.255 1.00 29.95 291 LEU A C 1
ATOM 2164 O O . LEU A 1 291 ? 95.339 23.772 -136.520 1.00 29.95 291 LEU A O 1
ATOM 2168 N N . LYS A 1 292 ? 96.651 22.646 -135.049 1.00 30.58 292 LYS A N 1
ATOM 2169 C CA . LYS A 1 292 ? 96.265 23.146 -133.691 1.00 30.58 292 LYS A CA 1
ATOM 2170 C C . LYS A 1 292 ? 94.806 23.010 -133.182 1.00 30.58 292 LYS A C 1
ATOM 2172 O O . LYS A 1 292 ? 93.877 23.145 -133.954 1.00 30.58 292 LYS A O 1
ATOM 2177 N N . SER A 1 293 ? 94.505 22.952 -131.866 1.00 28.67 293 SER A N 1
ATOM 2178 C CA . SER A 1 293 ? 95.115 22.294 -130.670 1.00 28.67 293 SER A CA 1
ATOM 2179 C C . SER A 1 293 ? 94.393 22.700 -129.350 1.00 28.67 293 SER A C 1
ATOM 2181 O O . SER A 1 293 ? 94.207 23.896 -129.144 1.00 28.67 293 SER A O 1
ATOM 2183 N N . VAL A 1 294 ? 94.251 21.751 -128.397 1.00 34.94 294 VAL A N 1
ATOM 2184 C CA . VAL A 1 294 ? 94.342 21.907 -126.902 1.00 34.94 294 VAL A CA 1
ATOM 2185 C C . VAL A 1 294 ? 93.069 22.241 -126.035 1.00 34.94 294 VAL A C 1
ATOM 2187 O O . VAL A 1 294 ? 92.150 22.865 -126.555 1.00 34.94 294 VAL A O 1
ATOM 2190 N N . PRO A 1 295 ? 92.963 21.757 -124.748 1.00 48.25 295 PRO A N 1
ATOM 2191 C CA . PRO A 1 295 ? 91.682 21.335 -124.099 1.00 48.25 295 PRO A CA 1
ATOM 2192 C C . PRO A 1 295 ? 91.452 21.677 -122.571 1.00 48.25 295 PRO A C 1
ATOM 2194 O O . PRO A 1 295 ? 92.285 22.333 -121.951 1.00 48.25 295 PRO A O 1
ATOM 2197 N N . GLY A 1 296 ? 90.389 21.119 -121.930 1.00 31.45 296 GLY A N 1
ATOM 2198 C CA . GLY A 1 296 ? 90.191 20.930 -120.448 1.00 31.45 296 GLY A CA 1
ATOM 2199 C C . GLY A 1 296 ? 89.289 21.958 -119.696 1.00 31.45 296 GLY A C 1
ATOM 2200 O O . GLY A 1 296 ? 89.051 23.017 -120.259 1.00 31.45 296 GLY A O 1
ATOM 2201 N N . ARG A 1 297 ? 88.772 21.790 -118.444 1.00 40.75 297 ARG A N 1
ATOM 2202 C CA . ARG A 1 297 ? 88.634 20.671 -117.447 1.00 40.75 297 ARG A CA 1
ATOM 2203 C C . ARG A 1 297 ? 87.675 21.072 -116.244 1.00 40.75 297 ARG A C 1
ATOM 2205 O O . ARG A 1 297 ? 87.244 22.214 -116.199 1.00 40.75 297 ARG A O 1
ATOM 2212 N N . GLU A 1 298 ? 87.364 20.123 -115.333 1.00 36.22 298 GLU A N 1
ATOM 2213 C CA . GLU A 1 298 ? 86.478 19.979 -114.110 1.00 36.22 298 GLU A CA 1
ATOM 2214 C C . GLU A 1 298 ? 86.534 21.008 -112.901 1.00 36.22 298 GLU A C 1
ATOM 2216 O O . GLU A 1 298 ? 87.257 21.991 -113.008 1.00 36.22 298 GLU A O 1
ATOM 2221 N N . ILE A 1 299 ? 85.865 20.699 -111.735 1.00 35.09 299 ILE A N 1
ATOM 2222 C CA . ILE A 1 299 ? 85.971 21.210 -110.295 1.00 35.09 299 ILE A CA 1
ATOM 2223 C C . ILE A 1 299 ? 84.863 22.201 -109.762 1.00 35.09 299 ILE A C 1
ATOM 2225 O O . ILE A 1 299 ? 84.409 23.030 -110.539 1.00 35.09 299 ILE A O 1
ATOM 2229 N N . GLU A 1 300 ? 84.453 22.321 -108.460 1.00 32.72 300 GLU A N 1
ATOM 2230 C CA . GLU A 1 300 ? 83.974 21.373 -107.387 1.00 32.72 300 GLU A CA 1
ATOM 2231 C C . GLU A 1 300 ? 83.444 22.061 -106.052 1.00 32.72 300 GLU A C 1
ATOM 2233 O O . GLU A 1 300 ? 83.766 23.215 -105.789 1.00 32.72 300 GLU A O 1
ATOM 2238 N N . ILE A 1 301 ? 82.647 21.335 -105.218 1.00 37.00 301 ILE A N 1
ATOM 2239 C CA . ILE A 1 301 ? 82.351 21.362 -103.724 1.00 37.00 301 ILE A CA 1
ATOM 2240 C C . ILE A 1 301 ? 82.563 22.625 -102.805 1.00 37.00 301 ILE A C 1
ATOM 2242 O O . ILE A 1 301 ? 83.668 23.159 -102.762 1.00 37.00 301 ILE A O 1
ATOM 2246 N N . ARG A 1 302 ? 81.625 22.928 -101.846 1.00 32.19 302 ARG A N 1
ATOM 2247 C CA . ARG A 1 302 ? 81.929 23.249 -100.391 1.00 32.19 302 ARG A CA 1
ATOM 2248 C C . ARG A 1 302 ? 80.753 23.308 -99.360 1.00 32.19 302 ARG A C 1
ATOM 2250 O O . ARG A 1 302 ? 79.593 23.364 -99.744 1.00 32.19 302 ARG A O 1
ATOM 2257 N N . ALA A 1 303 ? 81.090 23.307 -98.048 1.00 40.38 303 ALA A N 1
ATOM 2258 C CA . ALA A 1 303 ? 80.230 23.247 -96.831 1.00 40.38 303 ALA A CA 1
ATOM 2259 C C . ALA A 1 303 ? 80.795 24.073 -95.615 1.00 40.38 303 ALA A C 1
ATOM 2261 O O . ALA A 1 303 ? 81.742 24.830 -95.830 1.00 40.38 303 ALA A O 1
ATOM 2262 N N . VAL A 1 304 ? 80.310 23.828 -94.361 1.00 35.91 304 VAL A N 1
ATOM 2263 C CA . VAL A 1 304 ? 80.696 24.380 -92.998 1.00 35.91 304 VAL A CA 1
ATOM 2264 C C . VAL A 1 304 ? 79.858 25.608 -92.536 1.00 35.91 304 VAL A C 1
ATOM 2266 O O . VAL A 1 304 ? 79.446 26.371 -93.396 1.00 35.91 304 VAL A O 1
ATOM 2269 N N . GLY A 1 305 ? 79.512 25.917 -91.263 1.00 35.69 305 GLY A N 1
ATOM 2270 C CA . GLY A 1 305 ? 79.712 25.386 -89.877 1.00 35.69 305 GLY A CA 1
ATOM 2271 C C . GLY A 1 305 ? 78.635 26.017 -88.933 1.00 35.69 305 GLY A C 1
ATOM 2272 O O . GLY A 1 305 ? 77.616 26.442 -89.463 1.00 35.69 305 GLY A O 1
ATOM 2273 N N . GLY A 1 306 ? 78.700 26.182 -87.593 1.00 38.59 306 GLY A N 1
ATOM 2274 C CA . GLY A 1 306 ? 79.636 25.855 -86.485 1.00 38.59 306 GLY A CA 1
ATOM 2275 C C . GLY A 1 306 ? 79.414 26.821 -85.270 1.00 38.59 306 GLY A C 1
ATOM 2276 O O . GLY A 1 306 ? 79.216 28.004 -85.524 1.00 38.59 306 GLY A O 1
ATOM 2277 N N . ALA A 1 307 ? 79.423 26.382 -83.987 1.00 39.47 307 ALA A N 1
ATOM 2278 C CA . ALA A 1 307 ? 79.100 27.238 -82.802 1.00 39.47 307 ALA A CA 1
ATOM 2279 C C . ALA A 1 307 ? 80.053 27.096 -81.574 1.00 39.47 307 ALA A C 1
ATOM 2281 O O . ALA A 1 307 ? 80.772 26.102 -81.465 1.00 39.47 307 ALA A O 1
ATOM 2282 N N . SER A 1 308 ? 80.089 28.102 -80.677 1.00 53.56 308 SER A N 1
ATOM 2283 C CA . SER A 1 308 ? 81.187 28.387 -79.717 1.00 53.56 308 SER A CA 1
ATOM 2284 C C . SER A 1 308 ? 80.834 28.308 -78.210 1.00 53.56 308 SER A C 1
ATOM 2286 O O . SER A 1 308 ? 79.677 28.259 -77.812 1.00 53.56 308 SER A O 1
ATOM 2288 N N . ALA A 1 309 ? 81.864 28.276 -77.350 1.00 57.38 309 ALA A N 1
ATOM 2289 C CA . ALA A 1 309 ? 81.775 27.832 -75.949 1.00 57.38 309 ALA A CA 1
ATOM 2290 C C . ALA A 1 309 ? 81.338 28.876 -74.889 1.00 57.38 309 ALA A C 1
ATOM 2292 O O . ALA A 1 309 ? 81.089 28.495 -73.743 1.00 57.38 309 ALA A O 1
ATOM 2293 N N . ASP A 1 310 ? 81.241 30.168 -75.222 1.00 58.53 310 ASP A N 1
ATOM 2294 C CA . ASP A 1 310 ? 80.991 31.228 -74.223 1.00 58.53 310 ASP A CA 1
ATOM 2295 C C . ASP A 1 310 ? 79.572 31.190 -73.616 1.00 58.53 310 ASP A C 1
ATOM 2297 O O . ASP A 1 310 ? 79.368 31.579 -72.461 1.00 58.53 310 ASP A O 1
ATOM 2301 N N . GLU A 1 311 ? 78.593 30.653 -74.351 1.00 65.50 311 GLU A N 1
ATOM 2302 C CA . GLU A 1 311 ? 77.195 30.536 -73.904 1.00 65.50 311 GLU A CA 1
ATOM 2303 C C . GLU A 1 311 ? 77.045 29.628 -72.668 1.00 65.50 311 GLU A C 1
ATOM 2305 O O . GLU A 1 311 ? 76.213 29.880 -71.790 1.00 65.50 311 GLU A O 1
ATOM 2310 N N . VAL A 1 312 ? 77.905 28.612 -72.536 1.00 68.25 312 VAL A N 1
ATOM 2311 C CA . VAL A 1 312 ? 77.861 27.634 -71.435 1.00 68.25 312 VAL A CA 1
ATOM 2312 C C . VAL A 1 312 ? 78.194 28.288 -70.087 1.00 68.25 312 VAL A C 1
ATOM 2314 O O . VAL A 1 312 ? 77.546 28.011 -69.075 1.00 68.25 312 VAL A O 1
ATOM 2317 N N . ILE A 1 313 ? 79.164 29.209 -70.062 1.00 72.69 313 ILE A N 1
ATOM 2318 C CA . ILE A 1 313 ? 79.588 29.901 -68.832 1.00 72.69 313 ILE A CA 1
ATOM 2319 C C . ILE A 1 313 ? 78.527 30.920 -68.384 1.00 72.69 313 ILE A C 1
ATOM 2321 O O . ILE A 1 313 ? 78.296 31.090 -67.180 1.00 72.69 313 ILE A O 1
ATOM 2325 N N . ALA A 1 314 ? 77.845 31.569 -69.334 1.00 69.69 314 ALA A N 1
ATOM 2326 C CA . ALA A 1 314 ? 76.738 32.478 -69.045 1.00 69.69 314 ALA A CA 1
ATOM 2327 C C . ALA A 1 314 ? 75.561 31.739 -68.378 1.00 69.69 314 ALA A C 1
ATOM 2329 O O . ALA A 1 314 ? 75.101 32.150 -67.306 1.00 69.69 314 ALA A O 1
ATOM 2330 N N . LEU A 1 315 ? 75.148 30.598 -68.944 1.00 75.31 315 LEU A N 1
ATOM 2331 C CA . LEU A 1 315 ? 74.082 29.755 -68.392 1.00 75.31 315 LEU A CA 1
ATOM 2332 C C . LEU A 1 315 ? 74.409 29.256 -66.973 1.00 75.31 315 LEU A C 1
ATOM 2334 O O . LEU A 1 315 ? 73.558 29.311 -66.082 1.00 75.31 315 LEU A O 1
ATOM 2338 N N . GLN A 1 316 ? 75.653 28.847 -66.705 1.00 79.56 316 GLN A N 1
ATOM 2339 C CA . GLN A 1 316 ? 76.040 28.335 -65.383 1.00 79.56 316 GLN A CA 1
ATOM 2340 C C . GLN A 1 316 ? 76.003 29.408 -64.273 1.00 79.56 316 GLN A C 1
ATOM 2342 O O . GLN A 1 316 ? 75.668 29.109 -63.118 1.00 79.56 316 GLN A O 1
ATOM 2347 N N . ARG A 1 317 ? 76.278 30.680 -64.602 1.00 76.56 317 ARG A N 1
ATOM 2348 C CA . ARG A 1 317 ? 76.092 31.810 -63.668 1.00 76.56 317 ARG A CA 1
ATOM 2349 C C . ARG A 1 317 ? 74.615 32.131 -63.424 1.00 76.56 317 ARG A C 1
ATOM 2351 O O . ARG A 1 317 ? 74.246 32.460 -62.299 1.00 76.56 317 ARG A O 1
ATOM 2358 N N . GLN A 1 318 ? 73.763 31.991 -64.439 1.00 81.50 318 GLN A N 1
ATOM 2359 C CA . GLN A 1 318 ? 72.322 32.208 -64.303 1.00 81.50 318 GLN A CA 1
ATOM 2360 C C . GLN A 1 318 ? 71.663 31.155 -63.396 1.00 81.50 318 GLN A C 1
ATOM 2362 O O . GLN A 1 318 ? 70.923 31.514 -62.479 1.00 81.50 318 GLN A O 1
ATOM 2367 N N . VAL A 1 319 ? 71.990 29.871 -63.582 1.00 78.25 319 VAL A N 1
ATOM 2368 C CA . VAL A 1 319 ? 71.442 28.765 -62.771 1.00 78.25 319 VAL A CA 1
ATOM 2369 C C . VAL A 1 319 ? 71.849 28.884 -61.297 1.00 78.25 319 VAL A C 1
ATOM 2371 O O . VAL A 1 319 ? 71.022 28.6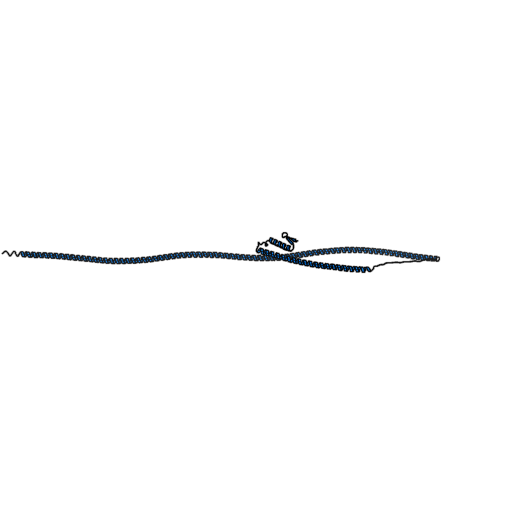96 -60.406 1.00 78.25 319 VAL A O 1
ATOM 2374 N N . THR A 1 320 ? 73.099 29.257 -61.008 1.00 82.25 320 THR A N 1
ATOM 2375 C CA . THR A 1 320 ? 73.572 29.426 -59.620 1.00 82.25 320 THR A CA 1
ATOM 2376 C C . THR A 1 320 ? 72.962 30.649 -58.922 1.00 82.25 320 THR A C 1
ATOM 2378 O O . THR A 1 320 ? 72.702 30.598 -57.717 1.00 82.25 320 THR A O 1
ATOM 2381 N N . ALA A 1 321 ? 72.656 31.722 -59.660 1.00 78.50 321 ALA A N 1
ATOM 2382 C CA . ALA A 1 321 ? 71.892 32.857 -59.140 1.00 78.50 321 ALA A CA 1
ATOM 2383 C C . ALA A 1 321 ? 70.425 32.486 -58.844 1.00 78.50 321 ALA A C 1
ATOM 2385 O O . ALA A 1 321 ? 69.910 32.831 -57.778 1.00 78.50 321 ALA A O 1
ATOM 2386 N N . GLN A 1 322 ? 69.773 31.732 -59.738 1.00 81.31 322 GLN A N 1
ATOM 2387 C CA . GLN A 1 322 ? 68.413 31.224 -59.522 1.00 81.31 322 GLN A CA 1
ATOM 2388 C C . GLN A 1 322 ? 68.341 30.278 -58.316 1.00 81.31 322 GLN A C 1
ATOM 2390 O O . GLN A 1 322 ? 67.463 30.444 -57.472 1.00 81.31 322 GLN A O 1
ATOM 2395 N N . ALA A 1 323 ? 69.295 29.352 -58.165 1.00 78.88 323 ALA A N 1
ATOM 2396 C CA . ALA A 1 323 ? 69.349 28.436 -57.024 1.00 78.88 323 ALA A CA 1
ATOM 2397 C C . ALA A 1 323 ? 69.358 29.180 -55.673 1.00 78.88 323 ALA A C 1
ATOM 2399 O O . ALA A 1 323 ? 68.558 28.861 -54.794 1.00 78.88 323 ALA A O 1
ATOM 2400 N N . ARG A 1 324 ? 70.178 30.233 -55.534 1.00 81.81 324 ARG A N 1
ATOM 2401 C CA . ARG A 1 324 ? 70.224 31.072 -54.318 1.00 81.81 324 ARG A CA 1
ATOM 2402 C C . ARG A 1 324 ? 68.941 31.877 -54.088 1.00 81.81 324 ARG A C 1
ATOM 2404 O O . ARG A 1 324 ? 68.545 32.087 -52.943 1.00 81.81 324 ARG A O 1
ATOM 2411 N N . ALA A 1 325 ? 68.279 32.328 -55.155 1.00 79.56 325 ALA A N 1
ATOM 2412 C CA . ALA A 1 325 ? 66.989 33.009 -55.048 1.00 79.56 325 ALA A CA 1
ATOM 2413 C C . ALA A 1 325 ? 65.883 32.055 -54.560 1.00 79.56 325 ALA A C 1
ATOM 2415 O O . ALA A 1 325 ? 65.103 32.421 -53.679 1.00 79.56 325 ALA A O 1
ATOM 2416 N N . HIS A 1 326 ? 65.855 30.819 -55.070 1.00 76.69 326 HIS A N 1
ATOM 2417 C CA . HIS A 1 326 ? 64.939 29.779 -54.602 1.00 76.69 326 HIS A CA 1
ATOM 2418 C C . HIS A 1 326 ? 65.230 29.362 -53.156 1.00 76.69 326 HIS A C 1
ATOM 2420 O O . HIS A 1 326 ? 64.300 29.289 -52.362 1.00 76.69 326 HIS A O 1
ATOM 2426 N N . GLU A 1 327 ? 66.496 29.157 -52.782 1.00 86.44 327 GLU A N 1
ATOM 2427 C CA . GLU A 1 327 ? 66.900 28.834 -51.405 1.00 86.44 327 GLU A CA 1
ATOM 2428 C C . GLU A 1 327 ? 66.403 29.890 -50.404 1.00 86.44 327 GLU A C 1
ATOM 2430 O O . GLU A 1 327 ? 65.771 29.548 -49.401 1.00 86.44 327 GLU A O 1
ATOM 2435 N N . LYS A 1 328 ? 66.577 31.182 -50.722 1.00 89.25 328 LYS A N 1
ATOM 2436 C CA . LYS A 1 328 ? 66.033 32.274 -49.905 1.00 89.25 328 LYS A CA 1
ATOM 2437 C C . LYS A 1 328 ? 64.502 32.244 -49.838 1.00 89.25 328 LYS A C 1
ATOM 2439 O O . LYS A 1 328 ? 63.947 32.352 -48.748 1.00 89.25 328 LYS A O 1
ATOM 2444 N N . ALA A 1 329 ? 63.818 32.055 -50.969 1.00 83.62 329 ALA A N 1
ATOM 2445 C CA . ALA A 1 329 ? 62.357 31.976 -51.002 1.00 83.62 329 ALA A CA 1
ATOM 2446 C C . ALA A 1 329 ? 61.812 30.792 -50.177 1.00 83.62 329 ALA A C 1
ATOM 2448 O O . ALA A 1 329 ? 60.803 30.940 -49.487 1.00 83.62 329 ALA A O 1
ATOM 2449 N N . TYR A 1 330 ? 62.494 29.642 -50.182 1.00 83.69 330 TYR A N 1
ATOM 2450 C CA . TYR A 1 330 ? 62.152 28.503 -49.326 1.00 83.69 330 TYR A CA 1
ATOM 2451 C C . TYR A 1 330 ? 62.413 28.786 -47.837 1.00 83.69 330 TYR A C 1
ATOM 2453 O O . TYR A 1 330 ? 61.613 28.367 -47.002 1.00 83.69 330 TYR A O 1
ATOM 2461 N N . GLY A 1 331 ? 63.459 29.544 -47.489 1.00 88.88 331 GLY A N 1
ATOM 2462 C CA . GLY A 1 331 ? 63.682 30.034 -46.121 1.00 88.88 331 GLY A CA 1
ATOM 2463 C C . GLY A 1 331 ? 62.579 30.984 -45.631 1.00 88.88 331 GLY A C 1
ATOM 2464 O O . GLY A 1 331 ? 62.038 30.808 -44.536 1.00 88.88 331 GLY A O 1
ATOM 2465 N N . ASP A 1 332 ? 62.174 31.942 -46.468 1.00 88.69 332 ASP A N 1
ATOM 2466 C CA . ASP A 1 332 ? 61.085 32.885 -46.173 1.00 88.69 332 ASP A CA 1
ATOM 2467 C C . ASP A 1 332 ? 59.713 32.178 -46.082 1.00 88.69 332 ASP A C 1
ATOM 2469 O O . ASP A 1 332 ? 58.855 32.565 -45.287 1.00 88.69 332 ASP A O 1
ATOM 2473 N N . LEU A 1 333 ? 59.489 31.114 -46.864 1.00 85.00 333 LEU A N 1
ATOM 2474 C CA . LEU A 1 333 ? 58.302 30.257 -46.743 1.00 85.00 333 LEU A CA 1
ATOM 2475 C C . LEU A 1 333 ? 58.328 29.414 -45.463 1.00 85.00 333 LEU A C 1
ATOM 2477 O O . LEU A 1 333 ? 57.302 29.291 -44.794 1.00 85.00 333 LEU A O 1
ATOM 2481 N N . ARG A 1 334 ? 59.489 28.863 -45.095 1.00 88.38 334 ARG A N 1
ATOM 2482 C CA . ARG A 1 334 ? 59.653 28.045 -43.889 1.00 88.38 334 ARG A CA 1
ATOM 2483 C C . ARG A 1 334 ? 59.417 28.849 -42.613 1.00 88.38 334 ARG A C 1
ATOM 2485 O O . ARG A 1 334 ? 58.646 28.413 -41.766 1.00 88.38 334 ARG A O 1
ATOM 2492 N N . THR A 1 335 ? 60.002 30.040 -42.505 1.00 90.44 335 THR A N 1
ATOM 2493 C CA . THR A 1 335 ? 59.789 30.929 -41.347 1.00 90.44 335 THR A CA 1
ATOM 2494 C C . THR A 1 335 ? 58.326 31.364 -41.215 1.00 90.44 335 THR A C 1
ATOM 2496 O O . THR A 1 335 ? 57.786 31.375 -40.109 1.00 90.44 335 THR A O 1
ATOM 2499 N N . LYS A 1 336 ? 57.630 31.630 -42.330 1.00 86.25 336 LYS A N 1
ATOM 2500 C CA . LYS A 1 336 ? 56.174 31.868 -42.325 1.00 86.25 336 LYS A CA 1
ATOM 2501 C C . LYS A 1 336 ? 55.379 30.634 -41.896 1.00 86.25 336 LYS A C 1
ATOM 2503 O O . LYS A 1 336 ? 54.423 30.772 -41.140 1.00 86.25 336 LYS A O 1
ATOM 2508 N N . ALA A 1 337 ? 55.753 29.434 -42.341 1.00 82.56 337 ALA A N 1
ATOM 2509 C CA . ALA A 1 337 ? 55.105 28.197 -41.901 1.00 82.56 337 ALA A CA 1
ATOM 2510 C C .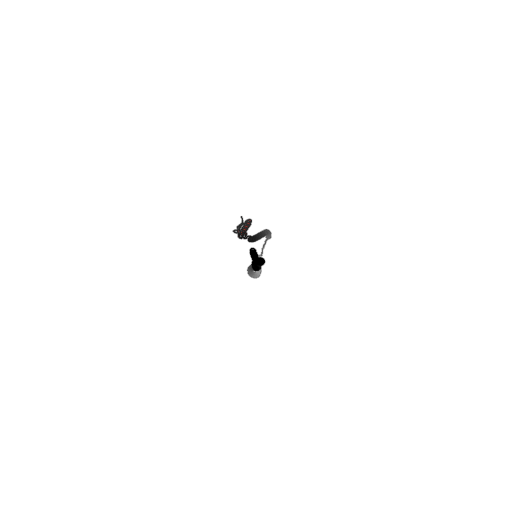 ALA A 1 337 ? 55.293 27.966 -40.389 1.00 82.56 337 ALA A C 1
ATOM 2512 O O . ALA A 1 337 ? 54.339 27.620 -39.697 1.00 82.56 337 ALA A O 1
ATOM 2513 N N . GLU A 1 338 ? 56.486 28.238 -39.856 1.00 90.12 338 GLU A N 1
ATOM 2514 C CA . GLU A 1 338 ? 56.781 28.175 -38.419 1.00 90.12 338 GLU A CA 1
ATOM 2515 C C . GLU A 1 338 ? 55.937 29.194 -37.617 1.00 90.12 338 GLU A C 1
ATOM 2517 O O . GLU A 1 338 ? 55.394 28.837 -36.570 1.00 90.12 338 GLU A O 1
ATOM 2522 N N . GLN A 1 339 ? 55.716 30.408 -38.145 1.00 91.62 339 GLN A N 1
ATOM 2523 C CA . GLN A 1 339 ? 54.798 31.411 -37.571 1.00 91.62 339 GLN A CA 1
ATOM 2524 C C . GLN A 1 339 ? 53.318 30.986 -37.613 1.00 91.62 339 GLN A C 1
ATOM 2526 O O . GLN A 1 339 ? 52.579 31.216 -36.657 1.00 91.62 339 GLN A O 1
ATOM 2531 N N . TRP A 1 340 ? 52.863 30.341 -38.692 1.00 89.00 340 TRP A N 1
ATOM 2532 C CA . TRP A 1 340 ? 51.503 29.791 -38.752 1.00 89.00 340 TRP A CA 1
ATOM 2533 C C . TRP A 1 340 ? 51.308 28.636 -37.765 1.00 89.00 340 TRP A C 1
ATOM 2535 O O . TRP A 1 340 ? 50.250 28.535 -37.146 1.00 89.00 340 TRP A O 1
ATOM 2545 N N . VAL A 1 341 ? 52.328 27.797 -37.564 1.00 89.69 341 VAL A N 1
ATOM 2546 C CA . VAL A 1 341 ? 52.297 26.704 -36.580 1.00 89.69 341 VAL A CA 1
ATOM 2547 C C . VAL A 1 341 ? 52.293 27.233 -35.143 1.00 89.69 341 VAL A C 1
ATOM 2549 O O . VAL A 1 341 ? 51.576 26.671 -34.313 1.00 89.69 341 VAL A O 1
ATOM 2552 N N . SER A 1 342 ? 53.036 28.299 -34.819 1.00 88.00 342 SER A N 1
ATOM 2553 C CA . SER A 1 342 ? 52.948 28.917 -33.487 1.00 88.00 342 SER A CA 1
ATOM 2554 C C . SER A 1 342 ? 51.589 29.581 -33.263 1.00 88.00 342 SER A C 1
ATOM 2556 O O . SER A 1 342 ? 50.947 29.293 -32.257 1.00 88.00 342 SER A O 1
ATOM 2558 N N . TYR A 1 343 ? 51.077 30.351 -34.230 1.00 87.94 343 TYR A N 1
ATOM 2559 C CA . TYR A 1 343 ? 49.741 30.951 -34.135 1.00 87.94 343 TYR A CA 1
ATOM 2560 C C . TYR A 1 343 ? 48.629 29.900 -33.974 1.00 87.94 343 TYR A C 1
ATOM 2562 O O . TYR A 1 343 ? 47.726 30.075 -33.158 1.00 87.94 343 TYR A O 1
ATOM 2570 N N . ALA A 1 344 ? 48.706 28.778 -34.697 1.00 85.31 344 ALA A N 1
ATOM 2571 C CA . ALA A 1 344 ? 47.753 27.678 -34.558 1.00 85.31 344 ALA A CA 1
ATOM 2572 C C . ALA A 1 344 ? 47.819 27.005 -33.173 1.00 85.31 344 ALA A C 1
ATOM 2574 O O . ALA A 1 344 ? 46.780 26.620 -32.637 1.00 85.31 344 ALA A O 1
ATOM 2575 N N . LYS A 1 345 ? 49.013 26.890 -32.570 1.00 89.06 345 LYS A N 1
ATOM 2576 C CA . LYS A 1 345 ? 49.180 26.394 -31.192 1.00 89.06 345 LYS A CA 1
ATOM 2577 C C . LYS A 1 345 ? 48.603 27.367 -30.164 1.00 89.06 345 LYS A C 1
ATOM 2579 O O . LYS A 1 345 ? 47.825 26.931 -29.321 1.00 89.06 345 LYS A O 1
ATOM 2584 N N . ASP A 1 346 ? 48.906 28.658 -30.275 1.00 91.06 346 ASP A N 1
ATOM 2585 C CA . ASP A 1 346 ? 48.367 29.699 -29.390 1.00 91.06 346 ASP A CA 1
ATOM 2586 C C . ASP A 1 346 ? 46.835 29.774 -29.477 1.00 91.06 346 ASP A C 1
ATOM 2588 O O . ASP A 1 346 ? 46.148 29.869 -28.460 1.00 91.06 346 ASP A O 1
ATOM 2592 N N . LEU A 1 347 ? 46.279 29.700 -30.692 1.00 87.31 347 LEU A N 1
ATOM 2593 C CA . LEU A 1 347 ? 44.833 29.678 -30.913 1.00 87.31 347 LEU A CA 1
ATOM 2594 C C . LEU A 1 347 ? 44.196 28.422 -30.310 1.00 87.31 347 LEU A C 1
ATOM 2596 O O . LEU A 1 347 ? 43.168 28.529 -29.643 1.00 87.31 347 LEU A O 1
ATOM 2600 N N . LYS A 1 348 ? 44.817 27.250 -30.496 1.00 89.50 348 LYS A N 1
ATOM 2601 C CA . LYS A 1 348 ? 44.364 25.998 -29.883 1.00 89.50 348 LYS A CA 1
ATOM 2602 C C . LYS A 1 348 ? 44.369 26.098 -28.353 1.00 89.50 348 LYS A C 1
ATOM 2604 O O . LYS A 1 348 ? 43.350 25.796 -27.745 1.00 89.50 348 LYS A O 1
ATOM 2609 N N . GLN A 1 349 ? 45.450 26.589 -27.748 1.00 90.81 349 GLN A N 1
ATOM 2610 C CA . GLN A 1 349 ? 45.550 26.749 -26.295 1.00 90.81 349 GLN A CA 1
ATOM 2611 C C . GLN A 1 349 ? 44.491 27.720 -25.750 1.00 90.81 349 GLN A C 1
ATOM 2613 O O . GLN A 1 349 ? 43.871 27.440 -24.727 1.00 90.81 349 GLN A O 1
ATOM 2618 N N . ARG A 1 350 ? 44.229 28.837 -26.444 1.00 89.00 350 ARG A N 1
ATOM 2619 C CA . ARG A 1 350 ? 43.156 29.777 -26.070 1.00 89.00 350 ARG A CA 1
ATOM 2620 C C . ARG A 1 350 ? 41.763 29.161 -26.195 1.00 89.00 350 ARG A C 1
ATOM 2622 O O . ARG A 1 350 ? 40.902 29.469 -25.380 1.00 89.00 350 ARG A O 1
ATOM 2629 N N . LEU A 1 351 ? 41.532 28.309 -27.197 1.00 84.25 351 LEU A N 1
ATOM 2630 C CA . LEU A 1 351 ? 40.274 27.573 -27.343 1.00 84.25 351 LEU A CA 1
ATOM 2631 C C . LEU A 1 351 ? 40.109 26.510 -26.253 1.00 84.25 351 LEU A C 1
ATOM 2633 O O . LEU A 1 351 ? 39.016 26.384 -25.715 1.00 84.25 351 LEU A O 1
ATOM 2637 N N . GLU A 1 352 ? 41.173 25.791 -25.890 1.00 85.38 352 GLU A N 1
ATOM 2638 C CA . GLU A 1 352 ? 41.170 24.834 -24.776 1.00 85.38 352 GLU A CA 1
ATOM 2639 C C . GLU A 1 352 ? 40.868 25.548 -23.448 1.00 85.38 352 GLU A C 1
ATOM 2641 O O . GLU A 1 352 ? 39.907 25.180 -22.778 1.00 85.38 352 GLU A O 1
ATOM 2646 N N . GLN A 1 353 ? 41.563 26.651 -23.142 1.00 86.06 353 GLN A N 1
ATOM 2647 C CA . GLN A 1 353 ? 41.300 27.486 -21.959 1.00 86.06 353 GLN A CA 1
ATOM 2648 C C . GLN A 1 353 ? 39.872 28.050 -21.934 1.00 86.06 353 GLN A C 1
ATOM 2650 O O . GLN A 1 353 ? 39.181 27.942 -20.924 1.00 86.06 353 GLN A O 1
ATOM 2655 N N . ALA A 1 354 ? 39.386 28.609 -23.046 1.00 85.38 354 ALA A N 1
ATOM 2656 C CA . ALA A 1 354 ? 38.017 29.118 -23.125 1.00 85.38 354 ALA A CA 1
ATOM 2657 C C . ALA A 1 354 ? 36.972 27.998 -22.977 1.00 85.38 354 ALA A C 1
ATOM 2659 O O . ALA A 1 354 ? 35.890 28.231 -22.438 1.00 85.38 354 ALA A O 1
ATOM 2660 N N . ASN A 1 355 ? 37.269 26.780 -23.438 1.00 80.56 355 ASN A N 1
ATOM 2661 C CA . ASN A 1 355 ? 36.385 25.631 -23.267 1.00 80.56 355 ASN A CA 1
ATOM 2662 C C . ASN A 1 355 ? 36.389 25.137 -21.810 1.00 80.56 355 ASN A C 1
ATOM 2664 O O . ASN A 1 355 ? 35.323 24.873 -21.263 1.00 80.56 355 ASN A O 1
ATOM 2668 N N . GLU A 1 356 ? 37.548 25.097 -21.146 1.00 86.25 356 GLU A N 1
ATOM 2669 C CA . GLU A 1 356 ? 37.668 24.826 -19.705 1.00 86.25 356 GLU A CA 1
ATOM 2670 C C . GLU A 1 356 ? 36.902 25.860 -18.863 1.00 86.25 356 GLU A C 1
ATOM 2672 O O . GLU A 1 356 ? 36.108 25.479 -18.001 1.00 86.25 356 GLU A O 1
ATOM 2677 N N . GLU A 1 357 ? 37.045 27.158 -19.150 1.00 85.69 357 GLU A N 1
ATOM 2678 C CA . GLU A 1 357 ? 36.272 28.219 -18.490 1.00 85.69 357 GLU A CA 1
ATOM 2679 C C . GLU A 1 357 ? 34.759 28.031 -18.684 1.00 85.69 357 GLU A C 1
ATOM 2681 O O . GLU A 1 357 ? 33.997 28.121 -17.718 1.00 85.69 357 GLU A O 1
ATOM 2686 N N . ASN A 1 358 ? 34.308 27.715 -19.903 1.00 75.81 358 ASN A N 1
ATOM 2687 C CA . ASN A 1 358 ? 32.895 27.429 -20.170 1.00 75.81 358 ASN A CA 1
ATOM 2688 C C . ASN A 1 358 ? 32.411 26.162 -19.447 1.00 75.81 358 ASN A C 1
ATOM 2690 O O . ASN A 1 358 ? 31.302 26.160 -18.917 1.00 75.81 358 ASN A O 1
ATOM 2694 N N . LEU A 1 359 ? 33.223 25.105 -19.362 1.00 77.25 359 LEU A N 1
ATOM 2695 C CA . LEU A 1 359 ? 32.896 23.894 -18.602 1.00 77.25 359 LEU A CA 1
ATOM 2696 C C . LEU A 1 359 ? 32.766 24.185 -17.100 1.00 77.25 359 LEU A C 1
ATOM 2698 O O . LEU A 1 359 ? 31.809 23.723 -16.480 1.00 77.25 359 LEU A O 1
ATOM 2702 N N . ILE A 1 360 ? 33.658 24.999 -16.528 1.00 81.06 360 ILE A N 1
ATOM 2703 C CA . ILE A 1 360 ? 33.593 25.429 -15.122 1.00 81.06 360 ILE A CA 1
ATOM 2704 C C . ILE A 1 360 ? 32.347 26.292 -14.872 1.00 81.06 360 ILE A C 1
ATOM 2706 O O . ILE A 1 360 ? 31.633 26.069 -13.892 1.00 81.06 360 ILE A O 1
ATOM 2710 N N . ILE A 1 361 ? 32.042 27.244 -15.762 1.00 79.25 361 ILE A N 1
ATOM 2711 C CA . ILE A 1 361 ? 30.831 28.079 -15.682 1.00 79.25 361 ILE A CA 1
ATOM 2712 C C . ILE A 1 361 ? 29.567 27.212 -15.778 1.00 79.25 361 ILE A C 1
ATOM 2714 O O . ILE A 1 361 ? 28.658 27.371 -14.962 1.00 79.25 361 ILE A O 1
ATOM 2718 N N . ASN A 1 362 ? 29.524 26.259 -16.711 1.00 70.75 362 ASN A N 1
ATOM 2719 C CA . ASN A 1 362 ? 28.398 25.343 -16.875 1.00 70.75 362 ASN A CA 1
ATOM 2720 C C . ASN A 1 362 ? 28.214 24.462 -15.633 1.00 70.75 362 ASN A C 1
ATOM 2722 O O . ASN A 1 362 ? 27.124 24.454 -15.062 1.00 70.75 362 ASN A O 1
ATOM 2726 N N . ALA A 1 363 ? 29.271 23.801 -15.149 1.00 72.38 363 ALA A N 1
ATOM 2727 C CA . ALA A 1 363 ? 29.229 22.978 -13.939 1.00 72.38 363 ALA A CA 1
ATOM 2728 C C . ALA A 1 363 ? 28.762 23.778 -12.712 1.00 72.38 363 ALA A C 1
ATOM 2730 O O . ALA A 1 363 ? 27.912 23.314 -11.948 1.00 72.38 363 ALA A O 1
ATOM 2731 N N . ARG A 1 364 ? 29.247 25.018 -12.562 1.00 80.06 364 ARG A N 1
ATOM 2732 C CA . ARG A 1 364 ? 28.799 25.941 -11.517 1.00 80.06 364 ARG A CA 1
ATOM 2733 C C . ARG A 1 364 ? 27.318 26.296 -11.659 1.00 80.06 364 ARG A C 1
ATOM 2735 O O . ARG A 1 364 ? 26.594 26.203 -10.674 1.00 80.06 364 ARG A O 1
ATOM 2742 N N . SER A 1 365 ? 26.855 26.662 -12.855 1.00 72.56 365 SER A N 1
ATOM 2743 C CA . SER A 1 365 ? 25.448 27.023 -13.091 1.00 72.56 365 SER A CA 1
ATOM 2744 C C . SER A 1 365 ? 24.491 25.853 -12.826 1.00 72.56 365 SER A C 1
ATOM 2746 O O . SER A 1 365 ? 23.440 26.038 -12.215 1.00 72.56 365 SER A O 1
ATOM 2748 N N . VAL A 1 366 ? 24.887 24.626 -13.187 1.00 72.12 366 VAL A N 1
ATOM 2749 C CA . VAL A 1 366 ? 24.139 23.396 -12.884 1.00 72.12 366 VAL A CA 1
ATOM 2750 C C . VAL A 1 366 ? 24.092 23.148 -11.374 1.00 72.12 366 VAL A C 1
ATOM 2752 O O . VAL A 1 366 ? 23.027 22.826 -10.847 1.00 72.12 366 VAL A O 1
ATOM 2755 N N . GLY A 1 367 ? 25.206 23.357 -10.663 1.00 73.25 367 GLY A N 1
ATOM 2756 C CA . GLY A 1 367 ? 25.260 23.288 -9.200 1.00 73.25 367 GLY A CA 1
ATOM 2757 C C . GLY A 1 367 ? 24.374 24.333 -8.511 1.00 73.25 367 GLY A C 1
ATOM 2758 O O . GLY A 1 367 ? 23.617 23.991 -7.605 1.00 73.25 367 GLY A O 1
ATOM 2759 N N . GLU A 1 368 ? 24.403 25.586 -8.972 1.00 79.50 368 GLU A N 1
ATOM 2760 C CA . GLU A 1 368 ? 23.549 26.669 -8.464 1.00 79.50 368 GLU A CA 1
ATOM 2761 C C . GLU A 1 368 ? 22.055 26.359 -8.700 1.00 79.50 368 GLU A C 1
ATOM 2763 O O . GLU A 1 368 ? 21.252 26.481 -7.775 1.00 79.50 368 GLU A O 1
ATOM 2768 N N . VAL A 1 369 ? 21.671 25.848 -9.879 1.00 75.75 369 VAL A N 1
ATOM 2769 C CA . VAL A 1 369 ? 20.287 25.412 -10.163 1.00 75.75 369 VAL A CA 1
ATOM 2770 C C . VAL A 1 369 ? 19.871 24.206 -9.309 1.00 75.75 369 VAL A C 1
ATOM 2772 O O . VAL A 1 369 ? 18.734 24.159 -8.833 1.00 75.75 369 VAL A O 1
ATOM 2775 N N . ALA A 1 370 ? 20.761 23.238 -9.079 1.00 73.31 370 ALA A N 1
ATOM 2776 C CA . ALA A 1 370 ? 20.481 22.088 -8.218 1.00 73.31 370 ALA A CA 1
ATOM 2777 C C . ALA A 1 370 ? 20.257 22.509 -6.753 1.00 73.31 370 ALA A C 1
ATOM 2779 O O . ALA A 1 370 ? 19.303 22.049 -6.121 1.00 73.31 370 ALA A O 1
ATOM 2780 N N . LEU A 1 371 ? 21.076 23.434 -6.238 1.00 81.12 371 LEU A N 1
ATOM 2781 C CA . LEU A 1 371 ? 20.895 24.027 -4.911 1.00 81.12 371 LEU A CA 1
ATOM 2782 C C . LEU A 1 371 ? 19.587 24.820 -4.816 1.00 81.12 371 LEU A C 1
ATOM 2784 O O . LEU A 1 371 ? 18.844 24.625 -3.859 1.00 81.12 371 LEU A O 1
ATOM 2788 N N . MET A 1 372 ? 19.255 25.643 -5.817 1.00 79.31 372 MET A N 1
ATOM 2789 C CA . MET A 1 372 ? 17.991 26.392 -5.850 1.00 79.31 372 MET A CA 1
ATOM 2790 C C . MET A 1 372 ? 16.765 25.471 -5.843 1.00 79.31 372 MET A C 1
ATOM 2792 O O . MET A 1 372 ? 15.818 25.730 -5.105 1.00 79.31 372 MET A O 1
ATOM 2796 N N . ARG A 1 373 ? 16.784 24.359 -6.595 1.00 80.12 373 ARG A N 1
ATOM 2797 C CA . ARG A 1 373 ? 15.705 23.352 -6.555 1.00 80.12 373 ARG A CA 1
ATOM 2798 C C . ARG A 1 373 ? 15.584 22.697 -5.181 1.00 80.12 373 ARG A C 1
ATOM 2800 O O . ARG A 1 373 ? 14.474 22.571 -4.674 1.00 80.12 373 ARG A O 1
ATOM 2807 N N . LYS A 1 374 ? 16.709 22.318 -4.564 1.00 86.00 374 LYS A N 1
ATOM 2808 C CA . LYS A 1 374 ? 16.709 21.718 -3.225 1.00 86.00 374 LYS A CA 1
ATOM 2809 C C . LYS A 1 374 ? 16.167 22.696 -2.177 1.00 86.00 374 LYS A C 1
ATOM 2811 O O . LYS A 1 374 ? 15.252 22.336 -1.442 1.00 86.00 374 LYS A O 1
ATOM 2816 N N . LEU A 1 375 ? 16.653 23.938 -2.172 1.00 82.75 375 LEU A N 1
ATOM 2817 C CA . LEU A 1 375 ? 16.158 25.003 -1.296 1.00 82.75 375 LEU A CA 1
ATOM 2818 C C . LEU A 1 375 ? 14.667 25.282 -1.524 1.00 82.75 375 LEU A C 1
ATOM 2820 O O . LEU A 1 375 ? 13.935 25.415 -0.552 1.00 82.75 375 LEU A O 1
ATOM 2824 N N . SER A 1 376 ? 14.193 25.293 -2.776 1.00 77.75 376 SER A N 1
ATOM 2825 C CA . SER A 1 376 ? 12.761 25.412 -3.088 1.00 77.75 376 SER A CA 1
ATOM 2826 C C . SER A 1 376 ? 11.947 24.272 -2.469 1.00 77.75 376 SER A C 1
ATOM 2828 O O . SER A 1 376 ? 10.928 24.544 -1.847 1.00 77.75 376 SER A O 1
ATOM 2830 N N . SER A 1 377 ? 12.406 23.019 -2.576 1.00 80.00 377 SER A N 1
ATOM 2831 C CA . SER A 1 377 ? 11.705 21.861 -1.991 1.00 80.00 377 SER A CA 1
ATOM 2832 C C . SER A 1 377 ? 11.745 21.827 -0.454 1.00 80.00 377 SER A C 1
ATOM 2834 O O . SER A 1 377 ? 10.790 21.393 0.188 1.00 80.00 377 SER A O 1
ATOM 2836 N N . GLU A 1 378 ? 12.825 22.317 0.163 1.00 86.06 378 GLU A N 1
ATOM 2837 C CA . GLU A 1 378 ? 12.919 22.448 1.623 1.00 86.06 378 GLU A CA 1
ATOM 2838 C C . GLU A 1 378 ? 12.057 23.615 2.139 1.00 86.06 378 GLU A C 1
ATOM 2840 O O . GLU A 1 378 ? 11.422 23.483 3.185 1.00 86.06 378 GLU A O 1
ATOM 2845 N N . LEU A 1 379 ? 11.960 24.718 1.388 1.00 82.19 379 LEU A N 1
ATOM 2846 C CA . LEU A 1 379 ? 11.066 25.841 1.685 1.00 82.19 379 LEU A CA 1
ATOM 2847 C C . LEU A 1 379 ? 9.590 25.467 1.518 1.00 82.19 379 LEU A C 1
ATOM 2849 O O . LEU A 1 379 ? 8.809 25.753 2.416 1.00 82.19 379 LEU A O 1
ATOM 2853 N N . GLU A 1 380 ? 9.215 24.777 0.440 1.00 82.56 380 GLU A N 1
ATOM 2854 C CA . GLU A 1 380 ? 7.853 24.271 0.213 1.00 82.56 380 GLU A CA 1
ATOM 2855 C C . GLU A 1 380 ? 7.389 23.362 1.365 1.00 82.56 380 GLU A C 1
ATOM 2857 O O . GLU A 1 380 ? 6.273 23.498 1.866 1.00 82.56 380 GLU A O 1
ATOM 2862 N N . ARG A 1 381 ? 8.288 22.504 1.868 1.00 86.94 381 ARG A N 1
ATOM 2863 C CA . ARG A 1 381 ? 8.045 21.637 3.031 1.00 86.94 381 ARG A CA 1
ATOM 2864 C C . ARG A 1 381 ? 7.907 22.395 4.361 1.00 86.94 381 ARG A C 1
ATOM 2866 O O . ARG A 1 381 ? 7.210 21.908 5.250 1.00 86.94 381 ARG A O 1
ATOM 2873 N N . LEU A 1 382 ? 8.611 23.513 4.549 1.00 85.31 382 LEU A N 1
ATOM 2874 C CA . LEU A 1 382 ? 8.660 24.241 5.830 1.00 85.31 382 LEU A CA 1
ATOM 2875 C C . LEU A 1 382 ? 7.677 25.418 5.911 1.00 85.31 382 LEU A C 1
ATOM 2877 O O . LEU A 1 382 ? 7.185 25.725 6.996 1.00 85.31 382 LEU A O 1
ATOM 2881 N N . LYS A 1 383 ? 7.415 26.097 4.791 1.00 85.88 383 LYS A N 1
ATOM 2882 C CA . LYS A 1 383 ? 6.518 27.251 4.684 1.00 85.88 383 LYS A CA 1
ATOM 2883 C C . LYS A 1 383 ? 6.006 27.387 3.234 1.00 85.88 383 LYS A C 1
ATOM 2885 O O . LYS A 1 383 ? 6.622 28.109 2.449 1.00 85.88 383 LYS A O 1
ATOM 2890 N N . PRO A 1 384 ? 4.881 26.743 2.874 1.00 79.12 384 PRO A N 1
ATOM 2891 C CA . PRO A 1 384 ? 4.371 26.743 1.498 1.00 79.12 384 PRO A CA 1
ATOM 2892 C C . PRO A 1 384 ? 3.975 28.139 0.983 1.00 79.12 384 PRO A C 1
ATOM 2894 O O . PRO A 1 384 ? 4.146 28.412 -0.199 1.00 79.12 384 PRO A O 1
ATOM 2897 N N . ASP A 1 385 ? 3.557 29.058 1.862 1.00 77.44 385 ASP A N 1
ATOM 2898 C CA . ASP A 1 385 ? 3.217 30.450 1.503 1.00 77.44 385 ASP A CA 1
ATOM 2899 C C . ASP A 1 385 ? 4.450 31.365 1.304 1.00 77.44 385 ASP A C 1
ATOM 2901 O O . ASP A 1 385 ? 4.340 32.592 1.322 1.00 77.44 385 ASP A O 1
ATOM 2905 N N . HIS A 1 386 ? 5.662 30.811 1.212 1.00 78.25 386 HIS A N 1
ATOM 2906 C CA . HIS A 1 386 ? 6.882 31.603 1.064 1.00 78.25 386 HIS A CA 1
ATOM 2907 C C . HIS A 1 386 ? 7.071 32.063 -0.390 1.00 78.25 386 HIS A C 1
ATOM 2909 O O . HIS A 1 386 ? 7.046 31.250 -1.306 1.00 78.25 386 HIS A O 1
ATOM 2915 N N . GLU A 1 387 ? 7.361 33.351 -0.610 1.00 73.56 387 GLU A N 1
ATOM 2916 C CA . GLU A 1 387 ? 7.427 33.971 -1.949 1.00 73.56 387 GLU A CA 1
ATOM 2917 C C . GLU A 1 387 ? 8.323 33.207 -2.945 1.00 73.56 387 GLU A C 1
ATOM 2919 O O . GLU A 1 387 ? 7.949 32.997 -4.095 1.00 73.56 387 GLU A O 1
ATOM 2924 N N . LEU A 1 388 ? 9.470 32.703 -2.475 1.00 69.38 388 LEU A N 1
ATOM 2925 C CA . LEU A 1 388 ? 10.407 31.866 -3.245 1.00 69.38 388 LEU A CA 1
ATOM 2926 C C . LEU A 1 388 ? 9.851 30.515 -3.747 1.00 69.38 388 LEU A C 1
ATOM 2928 O O . LEU A 1 388 ? 10.532 29.871 -4.541 1.00 69.38 388 LEU A O 1
ATOM 2932 N N . VAL A 1 389 ? 8.668 30.067 -3.316 1.00 72.56 389 VAL A N 1
ATOM 2933 C CA . VAL A 1 389 ? 7.978 28.887 -3.876 1.00 72.56 389 VAL A CA 1
ATOM 2934 C C . VAL A 1 389 ? 7.287 29.247 -5.201 1.00 72.56 389 VAL A C 1
ATOM 2936 O O . VAL A 1 389 ? 7.190 28.413 -6.102 1.00 72.56 389 VAL A O 1
ATOM 2939 N N . PHE A 1 390 ? 6.868 30.505 -5.383 1.00 78.75 390 PHE A N 1
ATOM 2940 C CA . PHE A 1 390 ? 6.231 30.944 -6.621 1.00 78.75 390 PHE A CA 1
ATOM 2941 C C . PHE A 1 390 ? 7.257 31.109 -7.747 1.00 78.75 390 PHE A C 1
ATOM 2943 O O . PHE A 1 390 ? 8.230 31.862 -7.656 1.00 78.75 390 PHE A O 1
ATOM 2950 N N . ARG A 1 391 ? 6.988 30.432 -8.868 1.00 74.56 391 ARG A N 1
ATOM 2951 C CA . ARG A 1 391 ? 7.834 30.411 -10.073 1.00 74.56 391 ARG A CA 1
ATOM 2952 C C . ARG A 1 391 ? 8.166 31.806 -10.615 1.00 74.56 391 ARG A C 1
ATOM 2954 O O . ARG A 1 391 ? 9.247 32.005 -11.158 1.00 74.56 391 ARG A O 1
ATOM 2961 N N . GLU A 1 392 ? 7.254 32.756 -10.448 1.00 78.44 392 GLU A N 1
ATOM 2962 C CA . GLU A 1 392 ? 7.378 34.137 -10.920 1.00 78.44 392 GLU A CA 1
ATOM 2963 C C . GLU A 1 392 ? 8.413 34.930 -10.096 1.00 78.44 392 GLU A C 1
ATOM 2965 O O . GLU A 1 392 ? 9.291 35.582 -10.661 1.00 78.44 392 GLU A O 1
ATOM 2970 N N . ALA A 1 393 ? 8.422 34.759 -8.767 1.00 77.12 393 ALA A N 1
ATOM 2971 C CA . ALA A 1 393 ? 9.452 35.317 -7.887 1.00 77.12 393 ALA A CA 1
ATOM 2972 C C . ALA A 1 393 ? 10.829 34.673 -8.136 1.00 77.12 393 ALA A C 1
ATOM 2974 O O . ALA A 1 393 ? 11.845 35.370 -8.174 1.00 77.12 393 ALA A O 1
ATOM 2975 N N . GLN A 1 394 ? 10.870 33.356 -8.387 1.00 73.69 394 GLN A N 1
ATOM 2976 C CA . GLN A 1 394 ? 12.100 32.671 -8.805 1.00 73.69 394 GLN A CA 1
ATOM 2977 C C . GLN A 1 394 ? 12.636 33.228 -10.134 1.00 73.69 394 GLN A C 1
ATOM 2979 O O . GLN A 1 394 ? 13.833 33.488 -10.253 1.00 73.69 394 GLN A O 1
ATOM 2984 N N . GLN A 1 395 ? 11.766 33.447 -11.127 1.00 80.25 395 GLN A N 1
ATOM 2985 C CA . GLN A 1 395 ? 12.140 34.028 -12.419 1.00 80.25 395 GLN A CA 1
ATOM 2986 C C . GLN A 1 395 ? 12.630 35.476 -12.288 1.00 80.25 395 GLN A C 1
ATOM 2988 O O . GLN A 1 395 ? 13.641 35.811 -12.906 1.00 80.25 395 GLN A O 1
ATOM 2993 N N . SER A 1 396 ? 11.997 36.299 -11.443 1.00 80.56 396 SER A N 1
ATOM 2994 C CA . SER A 1 396 ? 12.461 37.665 -11.153 1.00 80.56 396 SER A CA 1
ATOM 2995 C C . SER A 1 396 ? 13.860 37.661 -10.529 1.00 80.56 396 SER A C 1
ATOM 2997 O O . SER A 1 396 ? 14.770 38.305 -11.049 1.00 80.56 396 SER A O 1
ATOM 2999 N N . LEU A 1 397 ? 14.078 36.853 -9.484 1.00 80.44 397 LEU A N 1
ATOM 3000 C CA . LEU A 1 397 ? 15.370 36.746 -8.796 1.00 80.44 397 LEU A CA 1
ATOM 3001 C C . LEU A 1 397 ? 16.489 36.236 -9.724 1.00 80.44 397 LEU A C 1
ATOM 3003 O O . LEU A 1 397 ? 17.619 36.727 -9.678 1.00 80.44 397 LEU A O 1
ATOM 3007 N N . ILE A 1 398 ? 16.179 35.271 -10.596 1.00 78.19 398 ILE A N 1
ATOM 3008 C CA . ILE A 1 398 ? 17.100 34.773 -11.628 1.00 78.19 398 ILE A CA 1
ATOM 3009 C C . ILE A 1 398 ? 17.411 35.873 -12.655 1.00 78.19 398 ILE A C 1
ATOM 3011 O O . ILE A 1 398 ? 18.576 36.060 -13.014 1.00 78.19 398 ILE A O 1
ATOM 3015 N N . GLY A 1 399 ? 16.404 36.632 -13.097 1.00 81.38 399 GLY A N 1
ATOM 3016 C CA . GLY A 1 399 ? 16.570 37.757 -14.018 1.00 81.38 399 GLY A CA 1
ATOM 3017 C C . GLY A 1 399 ? 17.448 38.870 -13.443 1.00 81.38 399 GLY A C 1
ATOM 3018 O O . GLY A 1 399 ? 18.378 39.328 -14.108 1.00 81.38 399 GLY A O 1
ATOM 3019 N N . GLU A 1 400 ? 17.226 39.246 -12.183 1.00 82.12 400 GLU A N 1
ATOM 3020 C CA . GLU A 1 400 ? 18.054 40.208 -11.447 1.00 82.12 400 GLU A CA 1
ATOM 3021 C C . GLU A 1 400 ? 19.494 39.717 -11.266 1.00 82.12 400 GLU A C 1
ATOM 3023 O O . GLU A 1 400 ? 20.441 40.484 -11.462 1.00 82.12 400 GLU A O 1
ATOM 3028 N N . LYS A 1 401 ? 19.697 38.432 -10.943 1.00 80.56 401 LYS A N 1
ATOM 3029 C CA . LYS A 1 401 ? 21.045 37.862 -10.806 1.00 80.56 401 LYS A CA 1
ATOM 3030 C C . LYS A 1 401 ? 21.788 37.787 -12.135 1.00 80.56 401 LYS A C 1
ATOM 3032 O O . LYS A 1 401 ? 22.970 38.134 -12.164 1.00 80.56 401 LYS A O 1
ATOM 3037 N N . MET A 1 402 ? 21.116 37.428 -13.230 1.00 77.50 402 MET A N 1
ATOM 3038 C CA . MET A 1 402 ? 21.705 37.514 -14.570 1.00 77.50 402 MET A CA 1
ATOM 3039 C C . MET A 1 402 ? 22.036 38.961 -14.946 1.00 77.50 402 MET A C 1
ATOM 3041 O O . MET A 1 402 ? 23.139 39.214 -15.427 1.00 77.50 402 MET A O 1
ATOM 3045 N N . ALA A 1 403 ? 21.158 39.927 -14.653 1.00 81.31 403 ALA A N 1
ATOM 3046 C CA . ALA A 1 403 ? 21.448 41.345 -14.866 1.00 81.31 403 ALA A CA 1
ATOM 3047 C C . ALA A 1 403 ? 22.661 41.824 -14.057 1.00 81.31 403 ALA A C 1
ATOM 3049 O O . ALA A 1 403 ? 23.521 42.513 -14.601 1.00 81.31 403 ALA A O 1
ATOM 3050 N N . GLN A 1 404 ? 22.781 41.415 -12.792 1.00 82.81 404 GLN A N 1
ATOM 3051 C CA . GLN A 1 404 ? 23.911 41.762 -11.930 1.00 82.81 404 GLN A CA 1
ATOM 3052 C C . GLN A 1 404 ? 25.233 41.157 -12.438 1.00 82.81 404 GLN A C 1
ATOM 3054 O O . GLN A 1 404 ? 26.245 41.857 -12.494 1.00 82.81 404 GLN A O 1
ATOM 3059 N N . GLN A 1 405 ? 25.236 39.883 -12.848 1.00 80.81 405 GLN A N 1
ATOM 3060 C CA . GLN A 1 405 ? 26.423 39.215 -13.402 1.00 80.81 405 GLN A CA 1
ATOM 3061 C C . GLN A 1 405 ? 26.832 39.775 -14.771 1.00 80.81 405 GLN A C 1
ATOM 3063 O O . GLN A 1 405 ? 28.022 39.932 -15.045 1.00 80.81 405 GLN A O 1
ATOM 3068 N N . LEU A 1 406 ? 25.866 40.095 -15.635 1.00 83.31 406 LEU A N 1
ATOM 3069 C CA . LEU A 1 406 ? 26.137 40.712 -16.932 1.00 83.31 406 LEU A CA 1
ATOM 3070 C C . LEU A 1 406 ? 26.652 42.146 -16.758 1.00 83.31 406 LEU A C 1
ATOM 3072 O O . LEU A 1 406 ? 27.630 42.507 -17.415 1.00 83.31 406 LEU A O 1
ATOM 3076 N N . ALA A 1 407 ? 26.107 42.918 -15.810 1.00 83.38 407 ALA A N 1
ATOM 3077 C CA . ALA A 1 407 ? 26.575 44.273 -15.511 1.00 83.38 407 ALA A CA 1
ATOM 3078 C C . ALA A 1 407 ? 28.029 44.278 -15.014 1.00 83.38 407 ALA A C 1
ATOM 3080 O O . ALA A 1 407 ? 28.828 45.093 -15.472 1.00 83.38 407 ALA A O 1
ATOM 3081 N N . GLN A 1 408 ? 28.413 43.311 -14.170 1.00 83.94 408 GLN A N 1
ATOM 3082 C CA . GLN A 1 408 ? 29.813 43.102 -13.763 1.00 83.94 408 GLN A CA 1
ATOM 3083 C C . GLN A 1 408 ? 30.751 42.793 -14.944 1.00 83.94 408 GLN A C 1
ATOM 3085 O O . GLN A 1 408 ? 31.941 43.090 -14.871 1.00 83.94 408 GLN A O 1
ATOM 3090 N N . LYS A 1 409 ? 30.228 42.232 -16.043 1.00 83.19 409 LYS A N 1
ATOM 3091 C CA . LYS A 1 409 ? 30.962 41.969 -17.293 1.00 83.19 409 LYS A CA 1
ATOM 3092 C C . LYS A 1 409 ? 30.844 43.103 -18.330 1.00 83.19 409 LYS A C 1
ATOM 3094 O O . LYS A 1 409 ? 31.348 42.947 -19.440 1.00 83.19 409 LYS A O 1
ATOM 3099 N N . GLY A 1 410 ? 30.193 44.225 -18.003 1.00 85.25 410 GLY A N 1
ATOM 3100 C CA . GLY A 1 410 ? 29.993 45.361 -18.916 1.00 85.25 410 GLY A CA 1
ATOM 3101 C C . GLY A 1 410 ? 28.812 45.214 -19.889 1.00 85.25 410 GLY A C 1
ATOM 3102 O O . GLY A 1 410 ? 28.816 45.822 -20.960 1.00 85.25 410 GLY A O 1
ATOM 3103 N N . TYR A 1 411 ? 27.800 44.414 -19.546 1.00 85.88 411 TYR A N 1
ATOM 3104 C CA . TYR A 1 411 ? 26.594 44.198 -20.351 1.00 85.88 411 TYR A CA 1
ATOM 3105 C C . TYR A 1 411 ? 25.323 44.460 -19.531 1.00 85.88 411 TYR A C 1
ATOM 3107 O O . TYR A 1 411 ? 25.201 44.038 -18.389 1.00 85.88 411 TYR A O 1
ATOM 3115 N N . ARG A 1 412 ? 24.330 45.121 -20.120 1.00 86.75 412 ARG A N 1
ATOM 3116 C CA . ARG A 1 412 ? 23.004 45.324 -19.532 1.00 86.75 412 ARG A CA 1
ATOM 3117 C C . ARG A 1 412 ? 22.056 44.234 -20.025 1.00 86.75 412 ARG A C 1
ATOM 3119 O O . ARG A 1 412 ? 21.909 44.062 -21.232 1.00 86.75 412 ARG A O 1
ATOM 3126 N N . TYR A 1 413 ? 21.401 43.546 -19.098 1.00 84.75 413 TYR A N 1
ATOM 3127 C CA . TYR A 1 413 ? 20.298 42.625 -19.373 1.00 84.75 413 TYR A CA 1
ATOM 3128 C C . TYR A 1 413 ? 18.968 43.329 -19.107 1.00 84.75 413 TYR A C 1
ATOM 3130 O O . TYR A 1 413 ? 18.837 44.017 -18.092 1.00 84.75 413 TYR A O 1
ATOM 3138 N N . ASP A 1 414 ? 17.997 43.153 -19.995 1.00 82.88 414 ASP A N 1
ATOM 3139 C CA . ASP A 1 414 ? 16.598 43.479 -19.727 1.00 82.88 414 ASP A CA 1
ATOM 3140 C C . ASP A 1 414 ? 15.823 42.177 -19.446 1.00 82.88 414 ASP A C 1
ATOM 3142 O O . ASP A 1 414 ? 15.644 41.374 -20.366 1.00 82.88 414 ASP A O 1
ATOM 3146 N N . PRO A 1 415 ? 15.361 41.935 -18.202 1.00 73.75 415 PRO A N 1
ATOM 3147 C CA . PRO A 1 415 ? 14.665 40.701 -17.852 1.00 73.75 415 PRO A CA 1
ATOM 3148 C C . PRO A 1 415 ? 13.280 40.571 -18.501 1.00 73.75 415 PRO A C 1
ATOM 3150 O O . PRO A 1 415 ? 12.789 39.451 -18.602 1.00 73.75 415 PRO A O 1
ATOM 3153 N N . ALA A 1 416 ? 12.661 41.666 -18.965 1.00 74.88 416 ALA A N 1
ATOM 3154 C CA . ALA A 1 416 ? 11.347 41.624 -19.610 1.00 74.88 416 ALA A CA 1
ATOM 3155 C C . ALA A 1 416 ? 11.419 41.215 -21.093 1.00 74.88 416 ALA A C 1
ATOM 3157 O O . ALA A 1 416 ? 10.476 40.626 -21.618 1.00 74.88 416 ALA A O 1
ATOM 3158 N N . THR A 1 417 ? 12.532 41.514 -21.770 1.00 76.69 417 THR A N 1
ATOM 3159 C CA . THR A 1 417 ? 12.733 41.214 -23.203 1.00 76.69 417 THR A CA 1
ATOM 3160 C C . THR A 1 417 ? 13.810 40.159 -23.471 1.00 76.69 417 THR A C 1
ATOM 3162 O O . THR A 1 417 ? 13.974 39.730 -24.611 1.00 76.69 417 THR A O 1
ATOM 3165 N N . ALA A 1 418 ? 14.543 39.731 -22.436 1.00 76.38 418 ALA A N 1
ATOM 3166 C CA . ALA A 1 418 ? 15.711 38.848 -22.500 1.00 76.38 418 ALA A CA 1
ATOM 3167 C C . ALA A 1 418 ? 16.867 39.364 -23.390 1.00 76.38 418 ALA A C 1
ATOM 3169 O O . ALA A 1 418 ? 17.741 38.597 -23.802 1.00 76.38 418 ALA A O 1
ATOM 3170 N N . ILE A 1 419 ? 16.908 40.671 -23.677 1.00 82.38 419 ILE A N 1
ATOM 3171 C CA . ILE A 1 419 ? 17.929 41.287 -24.533 1.00 82.38 419 ILE A CA 1
ATOM 3172 C C . ILE A 1 419 ? 19.181 41.634 -23.713 1.00 82.38 419 ILE A C 1
ATOM 3174 O O . ILE A 1 419 ? 19.106 42.281 -22.666 1.00 82.38 419 ILE A O 1
ATOM 3178 N N . ILE A 1 420 ? 20.355 41.255 -24.231 1.00 83.56 420 ILE A N 1
ATOM 3179 C CA . ILE A 1 420 ? 21.670 41.639 -23.699 1.00 83.56 420 ILE A CA 1
ATOM 3180 C C . ILE A 1 420 ? 22.259 42.747 -24.581 1.00 83.56 420 ILE A C 1
ATOM 3182 O O . ILE A 1 420 ? 22.499 42.546 -25.769 1.00 83.56 420 ILE A O 1
ATOM 3186 N N . SER A 1 421 ? 22.531 43.913 -23.997 1.00 84.94 421 SER A N 1
ATOM 3187 C CA . SER A 1 421 ? 23.153 45.064 -24.665 1.00 84.94 421 SER A CA 1
ATOM 3188 C C . SER A 1 421 ? 24.512 45.381 -24.046 1.00 84.94 421 SER A C 1
ATOM 3190 O O . SER A 1 421 ? 24.638 45.416 -22.827 1.00 84.94 421 SER A O 1
ATOM 3192 N N . LYS A 1 422 ? 25.544 45.664 -24.847 1.00 84.00 422 LYS A N 1
ATOM 3193 C CA . LYS A 1 422 ? 26.847 46.082 -24.303 1.00 84.00 422 LYS A CA 1
ATOM 3194 C C . LYS A 1 422 ? 26.748 47.491 -23.707 1.00 84.00 422 LYS A C 1
ATOM 3196 O O . LYS A 1 422 ? 26.258 48.402 -24.376 1.00 84.00 422 LYS A O 1
ATOM 3201 N N . MET A 1 423 ? 27.205 47.673 -22.470 1.00 76.19 423 MET A N 1
ATOM 3202 C CA . MET A 1 423 ? 27.339 49.003 -21.873 1.00 76.19 423 MET A CA 1
ATOM 3203 C C . MET A 1 423 ? 28.517 49.718 -22.550 1.00 76.19 423 MET A C 1
ATOM 3205 O O . MET A 1 423 ? 29.560 49.104 -22.784 1.00 76.19 423 MET A O 1
ATOM 3209 N N . LYS A 1 424 ? 28.304 50.977 -22.942 1.00 60.66 424 LYS A N 1
ATOM 3210 C CA . LYS A 1 424 ? 29.333 51.838 -23.542 1.00 60.66 424 LYS A CA 1
ATOM 3211 C C . LYS A 1 424 ? 30.193 52.486 -22.467 1.00 60.66 424 LYS A C 1
ATOM 3213 O O . LYS A 1 424 ? 29.610 52.819 -21.414 1.00 60.66 424 LYS A O 1
#

pLDDT: mean 82.93, std 16.68, range [26.62, 98.44]

Radius of gyration: 112.75 Å; chains: 1; bounding box: 228×71×356 Å